Protein 5YO8 (pdb70)

Radius of gyration: 30.95 Å; Cα contacts (8 Å, |Δi|>4): 964; chains: 2; bounding box: 72×82×73 Å

Sequence (695 aa):
MKVPTQPIPLMMNNIFRDVLPTVHRYYDQWKERAKSIPDPELRAQALDALERKEFHCEGGGIYGLLARDRFDEELIQFIIAYQIMMCDYLDNLCDQSDYLDPKDFRSLHNALLAALTPGEPLVNYYQYRIIEQEDGGYLHELIEETCQHILVTFPSFRMVQENMLELSQLYGDLQQVHKHVVKEERIPRRLEAWFNEHKEKMPEMTWFEFSACTGSTLGVYTLATYATKEGLTSEQADVIKAGYFPWVQGVHHLLLLDYYFIIDQEEDIADDELNFFLFFYYEENEEEQMIEERFQYFVQKAEESLSTLPDPKFHRRHIWRGIIAIYYLSDEKVQKNKELKKKSKQMIKMGGLPSSLLFYLNSWIYRRVPTQPIPLMMMNIFRDVLPTVHRYYDQWKERAKSIPDPELRAQALDALERKEFFHCEGGGIYGLLARDRFDELIQFIIAYQIMCDYLDNLCDQSDYLDPKDFRSLHNALLAALTPGEPLVNYYQQYRIEQEEDGGYLHELIETCQHILVTFPSFRMVQENMLEELSQLYGDLQVHKHVVKEEERIPRLEAWFNEHKEKMPEMTWFEFSACTGSTLGVYTLATYATKEGLTSEQADVIKKAGYFPWVQGVHLLLDYYFIDQEEDIADDELNFLFYYENEEQMIERFQYFVQQKAEESLSTLPDPKFHRHIWRGIIAIYLSDEKVQKNKELKKKSKQMIKMGGLPSLLFYLNSWIYR

Organism: NCBI:txid1218173

Foldseek 3Di:
DAQDLDVPVLVVCLVPPQPVLLVVLLVVLLVLLCVFPFVVLSVLLNVLSVPPSVQLSLLLSLLSLPVVCNNLLSLLSNLLVSLVSSLLSCLQVDPPQDLQLLLLSLVLSLLLLPQPDDDDQSRPPDDDGRGVCSSVVSSVSSNVSLVPQQQSVLLSVLLNVLSVLQSQLSSLQRHDPVRRVVSLQVVCVVCVVVDPDDHSLLSSQQSNDCNLNSQLSSCSNDHDQHNVLSVLSSQLRPRQLSSLLSLLVLLLCVVVCVVVVGDRSLVPPPDLVRSLVVLLVSVVSNLVSLCSHPVSSSSVCSSLVSSLCSCLDCSQPVDPVNVVSSCSSDPDPCSSVVVNVVVVVVVVD/DDQDDPVLVVCLVPPQQVLLCVLLVVLLVLLCVFPQPVLSVLLNVLSVPPSVQLSLLLSLLVLPVVCNSLLSQLSSLLVSLVSSLLSCLQPDPANDLQLLLLSLVLSVLLLDQPDDDDQSRVVDDRGRGVCSSVVSSVSSNVSLVPQQQSVLQSVLLNVLSVLLSQLSSLQRHDQVRNVVSLQVVCVVCVVVDDDDHSLLQSQQSNDCNLNSQLSSCSNDHDQHNVNSVLSSQLRPRQLSSLLRLLVLLLCVVVCVVVVGDRSLVPPPDPVRSLVVLLVSVVSNLVSLCSHPVSSSSVVSSLVSLLCSCLDCSQVVDVVSVVSSVSNDPNPCSSVVVNVVCVVVVD

InterPro domains:
  IPR019712 Tetraprenyl-beta-curcumene synthase YtpB-like [PF10776] (20-348)

Nearest PDB structures (foldseek):
  6loo-assembly1_B  TM=1.000E+00  e=5.714E-46  Alkalihalobacillus alcalophilus ATCC 27647 = CGMCC 1.3604
  7w4p-assembly1_B  TM=1.214E-01  e=6.618E+00  Mesocricetus auratus
  6loo-assembly1_B  TM=9.951E-01  e=2.554E-45  Alkalihalobacillus alcalophilus ATCC 27647 = CGMCC 1.3604

Secondary structure (DSSP, 8-state):
-PPP-SHHHHHHHIIIIIHHHHHHHHHHHHHHHHT-SSHHHHHHHHHHHHH-HHHHHHHHGGGGG-GGGHHHHHHHHHHHHHHHHHHHHHHHT-SS--HHHHHHHHHHHHHHTSTTPPP--TTTTSS----TTHHHHHHHHHHHHHTTSTTHHHHHHHHHHHHHHHHHHHHHHTS-HHHHHHHHHHHHHHHGGGSPS--HHHHHHHHS--HHHHHHHHHHTSTT--HHHHHHHHHHHTTHHHHHHHHHHHHHTHHHHHHHT---GGGGSSSHHHHHHHHHHHHHHHHHHHHTSSSHHHHHHHHHHHHHHHHTSHHHHT-HHHHHHHHHH---TTHHHHHHHHHHHHHH-/---SHHHHHHHIIIIIHHHHHHHHHHHHHHHHT-SSHHHHHHHHHHHHH-HHHHHHHGGGGGG-GGGHHHHHHHHHHHHHHHHHHHHHHHT-SS--HHHHHHHHHHHHHHTSTTPPP--TTTTSS----TTHHHHHHHHHHHHHTTSTTHHHHHHHHHHHHHHHHHHHHHHHS-HHHHHHHHHHHHHHHGGGSPS--HHHHHHHHS-SHHHHHHHHHHTSTT--HHHHHHHHHHHTTHHHHHHHHHHHHHTHHHHHHHT---GGGGSSSHHHHHHHHHHHHHHHHHHHHTSSSHHHHHHHHHHHHHHHHTSHHHHT-HHHHHHHHHH---TTHHHHHHHHHHHHH-

Solvent-accessible surface area: 30417 Å² total; per-residue (Å²): 165,154,12,29,16,116,72,72,52,10,77,34,14,29,38,91,25,0,15,54,11,0,13,106,26,4,70,98,28,46,102,63,0,105,75,4,81,28,105,69,0,91,48,21,1,36,52,3,4,108,141,61,55,64,66,1,30,6,4,0,25,0,0,4,13,1,112,117,50,22,61,70,0,0,48,0,0,0,0,1,10,7,0,0,17,1,0,44,8,2,0,80,96,18,133,156,60,46,40,121,3,0,70,6,0,4,57,0,0,39,3,0,0,32,26,74,77,97,48,77,67,7,9,93,93,28,107,29,69,121,11,48,26,0,1,64,65,0,0,69,28,0,12,119,13,0,78,70,6,62,5,1,149,88,0,24,127,13,0,46,75,7,1,68,20,18,3,12,5,10,2,20,38,10,2,62,104,134,92,36,51,82,77,0,81,56,6,25,111,135,55,37,174,96,31,58,119,18,51,24,11,1,0,1,0,0,2,14,14,18,15,0,4,2,0,0,0,0,8,0,7,80,146,62,24,60,57,122,90,0,79,66,4,43,55,0,0,19,13,22,0,2,0,0,10,28,2,0,53,21,0,12,36,46,115,98,18,139,82,104,99,88,18,11,0,9,156,70,20,146,89,98,118,68,6,9,117,50,3,72,98,0,18,81,68,0,42,102,14,2,76,78,6,55,47,61,136,0,0,112,70,10,1,44,28,15,0,4,79,44,3,12,50,100,99,0,22,147,38,182,84,13,60,127,15,4,118,110,4,13,175,16,66,21,67,14,12,11,50,28,52,37,89,54,58,42,202,89,142,96,32,45,110,92,68,50,10,75,22,21,21,26,96,31,0,8,62,12,0,18,110,26,3,53,103,29,54,103,61,0,103,76,4,85,26,106,74,0,90,49,22,0,45,53,4,4,128,128,37,33,118,57,1,14,26,5,0,22,2,0,4,7,1,111,112,45,24,58,61,0,0,47,0,0,0,0,1,12,6,0,0,15,1,0,41,8,3,1,81,106,21,124,179,73,45,42,128,4,0,68,10,0,4,54,0,0,36,3,0,0,34,20,77,79,99,45,82,66,8,9,105,100,33,158,30,60,118,12,47,28,0,0,64,67,0,0,72,30,0,9,116,20,0,76,72,6,59,5,2,150,87,0,23,128,11,0,46,78,6,1,70,14,22,3,12,2,4,3,20,58,16,2,55,69,130,88,38,48,81,71,0,78,58,7,12,90,136,58,101,159,93,29,56,161,15,51,29,12,1,0,0,0,0,2,13,6,16,13,1,4,2,0,0,0,0,8,0,6,78,147,64,23,60,53,123,86,1,79,68,6,35,54,0,2,18,12,24,0,1,0,0,30,20,1,0,46,28,1,14,42,25,92,92,22,107,86,85,135,79,40,1,5,9,79,85,22,147,83,77,90,58,13,7,116,52,1,74,96,0,18,100,61,0,36,84,14,2,76,83,7,63,50,58,130,0,0,104,76,14,5,49,27,35,1,1,111,39,4,17,48,92,91,0,26,142,34,186,98,4,73,102,26,5,134,100,3,11,180,24,64,35,59,9,22,10,47,19,54,39,69,50,33,56,74,171

B-factor: mean 29.43, std 8.08, range [15.6, 67.62]

Structure (mmCIF, N/CA/C/O backbone):
data_5YO8
#
_entry.id   5YO8
#
_cell.length_a   53.350
_cell.length_b   151.670
_cell.length_c   53.840
_cell.angle_alpha   90.00
_cell.angle_beta   110.03
_cell.angle_gamma   90.00
#
_symmetry.space_group_name_H-M   'P 1 21 1'
#
loop_
_entity.id
_entity.type
_entity.pdbx_description
1 polymer 'Tetraprenyl-beta-curcumene synthase'
2 water water
#
loop_
_atom_site.group_PDB
_atom_site.id
_atom_site.type_symbol
_atom_site.label_atom_id
_atom_site.label_alt_id
_atom_site.label_comp_id
_atom_site.label_asym_id
_atom_site.label_entity_id
_atom_site.label_seq_id
_atom_site.pdbx_PDB_ins_code
_atom_site.Cartn_x
_atom_site.Cartn_y
_atom_site.Cartn_z
_atom_site.occupancy
_atom_site.B_iso_or_equiv
_atom_site.auth_seq_id
_atom_site.auth_comp_id
_atom_site.auth_asym_id
_atom_site.auth_atom_id
_atom_site.pdbx_PDB_model_num
ATOM 1 N N . MET A 1 4 ? 25.506 100.641 42.583 1.00 38.63 1 MET A N 1
ATOM 2 C CA . MET A 1 4 ? 26.125 101.755 41.807 1.00 37.96 1 MET A CA 1
ATOM 3 C C . MET A 1 4 ? 27.485 101.342 41.246 1.00 36.93 1 MET A C 1
ATOM 4 O O . MET A 1 4 ? 27.706 101.421 40.040 1.00 36.12 1 MET A O 1
ATOM 6 N N . LYS A 1 5 ? 28.378 100.893 42.128 1.00 36.20 2 LYS A N 1
ATOM 7 C CA . LYS A 1 5 ? 29.762 100.577 41.754 1.00 35.53 2 LYS A CA 1
ATOM 8 C C . LYS A 1 5 ? 29.828 99.322 40.882 1.00 33.17 2 LYS A C 1
ATOM 9 O O . LYS A 1 5 ? 29.017 98.412 41.035 1.00 32.16 2 LYS A O 1
ATOM 15 N N . VAL A 1 6 ? 30.794 99.295 39.964 1.00 31.32 3 VAL A N 1
ATOM 16 C CA . VAL A 1 6 ? 31.052 98.125 39.120 1.00 29.85 3 VAL A CA 1
ATOM 17 C C . VAL A 1 6 ? 31.360 96.920 40.017 1.00 29.14 3 VAL A C 1
ATOM 18 O O . VAL A 1 6 ? 32.018 97.085 41.046 1.00 29.45 3 VAL A O 1
ATOM 22 N N . PRO A 1 7 ? 30.863 95.716 39.659 1.00 28.17 4 PRO A N 1
ATOM 23 C CA . PRO A 1 7 ? 31.229 94.559 40.474 1.00 28.05 4 PRO A CA 1
ATOM 24 C C . PRO A 1 7 ? 32.717 94.255 40.360 1.00 27.62 4 PRO A C 1
ATOM 25 O O . PRO A 1 7 ? 33.250 94.253 39.249 1.00 26.88 4 PRO A O 1
ATOM 29 N N . THR A 1 8 ? 33.377 94.050 41.502 1.00 27.95 5 THR A N 1
ATOM 30 C CA . THR A 1 8 ? 34.799 93.675 41.540 1.00 27.92 5 THR A CA 1
ATOM 31 C C . THR A 1 8 ? 35.089 92.369 42.298 1.00 27.82 5 THR A C 1
ATOM 32 O O . THR A 1 8 ? 36.254 91.974 42.422 1.00 28.77 5 THR A O 1
ATOM 36 N N . GLN A 1 9 ? 34.046 91.696 42.790 1.00 26.87 6 GLN A N 1
ATOM 37 C CA . GLN A 1 9 ? 34.174 90.348 43.338 1.00 26.83 6 GLN A CA 1
ATOM 38 C C . GLN A 1 9 ? 33.862 89.355 42.218 1.00 25.68 6 GLN A C 1
ATOM 39 O O . GLN A 1 9 ? 32.977 89.625 41.409 1.00 25.06 6 GLN A O 1
ATOM 45 N N . PRO A 1 10 ? 34.601 88.225 42.152 1.00 25.39 7 PRO A N 1
ATOM 46 C CA . PRO A 1 10 ? 34.464 87.266 41.048 1.00 24.63 7 PRO A CA 1
ATOM 47 C C . PRO A 1 10 ? 33.049 86.776 40.737 1.00 24.02 7 PRO A C 1
ATOM 48 O O . PRO A 1 10 ? 32.682 86.705 39.560 1.00 23.56 7 PRO A O 1
ATOM 52 N N . ILE A 1 11 ? 32.274 86.420 41.765 1.00 23.74 8 ILE A N 1
ATOM 53 C CA . ILE A 1 11 ? 30.939 85.853 41.542 1.00 23.49 8 ILE A CA 1
ATOM 54 C C . ILE A 1 11 ? 29.990 86.848 40.856 1.00 22.87 8 ILE A C 1
ATOM 55 O O . ILE A 1 11 ? 29.449 86.517 39.805 1.00 22.59 8 ILE A O 1
ATOM 60 N N . PRO A 1 12 ? 29.773 88.053 41.440 1.00 22.73 9 PRO A N 1
ATOM 61 C CA . PRO A 1 12 ? 28.892 89.005 40.746 1.00 22.65 9 PRO A CA 1
ATOM 62 C C . PRO A 1 12 ? 29.441 89.502 39.408 1.00 22.17 9 PRO A C 1
ATOM 63 O O . PRO A 1 12 ? 28.662 89.741 38.490 1.00 21.92 9 PRO A O 1
ATOM 67 N N . LEU A 1 13 ? 30.756 89.658 39.306 1.00 22.30 10 LEU A N 1
ATOM 68 C CA . LEU A 1 13 ? 31.385 90.062 38.043 1.00 22.20 10 LEU A CA 1
ATOM 69 C C . LEU A 1 13 ? 31.114 89.032 36.950 1.00 22.45 10 LEU A C 1
ATOM 70 O O . LEU A 1 13 ? 30.594 89.376 35.886 1.00 22.09 10 LEU A O 1
ATOM 75 N N . MET A 1 14 ? 31.431 87.772 37.229 1.00 22.64 11 MET A N 1
ATOM 76 C CA . MET A 1 14 ? 31.173 86.699 36.261 1.00 23.04 11 MET A CA 1
ATOM 77 C C . MET A 1 14 ? 29.685 86.570 35.955 1.00 22.13 11 MET A C 1
ATOM 78 O O . MET A 1 14 ? 29.306 86.397 34.796 1.00 21.48 11 MET A O 1
ATOM 83 N N . MET A 1 15 ? 28.837 86.678 36.981 1.00 21.53 12 MET A N 1
ATOM 84 C CA . MET A 1 15 ? 27.398 86.624 36.751 1.00 21.41 12 MET A CA 1
ATOM 85 C C . MET A 1 15 ? 26.950 87.713 35.761 1.00 21.05 12 MET A C 1
ATOM 86 O O . MET A 1 15 ? 26.199 87.426 34.837 1.00 20.82 12 MET A O 1
ATOM 91 N N A ASN A 1 16 ? 27.416 88.944 35.952 0.50 21.11 13 ASN A N 1
ATOM 92 N N B ASN A 1 16 ? 27.417 88.945 35.971 0.50 20.89 13 ASN A N 1
ATOM 93 C CA A ASN A 1 16 ? 27.037 90.039 35.058 0.50 21.22 13 ASN A CA 1
ATOM 94 C CA B ASN A 1 16 ? 27.098 90.066 35.079 0.50 20.82 13 ASN A CA 1
ATOM 95 C C A ASN A 1 16 ? 27.571 89.853 33.628 0.50 20.68 13 ASN A C 1
ATOM 96 C C B ASN A 1 16 ? 27.557 89.816 33.641 0.50 20.45 13 ASN A C 1
ATOM 97 O O A ASN A 1 16 ? 26.870 90.163 32.657 0.50 20.80 13 ASN A O 1
ATOM 98 O O B ASN A 1 16 ? 26.804 90.054 32.685 0.50 20.46 13 ASN A O 1
ATOM 107 N N . ILE A 1 17 ? 28.777 89.301 33.506 1.00 20.35 14 ILE A N 1
ATOM 108 C CA . ILE A 1 17 ? 29.342 88.963 32.193 1.00 20.15 14 ILE A CA 1
ATOM 109 C C . ILE A 1 17 ? 28.440 87.963 31.438 1.00 20.36 14 ILE A C 1
ATOM 110 O O . ILE A 1 17 ? 28.119 88.189 30.275 1.00 20.24 14 ILE A O 1
ATOM 115 N N . PHE A 1 18 ? 28.003 86.885 32.103 1.00 20.61 15 PHE A N 1
ATOM 116 C CA . PHE A 1 18 ? 27.167 85.872 31.437 1.00 21.10 15 PHE A CA 1
ATOM 117 C C . PHE A 1 18 ? 25.701 86.277 31.254 1.00 21.05 15 PHE A C 1
ATOM 118 O O . PHE A 1 18 ? 25.093 85.926 30.246 1.00 20.94 15 PHE A O 1
ATOM 126 N N . ARG A 1 19 ? 25.141 87.025 32.200 1.00 21.23 16 ARG A N 1
ATOM 127 C CA . ARG A 1 19 ? 23.753 87.485 32.075 1.00 22.01 16 ARG A CA 1
ATOM 128 C C . ARG A 1 19 ? 23.580 88.664 31.112 1.00 22.26 16 ARG A C 1
ATOM 129 O O . ARG A 1 19 ? 22.631 88.676 30.325 1.00 22.34 16 ARG A O 1
ATOM 137 N N . ASP A 1 20 ? 24.453 89.665 31.221 1.00 22.32 17 ASP A N 1
ATOM 138 C CA . ASP A 1 20 ? 24.262 90.960 30.546 1.00 22.60 17 ASP A CA 1
ATOM 139 C C . ASP A 1 20 ? 25.220 91.188 29.372 1.00 21.67 17 ASP A C 1
ATOM 140 O O . ASP A 1 20 ? 24.781 91.503 28.267 1.00 21.41 17 ASP A O 1
ATOM 145 N N . VAL A 1 21 ? 26.520 91.040 29.614 1.00 20.76 18 VAL A N 1
ATOM 146 C CA . VAL A 1 21 ? 27.533 91.380 28.606 1.00 20.36 18 VAL A CA 1
ATOM 147 C C . VAL A 1 21 ? 27.463 90.463 27.391 1.00 20.41 18 VAL A C 1
ATOM 148 O O . VAL A 1 21 ? 27.319 90.941 26.261 1.00 20.23 18 VAL A O 1
ATOM 152 N N . LEU A 1 22 ? 27.551 89.151 27.598 1.00 20.65 19 LEU A N 1
ATOM 153 C CA . LEU A 1 22 ? 27.662 88.248 26.449 1.00 20.74 19 LEU A CA 1
ATOM 154 C C . LEU A 1 22 ? 26.404 88.251 25.556 1.00 20.97 19 LEU A C 1
ATOM 155 O O . LEU A 1 22 ? 26.530 88.349 24.332 1.00 20.42 19 LEU A O 1
ATOM 160 N N . PRO A 1 23 ? 25.199 88.186 26.153 1.00 21.47 20 PRO A N 1
ATOM 161 C CA . PRO A 1 23 ? 24.001 88.264 25.303 1.00 21.86 20 PRO A CA 1
ATOM 162 C C . PRO A 1 23 ? 23.848 89.595 24.551 1.00 22.18 20 PRO A C 1
ATOM 163 O O . PRO A 1 23 ? 23.369 89.613 23.403 1.00 23.01 20 PRO A O 1
ATOM 167 N N . THR A 1 24 ? 24.269 90.689 25.180 1.00 22.20 21 THR A N 1
ATOM 168 C CA . THR A 1 24 ? 24.174 92.016 24.573 1.00 22.11 21 THR A CA 1
ATOM 169 C C . THR A 1 24 ? 25.179 92.156 23.422 1.00 21.80 21 THR A C 1
ATOM 170 O O . THR A 1 24 ? 24.812 92.620 22.337 1.00 21.55 21 THR A O 1
ATOM 174 N N . VAL A 1 25 ? 26.425 91.735 23.659 1.00 21.24 22 VAL A N 1
ATOM 175 C CA . VAL A 1 25 ? 27.443 91.664 22.609 1.00 21.21 22 VAL A CA 1
ATOM 176 C C . VAL A 1 25 ? 26.917 90.874 21.420 1.00 21.94 22 VAL A C 1
ATOM 177 O O . VAL A 1 25 ? 27.009 91.330 20.282 1.00 21.60 22 VAL A O 1
ATOM 181 N N . HIS A 1 26 ? 26.382 89.686 21.687 1.00 22.73 23 HIS A N 1
ATOM 182 C CA . HIS A 1 26 ? 25.917 88.832 20.595 1.00 23.84 23 HIS A CA 1
ATOM 183 C C . HIS A 1 26 ? 24.671 89.304 19.871 1.00 24.53 23 HIS A C 1
ATOM 184 O O . HIS A 1 26 ? 24.501 88.949 18.706 1.00 24.98 23 HIS A O 1
ATOM 191 N N . ARG A 1 27 ? 23.822 90.082 20.535 1.00 25.43 24 ARG A N 1
ATOM 192 C CA . ARG A 1 27 ? 22.670 90.696 19.866 1.00 26.27 24 ARG A CA 1
ATOM 193 C C . ARG A 1 27 ? 23.135 91.571 18.701 1.00 25.52 24 ARG A C 1
ATOM 194 O O . ARG A 1 27 ? 22.664 91.438 17.574 1.00 25.47 24 ARG A O 1
ATOM 202 N N . TYR A 1 28 ? 24.103 92.428 18.979 1.00 24.49 25 TYR A N 1
ATOM 203 C CA . TYR A 1 28 ? 24.641 93.330 17.959 1.00 23.73 25 TYR A CA 1
ATOM 204 C C . TYR A 1 28 ? 25.568 92.617 16.983 1.00 22.95 25 TYR A C 1
ATOM 205 O O . TYR A 1 28 ? 25.507 92.853 15.786 1.00 22.99 25 TYR A O 1
ATOM 214 N N . TYR A 1 29 ? 26.404 91.716 17.488 1.00 22.38 26 TYR A N 1
ATOM 215 C CA . TYR A 1 29 ? 27.271 90.911 16.626 1.00 22.15 26 TYR A CA 1
ATOM 216 C C . TYR A 1 29 ? 26.481 90.151 15.555 1.00 23.24 26 TYR A C 1
ATOM 217 O O . TYR A 1 29 ? 26.852 90.150 14.378 1.00 23.20 26 TYR A O 1
ATOM 226 N N . ASP A 1 30 ? 25.393 89.512 15.976 1.00 24.53 27 ASP A N 1
ATOM 227 C CA . ASP A 1 30 ? 24.557 88.727 15.058 1.00 25.53 27 ASP A CA 1
ATOM 228 C C . ASP A 1 30 ? 23.873 89.595 14.006 1.00 25.57 27 ASP A C 1
ATOM 229 O O . ASP A 1 30 ? 23.680 89.137 12.879 1.00 25.66 27 ASP A O 1
ATOM 234 N N . GLN A 1 31 ? 23.522 90.835 14.364 1.00 24.87 28 GLN A N 1
ATOM 235 C CA . GLN A 1 31 ? 22.987 91.795 13.389 1.00 25.29 28 GLN A CA 1
ATOM 236 C C . GLN A 1 31 ? 24.014 92.095 12.292 1.00 24.48 28 GLN A C 1
ATOM 237 O O . GLN A 1 31 ? 23.672 92.116 11.108 1.00 24.03 28 GLN A O 1
ATOM 243 N N . TRP A 1 32 ? 25.275 92.292 12.680 1.00 23.33 29 TRP A N 1
ATOM 244 C CA . TRP A 1 32 ? 26.349 92.524 11.708 1.00 23.27 29 TRP A CA 1
ATOM 245 C C . TRP A 1 32 ? 26.604 91.294 10.835 1.00 24.34 29 TRP A C 1
ATOM 246 O O . TRP A 1 32 ? 26.939 91.441 9.663 1.00 24.60 29 TRP A O 1
ATOM 257 N N . LYS A 1 33 ? 26.459 90.098 11.407 1.00 25.45 30 LYS A N 1
ATOM 258 C CA . LYS A 1 33 ? 26.564 88.854 10.637 1.00 27.05 30 LYS A CA 1
ATOM 259 C C . LYS A 1 33 ? 25.567 88.839 9.480 1.00 28.38 30 LYS A C 1
ATOM 260 O O . LYS A 1 33 ? 25.936 88.545 8.333 1.00 28.46 30 LYS A O 1
ATOM 266 N N . GLU A 1 34 ? 24.319 89.184 9.781 1.00 29.59 31 GLU A N 1
ATOM 267 C CA . GLU A 1 34 ? 23.283 89.267 8.746 1.00 30.99 31 GLU A CA 1
ATOM 268 C C . GLU A 1 34 ? 23.582 90.311 7.674 1.00 30.58 31 GLU A C 1
ATOM 269 O O . GLU A 1 34 ? 23.404 90.024 6.492 1.00 31.05 31 GLU A O 1
ATOM 275 N N . ARG A 1 35 ? 24.055 91.495 8.067 1.00 29.57 32 ARG A N 1
ATOM 276 C CA . ARG A 1 35 ? 24.463 92.527 7.092 1.00 29.35 32 ARG A CA 1
ATOM 277 C C . ARG A 1 35 ? 25.602 92.071 6.204 1.00 28.33 32 ARG A C 1
ATOM 278 O O . ARG A 1 35 ? 25.616 92.373 5.011 1.00 28.41 32 ARG A O 1
ATOM 286 N N . ALA A 1 36 ? 26.574 91.378 6.799 1.00 26.66 33 ALA A N 1
ATOM 287 C CA . ALA A 1 36 ? 27.733 90.903 6.053 1.00 25.96 33 ALA A CA 1
ATOM 288 C C . ALA A 1 36 ? 27.341 89.909 4.948 1.00 25.92 33 ALA A C 1
ATOM 289 O O . ALA A 1 36 ? 27.925 89.934 3.876 1.00 25.43 33 ALA A O 1
ATOM 291 N N . LYS A 1 37 ? 26.337 89.068 5.197 1.00 26.34 34 LYS A N 1
ATOM 292 C CA . LYS A 1 37 ? 25.851 88.124 4.176 1.00 27.04 34 LYS A CA 1
ATOM 293 C C . LYS A 1 37 ? 25.327 88.823 2.904 1.00 27.14 34 LYS A C 1
ATOM 294 O O . LYS A 1 37 ? 25.399 88.252 1.809 1.00 27.08 34 LYS A O 1
ATOM 300 N N . SER A 1 38 ? 24.815 90.045 3.065 1.00 26.85 35 SER A N 1
ATOM 301 C CA . SER A 1 38 ? 24.322 90.883 1.959 1.00 27.54 35 SER A CA 1
ATOM 302 C C . SER A 1 38 ? 25.395 91.621 1.151 1.00 26.40 35 SER A C 1
ATOM 303 O O . SER A 1 38 ? 25.055 92.264 0.155 1.00 26.36 35 SER A O 1
ATOM 306 N N . ILE A 1 39 ? 26.661 91.566 1.581 1.00 25.21 36 ILE A N 1
ATOM 307 C CA . ILE A 1 39 ? 27.754 92.241 0.868 1.00 24.71 36 ILE A CA 1
ATOM 308 C C . ILE A 1 39 ? 27.812 91.730 -0.580 1.00 24.82 36 ILE A C 1
ATOM 309 O O . ILE A 1 39 ? 27.945 90.521 -0.783 1.00 24.38 36 ILE A O 1
ATOM 314 N N . PRO A 1 40 ? 27.677 92.638 -1.579 1.00 25.14 37 PRO A N 1
ATOM 315 C CA . PRO A 1 40 ? 27.647 92.186 -2.986 1.00 25.63 37 PRO A CA 1
ATOM 316 C C . PRO A 1 40 ? 28.925 91.528 -3.505 1.00 25.68 37 PRO A C 1
ATOM 317 O O . PRO A 1 40 ? 28.847 90.482 -4.154 1.00 26.10 37 PRO A O 1
ATOM 321 N N . ASP A 1 41 ? 30.087 92.128 -3.229 1.00 25.25 38 ASP A N 1
ATOM 322 C CA . ASP A 1 41 ? 31.346 91.595 -3.747 1.00 25.26 38 ASP A CA 1
ATOM 323 C C . ASP A 1 41 ? 31.668 90.294 -3.015 1.00 24.89 38 ASP A C 1
ATOM 324 O O . ASP A 1 41 ? 31.765 90.294 -1.792 1.00 23.80 38 ASP A O 1
ATOM 329 N N . PRO A 1 42 ? 31.835 89.178 -3.761 1.00 24.94 39 PRO A N 1
ATOM 330 C CA . PRO A 1 42 ? 32.031 87.898 -3.070 1.00 24.92 39 PRO A CA 1
ATOM 331 C C . PRO A 1 42 ? 33.323 87.780 -2.238 1.00 24.43 39 PRO A C 1
ATOM 332 O O . PRO A 1 42 ? 33.346 87.031 -1.248 1.00 23.60 39 PRO A O 1
ATOM 336 N N . GLU A 1 43 ? 34.369 88.514 -2.618 1.00 24.25 40 GLU A N 1
ATOM 337 C CA . GLU A 1 43 ? 35.631 88.487 -1.873 1.00 24.30 40 GLU A CA 1
ATOM 338 C C . GLU A 1 43 ? 35.508 89.297 -0.589 1.00 23.13 40 GLU A C 1
ATOM 339 O O . GLU A 1 43 ? 35.886 88.812 0.476 1.00 22.85 40 GLU A O 1
ATOM 345 N N . LEU A 1 44 ? 34.985 90.520 -0.680 1.00 22.39 41 LEU A N 1
ATOM 346 C CA . LEU A 1 44 ? 34.735 91.310 0.531 1.00 21.39 41 LEU A CA 1
ATOM 347 C C . LEU A 1 44 ? 33.787 90.564 1.478 1.00 21.01 41 LEU A C 1
ATOM 348 O O . LEU A 1 44 ? 34.029 90.488 2.692 1.00 20.36 41 LEU A O 1
ATOM 353 N N . ARG A 1 45 ? 32.714 90.003 0.914 1.00 21.17 42 ARG A N 1
ATOM 354 C CA . ARG A 1 45 ? 31.746 89.215 1.679 1.00 20.95 42 ARG A CA 1
ATOM 355 C C . ARG A 1 45 ? 32.404 88.060 2.439 1.00 20.74 42 ARG A C 1
ATOM 356 O O . ARG A 1 45 ? 32.139 87.877 3.620 1.00 20.44 42 ARG A O 1
ATOM 364 N N . ALA A 1 46 ? 33.244 87.290 1.755 1.00 20.87 43 ALA A N 1
ATOM 365 C CA . ALA A 1 46 ? 33.949 86.180 2.385 1.00 20.94 43 ALA A CA 1
ATOM 366 C C . ALA A 1 46 ? 34.868 86.636 3.510 1.00 20.57 43 ALA A C 1
ATOM 367 O O . ALA A 1 46 ? 34.936 85.996 4.555 1.00 20.54 43 ALA A O 1
ATOM 369 N N . GLN A 1 47 ? 35.573 87.747 3.308 1.00 20.40 44 GLN A N 1
ATOM 370 C CA . GLN A 1 47 ? 36.506 88.231 4.326 1.00 20.23 44 GLN A CA 1
ATOM 371 C C . GLN A 1 47 ? 35.740 88.773 5.547 1.00 19.42 44 GLN A C 1
ATOM 372 O O . GLN A 1 47 ? 36.151 88.559 6.671 1.00 19.07 44 GLN A O 1
ATOM 378 N N . ALA A 1 48 ? 34.618 89.450 5.318 1.00 19.34 45 ALA A N 1
ATOM 379 C CA . ALA A 1 48 ? 33.755 89.919 6.414 1.00 19.15 45 ALA A CA 1
ATOM 380 C C . ALA A 1 48 ? 33.198 88.754 7.237 1.00 19.24 45 ALA A C 1
ATOM 381 O O . ALA A 1 48 ? 33.280 88.754 8.477 1.00 18.99 45 ALA A O 1
ATOM 383 N N . LEU A 1 49 ? 32.649 87.758 6.549 1.00 19.66 46 LEU A N 1
ATOM 384 C CA . LEU A 1 49 ? 32.060 86.604 7.240 1.00 19.73 46 LEU A CA 1
ATOM 385 C C . LEU A 1 49 ? 33.114 85.785 7.994 1.00 19.60 46 LEU A C 1
ATOM 386 O O . LEU A 1 49 ? 32.843 85.311 9.102 1.00 19.45 46 LEU A O 1
ATOM 391 N N . ASP A 1 50 ? 34.303 85.633 7.414 1.00 19.70 47 ASP A N 1
ATOM 392 C CA . ASP A 1 50 ? 35.382 84.875 8.051 1.00 19.89 47 ASP A CA 1
ATOM 393 C C . ASP A 1 50 ? 35.809 85.543 9.352 1.00 19.42 47 ASP A C 1
ATOM 394 O O . ASP A 1 50 ? 35.910 84.904 10.387 1.00 19.00 47 ASP A O 1
ATOM 399 N N . ALA A 1 51 ? 36.025 86.853 9.294 1.00 19.05 48 ALA A N 1
ATOM 400 C CA . ALA A 1 51 ? 36.359 87.613 10.494 1.00 19.04 48 ALA A CA 1
ATOM 401 C C . ALA A 1 51 ? 35.278 87.454 11.577 1.00 19.22 48 ALA A C 1
ATOM 402 O O . ALA A 1 51 ? 35.591 87.244 12.758 1.00 19.33 48 ALA A O 1
ATOM 404 N N . LEU A 1 52 ? 34.009 87.529 11.179 1.00 19.59 49 LEU A N 1
ATOM 405 C CA . LEU A 1 52 ? 32.900 87.341 12.119 1.00 20.04 49 LEU A CA 1
ATOM 406 C C . LEU A 1 52 ? 32.840 85.931 12.719 1.00 20.74 49 LEU A C 1
ATOM 407 O O . LEU A 1 52 ? 32.534 85.757 13.904 1.00 19.99 49 LEU A O 1
ATOM 412 N N . GLU A 1 53 ? 33.134 84.936 11.889 1.00 21.63 50 GLU A N 1
ATOM 413 C CA . GLU A 1 53 ? 33.131 83.538 12.325 1.00 23.00 50 GLU A CA 1
ATOM 414 C C . GLU A 1 53 ? 34.201 83.240 13.343 1.00 22.84 50 GLU A C 1
ATOM 415 O O . GLU A 1 53 ? 33.959 82.475 14.278 1.00 22.75 50 GLU A O 1
ATOM 421 N N . ARG A 1 54 ? 35.362 83.868 13.187 1.00 22.77 51 ARG A N 1
ATOM 422 C CA . ARG A 1 54 ? 36.547 83.478 13.941 1.00 23.50 51 ARG A CA 1
ATOM 423 C C . ARG A 1 54 ? 36.958 84.396 15.082 1.00 22.78 51 ARG A C 1
ATOM 424 O O . ARG A 1 54 ? 37.698 83.953 15.961 1.00 22.69 51 ARG A O 1
ATOM 432 N N . LYS A 1 55 ? 36.480 85.643 15.086 1.00 22.24 52 LYS A N 1
ATOM 433 C CA . LYS A 1 55 ? 36.988 86.662 16.024 1.00 22.08 52 LYS A CA 1
ATOM 434 C C . LYS A 1 55 ? 35.956 87.177 17.037 1.00 21.65 52 LYS A C 1
ATOM 435 O O . LYS A 1 55 ? 36.101 88.287 17.558 1.00 20.66 52 LYS A O 1
ATOM 441 N N . GLU A 1 56 ? 34.947 86.365 17.359 1.00 21.94 53 GLU A N 1
ATOM 442 C CA . GLU A 1 56 ? 33.927 86.731 18.366 1.00 22.55 53 GLU A CA 1
ATOM 443 C C . GLU A 1 56 ? 34.524 87.150 19.701 1.00 21.54 53 GLU A C 1
ATOM 444 O O . GLU A 1 56 ? 34.004 88.043 20.372 1.00 20.04 53 GLU A O 1
ATOM 450 N N . PHE A 1 57 ? 35.585 86.464 20.109 1.00 21.33 54 PHE A N 1
ATOM 451 C CA . PHE A 1 57 ? 36.176 86.704 21.423 1.00 21.69 54 PHE A CA 1
ATOM 452 C C . PHE A 1 57 ? 36.604 88.144 21.646 1.00 21.00 54 PHE A C 1
ATOM 453 O O . PHE A 1 57 ? 36.490 88.661 22.768 1.00 20.92 54 PHE A O 1
ATOM 461 N N . HIS A 1 58 ? 37.091 88.797 20.595 1.00 20.36 55 HIS A N 1
ATOM 462 C CA . HIS A 1 58 ? 37.541 90.183 20.720 1.00 20.08 55 HIS A CA 1
ATOM 463 C C . HIS A 1 58 ? 36.396 91.099 21.126 1.00 19.62 55 HIS A C 1
ATOM 464 O O . HIS A 1 58 ? 36.578 92.015 21.930 1.00 19.15 55 HIS A O 1
ATOM 471 N N . CYS A 1 59 ? 35.221 90.851 20.555 1.00 18.95 56 CYS A N 1
ATOM 472 C CA . CYS A 1 59 ? 34.022 91.604 20.917 1.00 18.82 56 CYS A CA 1
ATOM 473 C C . CYS A 1 59 ? 33.509 91.216 22.298 1.00 19.27 56 CYS A C 1
ATOM 474 O O . CYS A 1 59 ? 33.046 92.066 23.056 1.00 19.50 56 CYS A O 1
ATOM 477 N N . GLU A 1 60 ? 33.570 89.926 22.614 1.00 19.57 57 GLU A N 1
ATOM 478 C CA . GLU A 1 60 ? 33.154 89.451 23.930 1.00 20.19 57 GLU A CA 1
ATOM 479 C C . GLU A 1 60 ? 33.971 90.094 25.054 1.00 20.18 57 GLU A C 1
ATOM 480 O O . GLU A 1 60 ? 33.397 90.584 26.031 1.00 20.70 57 GLU A O 1
ATOM 486 N N . GLY A 1 61 ? 35.293 90.112 24.900 1.00 19.84 58 GLY A N 1
ATOM 487 C CA . GLY A 1 61 ? 36.187 90.739 25.867 1.00 19.91 58 GLY A CA 1
ATOM 488 C C . GLY A 1 61 ? 36.002 92.235 25.958 1.00 19.92 58 GLY A C 1
ATOM 489 O O . GLY A 1 61 ? 35.884 92.781 27.054 1.00 20.15 58 GLY A O 1
ATOM 490 N N . GLY A 1 62 ? 35.960 92.898 24.806 1.00 19.58 59 GLY A N 1
ATOM 491 C CA . GLY A 1 62 ? 35.765 94.346 24.768 1.00 19.51 59 GLY A CA 1
ATOM 492 C C . GLY A 1 62 ? 34.452 94.789 25.402 1.00 19.42 59 GLY A C 1
ATOM 493 O O . GLY A 1 62 ? 34.400 95.818 26.085 1.00 19.50 59 GLY A O 1
ATOM 494 N N . GLY A 1 63 ? 33.387 94.013 25.201 1.00 19.18 60 GLY A N 1
ATOM 495 C CA . GLY A 1 63 ? 32.067 94.383 25.724 1.00 19.41 60 GLY A CA 1
ATOM 496 C C . GLY A 1 63 ? 31.974 94.400 27.244 1.00 19.70 60 GLY A C 1
ATOM 497 O O . GLY A 1 63 ? 31.062 95.026 27.798 1.00 20.11 60 GLY A O 1
ATOM 498 N N . ILE A 1 64 ? 32.921 93.744 27.919 1.00 19.55 61 ILE A N 1
ATOM 499 C CA . ILE A 1 64 ? 32.929 93.680 29.385 1.00 19.82 61 ILE A CA 1
ATOM 500 C C . ILE A 1 64 ? 33.065 95.080 29.981 1.00 20.20 61 ILE A C 1
ATOM 501 O O . ILE A 1 64 ? 32.507 95.342 31.042 1.00 20.45 61 ILE A O 1
ATOM 506 N N . TYR A 1 65 ? 33.744 95.987 29.270 1.00 20.57 62 TYR A N 1
ATOM 507 C CA . TYR A 1 65 ? 33.855 97.383 29.713 1.00 21.49 62 TYR A CA 1
ATOM 508 C C . TYR A 1 65 ? 32.514 98.088 29.898 1.00 21.23 62 TYR A C 1
ATOM 509 O O . TYR A 1 65 ? 32.433 99.057 30.636 1.00 21.45 62 TYR A O 1
ATOM 518 N N . GLY A 1 66 ? 31.461 97.605 29.237 1.00 20.75 63 GLY A N 1
ATOM 519 C CA . GLY A 1 66 ? 30.104 98.090 29.469 1.00 20.92 63 GLY A CA 1
ATOM 520 C C . GLY A 1 66 ? 29.668 98.115 30.932 1.00 21.01 63 GLY A C 1
ATOM 521 O O . GLY A 1 66 ? 28.908 98.988 31.335 1.00 21.29 63 GLY A O 1
ATOM 522 N N . LEU A 1 67 ? 30.174 97.182 31.735 1.00 20.88 64 LEU A N 1
ATOM 523 C CA . LEU A 1 67 ? 29.851 97.128 33.160 1.00 21.34 64 LEU A CA 1
ATOM 524 C C . LEU A 1 67 ? 30.289 98.374 33.941 1.00 21.86 64 LEU A C 1
ATOM 525 O O . LEU A 1 67 ? 29.737 98.649 35.005 1.00 22.49 64 LEU A O 1
ATOM 530 N N . LEU A 1 68 ? 31.274 99.108 33.421 1.00 22.11 65 LEU A N 1
ATOM 531 C CA . LEU A 1 68 ? 31.670 100.403 33.998 1.00 22.71 65 LEU A CA 1
ATOM 532 C C . LEU A 1 68 ? 30.718 101.562 33.695 1.00 23.26 65 LEU A C 1
ATOM 533 O O . LEU A 1 68 ? 30.839 102.611 34.321 1.00 23.74 65 LEU A O 1
ATOM 538 N N . ALA A 1 69 ? 29.797 101.391 32.743 1.00 23.27 66 ALA A N 1
ATOM 539 C CA . ALA A 1 69 ? 28.928 102.474 32.278 1.00 23.80 66 ALA A CA 1
ATOM 540 C C . ALA A 1 69 ? 27.506 101.977 32.040 1.00 24.19 66 ALA A C 1
ATOM 541 O O . ALA A 1 69 ? 26.977 102.032 30.935 1.00 23.72 66 ALA A O 1
ATOM 543 N N . ARG A 1 70 ? 26.883 101.502 33.112 1.00 25.17 67 ARG A N 1
ATOM 544 C CA . ARG A 1 70 ? 25.550 100.917 33.031 1.00 26.04 67 ARG A CA 1
ATOM 545 C C . ARG A 1 70 ? 24.479 101.820 32.426 1.00 26.34 67 ARG A C 1
ATOM 546 O O . ARG A 1 70 ? 23.592 101.344 31.718 1.00 26.57 67 ARG A O 1
ATOM 554 N N . ASP A 1 71 ? 24.574 103.115 32.691 1.00 26.80 68 ASP A N 1
ATOM 555 C CA . ASP A 1 71 ? 23.600 104.065 32.149 1.00 27.20 68 ASP A CA 1
ATOM 556 C C . ASP A 1 71 ? 23.664 104.191 30.619 1.00 26.50 68 ASP A C 1
ATOM 557 O O . ASP A 1 71 ? 22.664 104.576 30.006 1.00 26.71 68 ASP A O 1
ATOM 562 N N . ARG A 1 72 ? 24.807 103.835 30.015 1.00 25.13 69 ARG A N 1
ATOM 563 C CA . ARG A 1 72 ? 24.960 103.799 28.556 1.00 24.33 69 ARG A CA 1
ATOM 564 C C . ARG A 1 72 ? 25.387 102.404 28.066 1.00 23.16 69 ARG A C 1
ATOM 565 O O . ARG A 1 72 ? 26.117 102.290 27.085 1.00 22.70 69 ARG A O 1
ATOM 573 N N . PHE A 1 73 ? 24.877 101.361 28.713 1.00 22.58 70 PHE A N 1
ATOM 574 C CA . PHE A 1 73 ? 25.363 99.983 28.491 1.00 22.13 70 PHE A CA 1
ATOM 575 C C . PHE A 1 73 ? 25.272 99.525 27.033 1.00 21.92 70 PHE A C 1
ATOM 576 O O . PHE A 1 73 ? 26.274 99.128 26.432 1.00 21.25 70 PHE A O 1
ATOM 584 N N . ASP A 1 74 ? 24.069 99.576 26.471 1.00 22.36 71 ASP A N 1
ATOM 585 C CA . ASP A 1 74 ? 23.838 99.079 25.119 1.00 22.60 71 ASP A CA 1
ATOM 586 C C . ASP A 1 74 ? 24.601 99.877 24.065 1.00 22.01 71 ASP A C 1
ATOM 587 O O . ASP A 1 74 ? 25.192 99.286 23.163 1.00 21.62 71 ASP A O 1
ATOM 592 N N A GLU A 1 75 ? 24.590 101.206 24.173 0.50 22.08 72 GLU A N 1
ATOM 593 N N B GLU A 1 75 ? 24.582 101.208 24.188 0.50 21.86 72 GLU A N 1
ATOM 594 C CA A GLU A 1 75 ? 25.254 102.052 23.183 0.50 22.05 72 GLU A CA 1
ATOM 595 C CA B GLU A 1 75 ? 25.256 102.093 23.236 0.50 21.70 72 GLU A CA 1
ATOM 596 C C A GLU A 1 75 ? 26.785 101.955 23.250 0.50 21.22 72 GLU A C 1
ATOM 597 C C B GLU A 1 75 ? 26.773 101.925 23.258 0.50 21.01 72 GLU A C 1
ATOM 598 O O A GLU A 1 75 ? 27.440 101.929 22.208 0.50 21.06 72 GLU A O 1
ATOM 599 O O B GLU A 1 75 ? 27.403 101.839 22.203 0.50 20.83 72 GLU A O 1
ATOM 610 N N . LEU A 1 76 ? 27.354 101.863 24.456 1.00 20.70 73 LEU A N 1
ATOM 611 C CA . LEU A 1 76 ? 28.803 101.631 24.600 1.00 19.72 73 LEU A CA 1
ATOM 612 C C . LEU A 1 76 ? 29.220 100.292 23.960 1.00 18.74 73 LEU A C 1
ATOM 613 O O . LEU A 1 76 ? 30.168 100.233 23.183 1.00 17.78 73 LEU A O 1
ATOM 618 N N . ILE A 1 77 ? 28.460 99.238 24.242 1.00 18.49 74 ILE A N 1
ATOM 619 C CA . ILE A 1 77 ? 28.710 97.947 23.613 1.00 18.08 74 ILE A CA 1
ATOM 620 C C . ILE A 1 77 ? 28.550 98.007 22.090 1.00 18.15 74 ILE A C 1
ATOM 621 O O . ILE A 1 77 ? 29.356 97.418 21.380 1.00 17.82 74 ILE A O 1
ATOM 626 N N . GLN A 1 78 ? 27.541 98.727 21.589 1.00 18.34 75 GLN A N 1
ATOM 627 C CA . GLN A 1 78 ? 27.388 98.897 20.142 1.00 18.80 75 GLN A CA 1
ATOM 628 C C . GLN A 1 78 ? 28.614 99.561 19.507 1.00 18.11 75 GLN A C 1
ATOM 629 O O . GLN A 1 78 ? 29.087 99.116 18.459 1.00 17.73 75 GLN A O 1
ATOM 635 N N . PHE A 1 79 ? 29.160 100.581 20.164 1.00 17.99 76 PHE A N 1
ATOM 636 C CA . PHE A 1 79 ? 30.398 101.215 19.692 1.00 17.45 76 PHE A CA 1
ATOM 637 C C . PHE A 1 79 ? 31.551 100.209 19.669 1.00 16.99 76 PHE A C 1
ATOM 638 O O . PHE A 1 79 ? 32.234 100.059 18.663 1.00 16.74 76 PHE A O 1
ATOM 646 N N . ILE A 1 80 ? 31.774 99.561 20.800 1.00 16.80 77 ILE A N 1
ATOM 647 C CA . ILE A 1 80 ? 32.914 98.645 20.955 1.00 16.57 77 ILE A CA 1
ATOM 648 C C . ILE A 1 80 ? 32.845 97.560 19.881 1.00 16.38 77 ILE A C 1
ATOM 649 O O . ILE A 1 80 ? 33.840 97.244 19.232 1.00 16.12 77 ILE A O 1
ATOM 654 N N . ILE A 1 81 ? 31.652 97.015 19.686 1.00 16.57 78 ILE A N 1
ATOM 655 C CA . ILE A 1 81 ? 31.453 95.924 18.744 1.00 16.36 78 ILE A CA 1
ATOM 656 C C . ILE A 1 81 ? 31.659 96.371 17.293 1.00 16.32 78 ILE A C 1
ATOM 657 O O . ILE A 1 81 ? 32.303 95.658 16.518 1.00 16.38 78 ILE A O 1
ATOM 662 N N . ALA A 1 82 ? 31.124 97.541 16.933 1.00 16.18 79 ALA A N 1
ATOM 663 C CA . ALA A 1 82 ? 31.298 98.082 15.572 1.00 16.26 79 ALA A CA 1
ATOM 664 C C . ALA A 1 82 ? 32.763 98.340 15.272 1.00 15.93 79 ALA A C 1
ATOM 665 O O . ALA A 1 82 ? 33.271 97.941 14.220 1.00 15.76 79 ALA A O 1
ATOM 667 N N . TYR A 1 83 ? 33.440 99.011 16.203 1.00 15.83 80 TYR A N 1
ATOM 668 C CA . TYR A 1 83 ? 34.857 99.305 16.047 1.00 15.88 80 TYR A CA 1
ATOM 669 C C . TYR A 1 83 ? 35.690 98.021 15.940 1.00 15.85 80 TYR A C 1
ATOM 670 O O . TYR A 1 83 ? 36.543 97.912 15.067 1.00 15.90 80 TYR A O 1
ATOM 679 N N . GLN A 1 84 ? 35.421 97.047 16.806 1.00 15.86 81 GLN A N 1
ATOM 680 C CA . GLN A 1 84 ? 36.181 95.794 16.801 1.00 15.90 81 GLN A CA 1
ATOM 681 C C . GLN A 1 84 ? 35.911 94.987 15.543 1.00 15.88 81 GLN A C 1
ATOM 682 O O . GLN A 1 84 ? 36.837 94.426 14.951 1.00 15.60 81 GLN A O 1
ATOM 688 N N . ILE A 1 85 ? 34.642 94.910 15.144 1.00 15.94 82 ILE A N 1
ATOM 689 C CA . ILE A 1 85 ? 34.286 94.245 13.892 1.00 16.13 82 ILE A CA 1
ATOM 690 C C . ILE A 1 85 ? 35.066 94.859 12.730 1.00 16.45 82 ILE A C 1
ATOM 691 O O . ILE A 1 85 ? 35.624 94.128 11.900 1.00 16.21 82 ILE A O 1
ATOM 696 N N A MET A 1 86 ? 35.122 96.187 12.680 0.50 16.47 83 MET A N 1
ATOM 697 N N B MET A 1 86 ? 35.130 96.189 12.678 0.50 16.62 83 MET A N 1
ATOM 698 C CA A MET A 1 86 ? 35.920 96.872 11.677 0.50 16.70 83 MET A CA 1
ATOM 699 C CA B MET A 1 86 ? 35.925 96.867 11.661 0.50 16.95 83 MET A CA 1
ATOM 700 C C A MET A 1 86 ? 37.364 96.374 11.717 0.50 16.62 83 MET A C 1
ATOM 701 C C B MET A 1 86 ? 37.368 96.369 11.714 0.50 16.76 83 MET A C 1
ATOM 702 O O A MET A 1 86 ? 37.893 95.846 10.694 0.50 16.81 83 MET A O 1
ATOM 703 O O B MET A 1 86 ? 37.903 95.837 10.694 0.50 16.92 83 MET A O 1
ATOM 712 N N . CYS A 1 87 ? 37.979 96.475 12.906 1.00 16.67 84 CYS A N 1
ATOM 713 C CA . CYS A 1 87 ? 39.375 96.053 13.069 1.00 16.67 84 CYS A CA 1
ATOM 714 C C . CYS A 1 87 ? 39.633 94.669 12.480 1.00 16.66 84 CYS A C 1
ATOM 715 O O . CYS A 1 87 ? 40.534 94.483 11.670 1.00 16.61 84 CYS A O 1
ATOM 718 N N . ASP A 1 88 ? 38.784 93.714 12.822 1.00 16.74 85 ASP A N 1
ATOM 719 C CA . ASP A 1 88 ? 39.018 92.348 12.347 1.00 16.96 85 ASP A CA 1
ATOM 720 C C . ASP A 1 88 ? 38.703 92.134 10.870 1.00 17.04 85 ASP A C 1
ATOM 721 O O . ASP A 1 88 ? 39.368 91.335 10.214 1.00 16.95 85 ASP A O 1
ATOM 726 N N . TYR A 1 89 ? 37.718 92.867 10.350 1.00 16.89 86 TYR A N 1
ATOM 727 C CA . TYR A 1 89 ? 37.410 92.850 8.913 1.00 17.25 86 TYR A CA 1
ATOM 728 C C . TYR A 1 89 ? 38.598 93.425 8.128 1.00 17.55 86 TYR A C 1
ATOM 729 O O . TYR A 1 89 ? 39.086 92.804 7.189 1.00 17.49 86 TYR A O 1
ATOM 738 N N . LEU A 1 90 ? 39.092 94.582 8.558 1.00 17.78 87 LEU A N 1
ATOM 739 C CA . LEU A 1 90 ? 40.231 95.212 7.894 1.00 18.46 87 LEU A CA 1
ATOM 740 C C . LEU A 1 90 ? 41.519 94.386 8.014 1.00 18.88 87 LEU A C 1
ATOM 741 O O . LEU A 1 90 ? 42.336 94.368 7.089 1.00 19.21 87 LEU A O 1
ATOM 746 N N . ASP A 1 91 ? 41.685 93.691 9.134 1.00 19.46 88 ASP A N 1
ATOM 747 C CA . ASP A 1 91 ? 42.816 92.767 9.317 1.00 20.33 88 ASP A CA 1
ATOM 748 C C . ASP A 1 91 ? 42.774 91.697 8.224 1.00 20.31 88 ASP A C 1
ATOM 749 O O . ASP A 1 91 ? 43.771 91.461 7.549 1.00 20.51 88 ASP A O 1
ATOM 754 N N . ASN A 1 92 ? 41.602 91.089 8.037 1.00 20.15 89 ASN A N 1
ATOM 755 C CA . ASN A 1 92 ? 41.396 90.112 6.959 1.00 20.19 89 ASN A CA 1
ATOM 756 C C . ASN A 1 92 ? 41.690 90.679 5.568 1.00 20.25 89 ASN A C 1
ATOM 757 O O . ASN A 1 92 ? 42.389 90.049 4.769 1.00 20.14 89 ASN A O 1
ATOM 762 N N . LEU A 1 93 ? 41.173 91.871 5.279 1.00 19.88 90 LEU A N 1
ATOM 763 C CA . LEU A 1 93 ? 41.396 92.490 3.971 1.00 20.29 90 LEU A CA 1
ATOM 764 C C . LEU A 1 93 ? 42.870 92.716 3.658 1.00 20.85 90 LEU A C 1
ATOM 765 O O . LEU A 1 93 ? 43.307 92.497 2.523 1.00 21.03 90 LEU A O 1
ATOM 770 N N . CYS A 1 94 ? 43.635 93.149 4.655 1.00 21.41 91 CYS A N 1
ATOM 771 C CA . CYS A 1 94 ? 45.057 93.386 4.467 1.00 22.61 91 CYS A CA 1
ATOM 772 C C . CYS A 1 94 ? 45.824 92.070 4.426 1.00 23.75 91 CYS A C 1
ATOM 773 O O . CYS A 1 94 ? 46.618 91.855 3.515 1.00 24.37 91 CYS A O 1
ATOM 776 N N . ASP A 1 95 ? 45.559 91.184 5.383 1.00 24.84 92 ASP A N 1
ATOM 777 C CA . ASP A 1 95 ? 46.250 89.886 5.468 1.00 26.33 92 ASP A CA 1
ATOM 778 C C . ASP A 1 95 ? 46.065 89.037 4.211 1.00 26.96 92 ASP A C 1
ATOM 779 O O . ASP A 1 95 ? 47.008 88.360 3.778 1.00 27.61 92 ASP A O 1
ATOM 784 N N . GLN A 1 96 ? 44.867 89.084 3.628 1.00 27.02 93 GLN A N 1
ATOM 785 C CA . GLN A 1 96 ? 44.508 88.260 2.470 1.00 28.14 93 GLN A CA 1
ATOM 786 C C . GLN A 1 96 ? 44.616 88.957 1.109 1.00 27.59 93 GLN A C 1
ATOM 787 O O . GLN A 1 96 ? 44.238 88.375 0.093 1.00 27.77 93 GLN A O 1
ATOM 793 N N . SER A 1 97 ? 45.139 90.182 1.080 1.00 26.77 94 SER A N 1
ATOM 794 C CA . SER A 1 97 ? 45.319 90.907 -0.179 1.00 26.87 94 SER A CA 1
ATOM 795 C C . SER A 1 97 ? 46.341 90.191 -1.065 1.00 27.12 94 SER A C 1
ATOM 796 O O . SER A 1 97 ? 47.425 89.832 -0.599 1.00 26.97 94 SER A O 1
ATOM 799 N N . ASP A 1 98 ? 45.972 89.975 -2.328 1.00 27.62 95 ASP A N 1
ATOM 800 C CA . ASP A 1 98 ? 46.901 89.460 -3.348 1.00 28.35 95 ASP A CA 1
ATOM 801 C C . ASP A 1 98 ? 47.859 90.532 -3.885 1.00 27.73 95 ASP A C 1
ATOM 802 O O . ASP A 1 98 ? 48.836 90.203 -4.555 1.00 27.80 95 ASP A O 1
ATOM 807 N N . TYR A 1 99 ? 47.569 91.801 -3.609 1.00 26.74 96 TYR A N 1
ATOM 808 C CA . TYR A 1 99 ? 48.248 92.931 -4.252 1.00 26.55 96 TYR A CA 1
ATOM 809 C C . TYR A 1 99 ? 49.289 93.608 -3.354 1.00 26.32 96 TYR A C 1
ATOM 810 O O . TYR A 1 99 ? 50.324 94.074 -3.840 1.00 26.51 96 TYR A O 1
ATOM 819 N N . LEU A 1 100 ? 48.995 93.696 -2.059 1.00 25.72 97 LEU A N 1
ATOM 820 C CA . LEU A 1 100 ? 49.931 94.225 -1.064 1.00 25.80 97 LEU A CA 1
ATOM 821 C C . LEU A 1 100 ? 50.309 95.701 -1.256 1.00 25.78 97 LEU A C 1
ATOM 822 O O . LEU A 1 100 ? 51.461 96.077 -1.041 1.00 25.86 97 LEU A O 1
ATOM 827 N N . ASP A 1 101 ? 49.340 96.535 -1.640 1.00 25.92 98 ASP A N 1
ATOM 828 C CA . ASP A 1 101 ? 49.557 97.982 -1.762 1.00 26.30 98 ASP A CA 1
ATOM 829 C C . ASP A 1 101 ? 49.365 98.663 -0.398 1.00 25.62 98 ASP A C 1
ATOM 830 O O . ASP A 1 101 ? 48.259 98.668 0.130 1.00 24.62 98 ASP A O 1
ATOM 835 N N . PRO A 1 102 ? 50.431 99.277 0.161 1.00 25.52 99 PRO A N 1
ATOM 836 C CA . PRO A 1 102 ? 50.247 99.953 1.450 1.00 25.21 99 PRO A CA 1
ATOM 837 C C . PRO A 1 102 ? 49.265 101.122 1.401 1.00 25.09 99 PRO A C 1
ATOM 838 O O . PRO A 1 102 ? 48.699 101.484 2.426 1.00 24.79 99 PRO A O 1
ATOM 842 N N . LYS A 1 103 ? 49.070 101.715 0.224 1.00 25.42 100 LYS A N 1
ATOM 843 C CA . LYS A 1 103 ? 48.049 102.741 0.059 1.00 25.41 100 LYS A CA 1
ATOM 844 C C . LYS A 1 103 ? 46.636 102.186 0.284 1.00 23.95 100 LYS A C 1
ATOM 845 O O . LYS A 1 103 ? 45.792 102.881 0.837 1.00 23.88 100 LYS A O 1
ATOM 851 N N . ASP A 1 104 ? 46.403 100.933 -0.112 1.00 22.84 101 ASP A N 1
ATOM 852 C CA . ASP A 1 104 ? 45.144 100.224 0.160 1.00 21.91 101 ASP A CA 1
ATOM 853 C C . ASP A 1 104 ? 44.984 99.995 1.658 1.00 20.95 101 ASP A C 1
ATOM 854 O O . ASP A 1 104 ? 43.949 100.320 2.236 1.00 20.46 101 ASP A O 1
ATOM 859 N N . PHE A 1 105 ? 46.030 99.466 2.284 1.00 20.36 102 PHE A N 1
ATOM 860 C CA . PHE A 1 105 ? 45.990 99.194 3.725 1.00 19.81 102 PHE A CA 1
ATOM 861 C C . PHE A 1 105 ? 45.747 100.474 4.514 1.00 19.44 102 PHE A C 1
ATOM 862 O O . PHE A 1 105 ? 45.009 100.471 5.499 1.00 18.99 102 PHE A O 1
ATOM 870 N N . ARG A 1 106 ? 46.381 101.567 4.085 1.00 19.61 103 ARG A N 1
ATOM 871 C CA . ARG A 1 106 ? 46.240 102.835 4.778 1.00 19.73 103 ARG A CA 1
ATOM 872 C C . ARG A 1 106 ? 44.847 103.396 4.606 1.00 19.43 103 ARG A C 1
ATOM 873 O O . ARG A 1 106 ? 44.238 103.865 5.557 1.00 19.09 103 ARG A O 1
ATOM 881 N N . SER A 1 107 ? 44.364 103.384 3.373 1.00 19.61 104 SER A N 1
ATOM 882 C CA . SER A 1 107 ? 43.032 103.888 3.094 1.00 19.65 104 SER A CA 1
ATOM 883 C C . SER A 1 107 ? 41.993 103.147 3.939 1.00 19.15 104 SER A C 1
ATOM 884 O O . SER A 1 107 ? 41.129 103.768 4.563 1.00 19.00 104 SER A O 1
ATOM 887 N N . LEU A 1 108 ? 42.111 101.826 3.991 1.00 18.88 105 LEU A N 1
ATOM 888 C CA . LEU A 1 108 ? 41.194 101.023 4.792 1.00 18.53 105 LEU A CA 1
ATOM 889 C C . LEU A 1 108 ? 41.220 101.405 6.259 1.00 18.22 105 LEU A C 1
ATOM 890 O O . LEU A 1 108 ? 40.164 101.613 6.861 1.00 18.28 105 LEU A O 1
ATOM 895 N N . HIS A 1 109 ? 42.418 101.540 6.822 1.00 17.76 106 HIS A N 1
ATOM 896 C CA . HIS A 1 109 ? 42.554 101.854 8.242 1.00 17.50 106 HIS A CA 1
ATOM 897 C C . HIS A 1 109 ? 42.221 103.283 8.616 1.00 17.70 106 HIS A C 1
ATOM 898 O O . HIS A 1 109 ? 41.962 103.556 9.784 1.00 17.61 106 HIS A O 1
ATOM 905 N N . ASN A 1 110 ? 42.148 104.167 7.623 1.00 17.98 107 ASN A N 1
ATOM 906 C CA . ASN A 1 110 ? 41.550 105.493 7.833 1.00 18.39 107 ASN A CA 1
ATOM 907 C C . ASN A 1 110 ? 40.070 105.440 8.200 1.00 18.21 107 ASN A C 1
ATOM 908 O O . ASN A 1 110 ? 39.545 106.403 8.774 1.00 18.30 107 ASN A O 1
ATOM 913 N N . ALA A 1 111 ? 39.396 104.323 7.906 1.00 17.92 108 ALA A N 1
ATOM 914 C CA . ALA A 1 111 ? 38.034 104.118 8.390 1.00 17.88 108 ALA A CA 1
ATOM 915 C C . ALA A 1 111 ? 37.967 104.170 9.910 1.00 17.69 108 ALA A C 1
ATOM 916 O O . ALA A 1 111 ? 37.010 104.689 10.454 1.00 17.52 108 ALA A O 1
ATOM 918 N N . LEU A 1 112 ? 38.994 103.667 10.598 1.00 17.57 109 LEU A N 1
ATOM 919 C CA . LEU A 1 112 ? 38.995 103.692 12.062 1.00 17.66 109 LEU A CA 1
ATOM 920 C C . LEU A 1 112 ? 39.071 105.113 12.594 1.00 17.65 109 LEU A C 1
ATOM 921 O O . LEU A 1 112 ? 38.408 105.453 13.572 1.00 17.61 109 LEU A O 1
ATOM 926 N N . LEU A 1 113 ? 39.872 105.950 11.936 1.00 17.94 110 LEU A N 1
ATOM 927 C CA . LEU A 1 113 ? 39.960 107.363 12.320 1.00 18.33 110 LEU A CA 1
ATOM 928 C C . LEU A 1 113 ? 38.612 108.058 12.110 1.00 18.52 110 LEU A C 1
ATOM 929 O O . LEU A 1 113 ? 38.155 108.841 12.969 1.00 18.82 110 LEU A O 1
ATOM 934 N N . ALA A 1 114 ? 37.958 107.765 10.986 1.00 18.29 111 ALA A N 1
ATOM 935 C CA . ALA A 1 114 ? 36.634 108.345 10.710 1.00 18.23 111 ALA A CA 1
ATOM 936 C C . ALA A 1 114 ? 35.594 107.916 11.756 1.00 18.12 111 ALA A C 1
ATOM 937 O O . ALA A 1 114 ? 34.771 108.716 12.190 1.00 18.23 111 ALA A O 1
ATOM 939 N N . ALA A 1 115 ? 35.641 106.655 12.177 1.00 17.81 112 ALA A N 1
ATOM 940 C CA . ALA A 1 115 ? 34.754 106.174 13.230 1.00 17.80 112 ALA A CA 1
ATOM 941 C C . ALA A 1 115 ? 34.867 106.973 14.526 1.00 18.09 112 ALA A C 1
ATOM 942 O O . ALA A 1 115 ? 33.883 107.124 15.222 1.00 18.47 112 ALA A O 1
ATOM 944 N N . LEU A 1 116 ? 36.064 107.488 14.817 1.00 18.35 113 LEU A N 1
ATOM 945 C CA . LEU A 1 116 ? 36.332 108.267 16.016 1.00 18.67 113 LEU A CA 1
ATOM 946 C C . LEU A 1 116 ? 36.244 109.778 15.769 1.00 19.18 113 LEU A C 1
ATOM 947 O O . LEU A 1 116 ? 36.699 110.565 16.603 1.00 19.34 113 LEU A O 1
ATOM 952 N N . THR A 1 117 ? 35.629 110.175 14.652 1.00 19.54 114 THR A N 1
ATOM 953 C CA . THR A 1 117 ? 35.578 111.582 14.242 1.00 20.19 114 THR A CA 1
ATOM 954 C C . THR A 1 117 ? 34.177 111.898 13.700 1.00 21.00 114 THR A C 1
ATOM 955 O O . THR A 1 117 ? 33.963 111.892 12.481 1.00 20.59 114 THR A O 1
ATOM 959 N N . PRO A 1 118 ? 33.217 112.174 14.607 1.00 22.14 115 PRO A N 1
ATOM 960 C CA . PRO A 1 118 ? 31.895 112.641 14.186 1.00 22.97 115 PRO A CA 1
ATOM 961 C C . PRO A 1 118 ? 32.020 113.749 13.144 1.00 23.89 115 PRO A C 1
ATOM 962 O O . PRO A 1 118 ? 32.860 114.648 13.294 1.00 24.45 115 PRO A O 1
ATOM 966 N N . GLY A 1 119 ? 31.246 113.645 12.072 1.00 24.65 116 GLY A N 1
ATOM 967 C CA . GLY A 1 119 ? 31.308 114.611 10.976 1.00 25.58 116 GLY A CA 1
ATOM 968 C C . GLY A 1 119 ? 32.358 114.381 9.901 1.00 25.96 116 GLY A C 1
ATOM 969 O O . GLY A 1 119 ? 32.339 115.085 8.884 1.00 25.95 116 GLY A O 1
ATOM 970 N N . GLU A 1 120 ? 33.275 113.421 10.082 1.00 25.96 117 GLU A N 1
ATOM 971 C CA . GLU A 1 120 ? 34.249 113.097 9.031 1.00 26.49 117 GLU A CA 1
ATOM 972 C C . GLU A 1 120 ? 33.483 112.640 7.791 1.00 26.42 117 GLU A C 1
ATOM 973 O O . GLU A 1 120 ? 32.620 111.760 7.898 1.00 26.19 117 GLU A O 1
ATOM 979 N N . PRO A 1 121 ? 33.758 113.253 6.623 1.00 27.11 118 PRO A N 1
ATOM 980 C CA . PRO A 1 121 ? 33.083 112.790 5.416 1.00 27.22 118 PRO A CA 1
ATOM 981 C C . PRO A 1 121 ? 33.502 111.363 5.092 1.00 26.85 118 PRO A C 1
ATOM 982 O O . PRO A 1 121 ? 34.685 111.060 5.145 1.00 26.37 118 PRO A O 1
ATOM 986 N N . LEU A 1 122 ? 32.539 110.501 4.786 1.00 27.08 119 LEU A N 1
ATOM 987 C CA . LEU A 1 122 ? 32.858 109.120 4.439 1.00 26.97 119 LEU A CA 1
ATOM 988 C C . LEU A 1 122 ? 33.265 109.118 2.972 1.00 27.18 119 LEU A C 1
ATOM 989 O O . LEU A 1 122 ? 32.622 109.771 2.152 1.00 28.76 119 LEU A O 1
ATOM 994 N N . VAL A 1 123 ? 34.349 108.412 2.669 1.00 25.99 120 VAL A N 1
ATOM 995 C CA . VAL A 1 123 ? 34.937 108.361 1.332 1.00 25.54 120 VAL A CA 1
ATOM 996 C C . VAL A 1 123 ? 34.959 106.903 0.901 1.00 24.66 120 VAL A C 1
ATOM 997 O O . VAL A 1 123 ? 34.466 106.045 1.634 1.00 24.64 120 VAL A O 1
ATOM 1001 N N . ASN A 1 124 ? 35.487 106.638 -0.293 1.00 23.90 121 ASN A N 1
ATOM 1002 C CA . ASN A 1 124 ? 35.656 105.268 -0.780 1.00 23.11 121 ASN A CA 1
ATOM 1003 C C . ASN A 1 124 ? 36.945 104.685 -0.213 1.00 22.51 121 ASN A C 1
ATOM 1004 O O . ASN A 1 124 ? 38.024 104.848 -0.775 1.00 22.27 121 ASN A O 1
ATOM 1009 N N . TYR A 1 125 ? 36.805 103.956 0.891 1.00 22.21 122 TYR A N 1
ATOM 1010 C CA . TYR A 1 125 ? 37.958 103.366 1.571 1.00 21.70 122 TYR A CA 1
ATOM 1011 C C . TYR A 1 125 ? 38.599 102.271 0.734 1.00 21.82 122 TYR A C 1
ATOM 1012 O O . TYR A 1 125 ? 39.755 101.945 0.955 1.00 21.87 122 TYR A O 1
ATOM 1021 N N . TYR A 1 126 ? 37.853 101.747 -0.245 1.00 22.19 123 TYR A N 1
ATOM 1022 C CA . TYR A 1 126 ? 38.338 100.709 -1.153 1.00 22.46 123 TYR A CA 1
ATOM 1023 C C . TYR A 1 126 ? 38.937 101.247 -2.457 1.00 23.14 123 TYR A C 1
ATOM 1024 O O . TYR A 1 126 ? 39.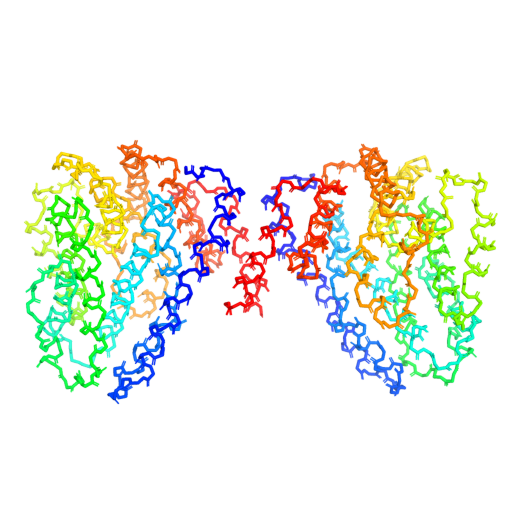178 100.476 -3.388 1.00 22.71 123 TYR A O 1
ATOM 1033 N N . GLN A 1 127 ? 39.180 102.556 -2.532 1.00 23.89 124 GLN A N 1
ATOM 1034 C CA . GLN A 1 127 ? 39.657 103.206 -3.765 1.00 25.11 124 GLN A CA 1
ATOM 1035 C C . GLN A 1 127 ? 40.970 102.658 -4.361 1.00 25.00 124 GLN A C 1
ATOM 1036 O O . GLN A 1 127 ? 41.206 102.834 -5.552 1.00 24.71 124 GLN A O 1
ATOM 1042 N N . TYR A 1 128 ? 41.815 102.025 -3.538 1.00 24.52 125 TYR A N 1
ATOM 1043 C CA . TYR A 1 128 ? 43.101 101.468 -3.978 1.00 24.86 125 TYR A CA 1
ATOM 1044 C C . TYR A 1 128 ? 43.118 99.941 -4.145 1.00 24.45 125 TYR A C 1
ATOM 1045 O O . TYR A 1 128 ? 44.186 99.353 -4.237 1.00 24.75 125 TYR A O 1
ATOM 1054 N N . ARG A 1 129 ? 41.949 99.312 -4.213 1.00 24.12 126 ARG A N 1
ATOM 1055 C CA . ARG A 1 129 ? 41.856 97.881 -4.515 1.00 24.11 126 ARG A CA 1
ATOM 1056 C C . ARG A 1 129 ? 40.751 97.610 -5.514 1.00 24.77 126 ARG A C 1
ATOM 1057 O O . ARG A 1 129 ? 39.909 98.474 -5.751 1.00 24.84 126 ARG A O 1
ATOM 1065 N N A ILE A 1 130 ? 40.741 96.399 -6.072 0.50 25.20 127 ILE A N 1
ATOM 1066 N N B ILE A 1 130 ? 40.753 96.405 -6.080 0.50 25.30 127 ILE A N 1
ATOM 1067 C CA A ILE A 1 130 ? 39.771 96.022 -7.106 0.50 25.91 127 ILE A CA 1
ATOM 1068 C CA B ILE A 1 130 ? 39.769 96.005 -7.086 0.50 26.10 127 ILE A CA 1
ATOM 1069 C C A ILE A 1 130 ? 38.361 95.736 -6.571 0.50 26.16 127 ILE A C 1
ATOM 1070 C C B ILE A 1 130 ? 38.358 95.847 -6.517 0.50 26.27 127 ILE A C 1
ATOM 1071 O O A ILE A 1 130 ? 37.381 95.942 -7.290 0.50 26.73 127 ILE A O 1
ATOM 1072 O O B ILE A 1 130 ? 37.384 96.289 -7.129 0.50 26.89 127 ILE A O 1
ATOM 1079 N N . GLU A 1 131 ? 38.253 95.254 -5.332 1.00 26.24 128 GLU A N 1
ATOM 1080 C CA . GLU A 1 131 ? 36.956 94.955 -4.720 1.00 26.71 128 GLU A CA 1
ATOM 1081 C C . GLU A 1 131 ? 36.459 96.193 -4.008 1.00 27.23 128 GLU A C 1
ATOM 1082 O O . GLU A 1 131 ? 37.146 96.699 -3.117 1.00 27.32 128 GLU A O 1
ATOM 1088 N N . GLN A 1 132 ? 35.277 96.672 -4.393 1.00 28.03 129 GLN A N 1
ATOM 1089 C CA . GLN A 1 132 ? 34.728 97.911 -3.831 1.00 28.48 129 GLN A CA 1
ATOM 1090 C C . GLN A 1 132 ? 33.257 97.912 -3.397 1.00 28.42 129 GLN A C 1
ATOM 1091 O O . GLN A 1 132 ? 32.879 98.754 -2.578 1.00 28.29 129 GLN A O 1
ATOM 1097 N N . GLU A 1 133 ? 32.433 97.002 -3.918 1.00 28.43 130 GLU A N 1
ATOM 1098 C CA . GLU A 1 133 ? 30.999 97.011 -3.620 1.00 28.75 130 GLU A CA 1
ATOM 1099 C C . GLU A 1 133 ? 30.701 96.222 -2.348 1.00 27.26 130 GLU A C 1
ATOM 1100 O O . GLU A 1 133 ? 30.545 95.004 -2.387 1.00 26.53 130 GLU A O 1
ATOM 1106 N N . ASP A 1 134 ? 30.625 96.925 -1.219 1.00 25.76 131 ASP A N 1
ATOM 1107 C CA . ASP A 1 134 ? 30.276 96.283 0.050 1.00 24.97 131 ASP A CA 1
ATOM 1108 C C . ASP A 1 134 ? 28.831 96.550 0.525 1.00 25.12 131 ASP A C 1
ATOM 1109 O O . ASP A 1 134 ? 28.471 96.151 1.626 1.00 25.22 131 ASP A O 1
ATOM 1114 N N . GLY A 1 135 ? 28.008 97.205 -0.306 1.00 25.63 132 GLY A N 1
ATOM 1115 C CA . GLY A 1 135 ? 26.631 97.526 0.064 1.00 25.50 132 GLY A CA 1
ATOM 1116 C C . GLY A 1 135 ? 26.482 98.497 1.231 1.00 25.09 132 GLY A C 1
ATOM 1117 O O . GLY A 1 135 ? 25.419 98.555 1.857 1.00 25.89 132 GLY A O 1
ATOM 1118 N N . GLY A 1 136 ? 27.542 99.257 1.519 1.00 24.03 133 GLY A N 1
ATOM 1119 C CA . GLY A 1 136 ? 27.571 100.188 2.643 1.00 23.36 133 GLY A CA 1
ATOM 1120 C C . GLY A 1 136 ? 28.045 99.628 3.970 1.00 22.28 133 GLY A C 1
ATOM 1121 O O . GLY A 1 136 ? 27.986 100.318 4.976 1.00 22.30 133 GLY A O 1
ATOM 1122 N N . TYR A 1 137 ? 28.534 98.385 3.987 1.00 21.38 134 TYR A N 1
ATOM 1123 C CA . TYR A 1 137 ? 28.910 97.711 5.240 1.00 20.59 134 TYR A CA 1
ATOM 1124 C C . TYR A 1 137 ? 29.882 98.534 6.090 1.00 19.70 134 TYR A C 1
ATOM 1125 O O . TYR A 1 137 ? 29.612 98.793 7.262 1.00 19.34 134 TYR A O 1
ATOM 1134 N N . LEU A 1 138 ? 30.986 98.960 5.486 1.00 19.57 135 LEU A N 1
ATOM 1135 C CA . LEU A 1 138 ? 32.038 99.670 6.204 1.00 19.43 135 LEU A CA 1
ATOM 1136 C C . LEU A 1 138 ? 31.554 101.053 6.636 1.00 19.63 135 LEU A C 1
ATOM 1137 O O . LEU A 1 138 ? 31.771 101.461 7.768 1.00 19.19 135 LEU A O 1
ATOM 1142 N N . HIS A 1 139 ? 30.868 101.751 5.737 1.00 20.49 136 HIS A N 1
ATOM 1143 C CA . HIS A 1 139 ? 30.247 103.023 6.098 1.00 21.07 136 HIS A CA 1
ATOM 1144 C C . HIS A 1 139 ? 29.294 102.913 7.278 1.00 20.90 136 HIS A C 1
ATOM 1145 O O . HIS A 1 139 ? 29.289 103.784 8.149 1.00 20.78 136 HIS A O 1
ATOM 1152 N N . GLU A 1 140 ? 28.488 101.856 7.303 1.00 21.13 137 GLU A N 1
ATOM 1153 C CA . GLU A 1 140 ? 27.537 101.635 8.400 1.00 21.40 137 GLU A CA 1
ATOM 1154 C C . GLU A 1 140 ? 28.261 101.407 9.722 1.00 20.63 137 GLU A C 1
ATOM 1155 O O . GLU A 1 140 ? 27.842 101.927 10.764 1.00 20.62 137 GLU A O 1
ATOM 1161 N N . LEU A 1 141 ? 29.349 100.639 9.685 1.00 19.65 138 LEU A N 1
ATOM 1162 C CA . LEU A 1 141 ? 30.172 100.459 10.876 1.00 19.13 138 LEU A CA 1
ATOM 1163 C C . LEU A 1 141 ? 30.764 101.778 11.379 1.00 19.05 138 LEU A C 1
ATOM 1164 O O . LEU A 1 141 ? 30.712 102.058 12.575 1.00 18.85 138 LEU A O 1
ATOM 1169 N N . ILE A 1 142 ? 31.306 102.577 10.461 1.00 19.16 139 ILE A N 1
ATOM 1170 C CA . ILE A 1 142 ? 31.879 103.891 10.793 1.00 19.34 139 ILE A CA 1
ATOM 1171 C C . ILE A 1 142 ? 30.801 104.783 11.425 1.00 19.84 139 ILE A C 1
ATOM 1172 O O . ILE A 1 142 ? 31.013 105.350 12.503 1.00 19.41 139 ILE A O 1
ATOM 1177 N N A GLU A 1 143 ? 29.656 104.888 10.757 0.50 20.27 140 GLU A N 1
ATOM 1178 N N B GLU A 1 143 ? 29.658 104.890 10.748 0.50 20.31 140 GLU A N 1
ATOM 1179 C CA A GLU A 1 143 ? 28.556 105.731 11.226 0.50 20.95 140 GLU A CA 1
ATOM 1180 C CA B GLU A 1 143 ? 28.544 105.725 11.202 0.50 21.04 140 GLU A CA 1
ATOM 1181 C C A GLU A 1 143 ? 27.997 105.318 12.573 0.50 20.72 140 GLU A C 1
ATOM 1182 C C B GLU A 1 143 ? 27.993 105.318 12.561 0.50 20.76 140 GLU A C 1
ATOM 1183 O O A GLU A 1 143 ? 27.611 106.175 13.366 0.50 21.07 140 GLU A O 1
ATOM 1184 O O B GLU A 1 143 ? 27.612 106.180 13.351 0.50 21.11 140 GLU A O 1
ATOM 1195 N N . THR A 1 144 ? 27.939 104.011 12.821 1.00 20.41 141 THR A N 1
ATOM 1196 C CA . THR A 1 144 ? 27.514 103.493 14.116 1.00 19.95 141 THR A CA 1
ATOM 1197 C C . THR A 1 144 ? 28.359 104.116 15.228 1.00 19.23 141 THR A C 1
ATOM 1198 O O . THR A 1 144 ? 27.806 104.620 16.193 1.00 19.40 141 THR A O 1
ATOM 1202 N N . CYS A 1 145 ? 29.684 104.108 15.061 1.00 18.47 142 CYS A N 1
ATOM 1203 C CA . CYS A 1 145 ? 30.604 104.685 16.042 1.00 18.11 142 CYS A CA 1
ATOM 1204 C C . CYS A 1 145 ? 30.430 106.201 16.184 1.00 18.61 142 CYS A C 1
ATOM 1205 O O . CYS A 1 145 ? 30.282 106.719 17.296 1.00 18.48 142 CYS A O 1
ATOM 1208 N N . GLN A 1 146 ? 30.427 106.887 15.044 1.00 19.24 143 GLN A N 1
ATOM 1209 C CA . GLN A 1 146 ? 30.239 108.344 15.004 1.00 19.95 143 GLN A CA 1
ATOM 1210 C C . GLN A 1 146 ? 28.970 108.796 15.717 1.00 20.76 143 GLN A C 1
ATOM 1211 O O . GLN A 1 146 ? 29.002 109.747 16.528 1.00 20.76 143 GLN A O 1
ATOM 1217 N N . HIS A 1 147 ? 27.857 108.130 15.416 1.00 21.06 144 HIS A N 1
ATOM 1218 C CA . HIS A 1 147 ? 26.567 108.513 15.991 1.00 21.75 144 HIS A CA 1
ATOM 1219 C C . HIS A 1 147 ? 26.495 108.299 17.493 1.00 21.20 144 HIS A C 1
ATOM 1220 O O . HIS A 1 147 ? 25.826 109.054 18.182 1.00 21.25 144 HIS A O 1
ATOM 1227 N N . ILE A 1 148 ? 27.172 107.269 18.000 1.00 20.01 145 ILE A N 1
ATOM 1228 C CA . ILE 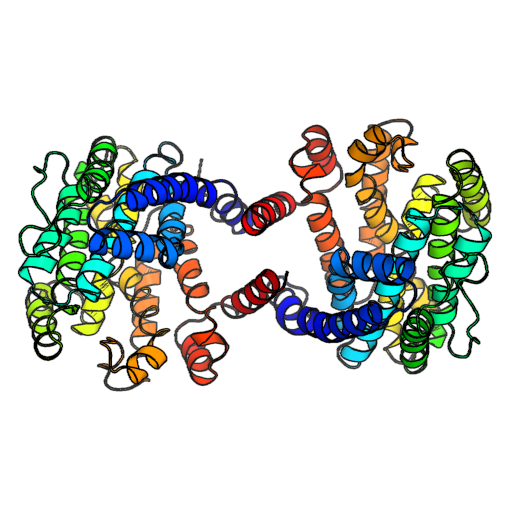A 1 148 ? 27.182 107.000 19.435 1.00 19.73 145 ILE A CA 1
ATOM 1229 C C . ILE A 1 148 ? 28.162 107.902 20.192 1.00 19.50 145 ILE A C 1
ATOM 1230 O O . ILE A 1 148 ? 27.778 108.527 21.193 1.00 19.84 145 ILE A O 1
ATOM 1235 N N . LEU A 1 149 ? 29.402 107.993 19.716 1.00 18.92 146 LEU A N 1
ATOM 1236 C CA . LEU A 1 149 ? 30.459 108.715 20.438 1.00 18.93 146 LEU A CA 1
ATOM 1237 C C . LEU A 1 149 ? 30.122 110.185 20.666 1.00 19.26 146 LEU A C 1
ATOM 1238 O O . LEU A 1 149 ? 30.391 110.710 21.756 1.00 19.15 146 LEU A O 1
ATOM 1243 N N . VAL A 1 150 ? 29.483 110.820 19.679 1.00 19.61 147 VAL A N 1
ATOM 1244 C CA . VAL A 1 150 ? 29.109 112.242 19.796 1.00 20.11 147 VAL A CA 1
ATOM 1245 C C . VAL A 1 150 ? 28.125 112.492 20.954 1.00 20.66 147 VAL A C 1
ATOM 1246 O O . VAL A 1 150 ? 28.045 113.607 21.471 1.00 21.00 147 VAL A O 1
ATOM 1250 N N . THR A 1 151 ? 27.364 111.470 21.347 1.00 20.56 148 THR A N 1
ATOM 1251 C CA . THR A 1 151 ? 26.425 111.599 22.476 1.00 21.13 148 THR A CA 1
ATOM 1252 C C . THR A 1 151 ? 27.058 111.346 23.851 1.00 21.07 148 THR A C 1
ATOM 1253 O O . THR A 1 151 ? 26.380 111.478 24.865 1.00 21.60 148 THR A O 1
ATOM 1257 N N . PHE A 1 152 ? 28.332 110.961 23.901 1.00 20.85 149 PHE A N 1
ATOM 1258 C CA . PHE A 1 152 ? 29.007 110.737 25.179 1.00 20.97 149 PHE A CA 1
ATOM 1259 C C . PHE A 1 152 ? 29.542 112.076 25.696 1.00 21.49 149 PHE A C 1
ATOM 1260 O O . PHE A 1 152 ? 30.283 112.750 24.979 1.00 21.69 149 PHE A O 1
ATOM 1268 N N . PRO A 1 153 ? 29.175 112.459 26.940 1.00 22.10 150 PRO A N 1
ATOM 1269 C CA . PRO A 1 153 ? 29.451 113.836 27.407 1.00 22.71 150 PRO A CA 1
ATOM 1270 C C . PRO A 1 153 ? 30.918 114.207 27.630 1.00 22.78 150 PRO A C 1
ATOM 1271 O O . PRO A 1 153 ? 31.231 115.399 27.658 1.00 23.79 150 PRO A O 1
ATOM 1275 N N . SER A 1 154 ? 31.801 113.222 27.786 1.00 22.49 151 SER A N 1
ATOM 1276 C CA . SER A 1 154 ? 33.238 113.484 27.824 1.00 22.40 151 SER A CA 1
ATOM 1277 C C . SER A 1 154 ? 33.999 112.897 26.633 1.00 21.70 151 SER A C 1
ATOM 1278 O O . SER A 1 154 ? 35.210 112.734 26.707 1.00 21.73 151 SER A O 1
ATOM 1281 N N . PHE A 1 155 ? 33.306 112.620 25.528 1.00 21.29 152 PHE A N 1
ATOM 1282 C CA . PHE A 1 155 ? 33.990 112.142 24.318 1.00 20.87 152 PHE A CA 1
ATOM 1283 C C . PHE A 1 155 ? 34.998 113.173 23.822 1.00 21.25 152 PHE A C 1
ATOM 1284 O O . PHE A 1 155 ? 36.138 112.842 23.545 1.00 21.07 152 PHE A O 1
ATOM 1292 N N . ARG A 1 156 ? 34.594 114.437 23.752 1.00 21.75 153 ARG A N 1
ATOM 1293 C CA . ARG A 1 156 ? 35.499 115.451 23.214 1.00 22.53 153 ARG A CA 1
ATOM 1294 C C . ARG A 1 156 ? 36.799 115.533 24.024 1.00 23.03 153 ARG A C 1
ATOM 1295 O O . ARG A 1 156 ? 37.857 115.788 23.460 1.00 23.81 153 ARG A O 1
ATOM 1303 N N . MET A 1 157 ? 36.724 115.266 25.320 1.00 23.61 154 MET A N 1
ATOM 1304 C CA . MET A 1 157 ? 37.905 115.285 26.178 1.00 24.54 154 MET A CA 1
ATOM 1305 C C . MET A 1 157 ? 38.865 114.116 25.942 1.00 23.81 154 MET A C 1
ATOM 1306 O O . MET A 1 157 ? 40.069 114.280 26.139 1.00 24.04 154 MET A O 1
ATOM 1311 N N . VAL A 1 158 ? 38.350 112.954 25.524 1.00 22.74 155 VAL A N 1
ATOM 1312 C CA . VAL A 1 158 ? 39.217 111.783 25.227 1.00 22.24 155 VAL A CA 1
ATOM 1313 C C . VAL A 1 158 ? 39.543 111.606 23.729 1.00 22.03 155 VAL A C 1
ATOM 1314 O O . VAL A 1 158 ? 40.384 110.765 23.372 1.00 21.53 155 VAL A O 1
ATOM 1318 N N . GLN A 1 159 ? 38.877 112.371 22.861 1.00 21.91 156 GLN A N 1
ATOM 1319 C CA . GLN A 1 159 ? 38.939 112.144 21.408 1.00 21.80 156 GLN A CA 1
ATOM 1320 C C . GLN A 1 159 ? 40.373 112.139 20.850 1.00 21.81 156 GLN A C 1
ATOM 1321 O O . GLN A 1 159 ? 40.712 111.277 20.028 1.00 21.26 156 GLN A O 1
ATOM 1327 N N . GLU A 1 160 ? 41.200 113.085 21.297 1.00 22.46 157 GLU A N 1
ATOM 1328 C CA . GLU A 1 160 ? 42.589 113.185 20.843 1.00 23.02 157 GLU A CA 1
ATOM 1329 C C . GLU A 1 160 ? 43.380 111.929 21.202 1.00 22.15 157 GLU A C 1
ATOM 1330 O O . GLU A 1 160 ? 44.102 111.382 20.365 1.00 21.64 157 GLU A O 1
ATOM 1336 N N . ASN A 1 161 ? 43.217 111.468 22.440 1.00 21.66 158 ASN A N 1
ATOM 1337 C CA . ASN A 1 161 ? 43.887 110.249 22.914 1.00 21.17 158 ASN A CA 1
ATOM 1338 C C . ASN A 1 161 ? 43.407 109.008 22.169 1.00 20.44 158 ASN A C 1
ATOM 1339 O O . ASN A 1 161 ? 44.221 108.141 21.845 1.00 19.84 158 ASN A O 1
ATOM 1344 N N . MET A 1 162 ? 42.105 108.947 21.878 1.00 20.16 159 MET A N 1
ATOM 1345 C CA . MET A 1 162 ? 41.537 107.826 21.117 1.00 19.98 159 MET A CA 1
ATOM 1346 C C . MET A 1 162 ? 42.121 107.786 19.700 1.00 19.84 159 MET A C 1
ATOM 1347 O O . MET A 1 162 ? 42.544 106.726 19.221 1.00 19.51 159 MET A O 1
ATOM 1352 N N . LEU A 1 163 ? 42.185 108.945 19.044 1.00 20.07 160 LEU A N 1
ATOM 1353 C CA . LEU A 1 163 ? 42.760 109.026 17.699 1.00 20.26 160 LEU A CA 1
ATOM 1354 C C . LEU A 1 163 ? 44.248 108.675 17.643 1.00 20.62 160 LEU A C 1
ATOM 1355 O O . LEU A 1 163 ? 44.700 108.059 16.680 1.00 20.57 160 LEU A O 1
ATOM 1360 N N . GLU A 1 164 ? 44.999 109.059 18.670 1.00 21.42 161 GLU A N 1
ATOM 1361 C CA . GLU A 1 164 ? 46.421 108.712 18.759 1.00 22.00 161 GLU A CA 1
ATOM 1362 C C . GLU A 1 164 ? 46.635 107.208 18.780 1.00 21.42 161 GLU A C 1
ATOM 1363 O O . GLU A 1 164 ? 47.439 106.689 18.016 1.00 21.36 161 GLU A O 1
ATOM 1369 N N . LEU A 1 165 ? 45.880 106.520 19.636 1.00 20.59 162 LEU A N 1
ATOM 1370 C CA . LEU A 1 165 ? 45.929 105.063 19.706 1.00 20.07 162 LEU A CA 1
ATOM 1371 C C . LEU A 1 165 ? 45.481 104.407 18.406 1.00 19.40 162 LEU A C 1
ATOM 1372 O O . LEU A 1 165 ? 46.139 103.487 17.933 1.00 19.45 162 LEU A O 1
ATOM 1377 N N . SER A 1 166 ? 44.372 104.891 17.843 1.00 19.00 163 SER A N 1
ATOM 1378 C CA . SER A 1 166 ? 43.847 104.378 16.574 1.00 18.74 163 SER A CA 1
ATOM 1379 C C . SER A 1 166 ? 44.833 104.568 15.416 1.00 19.30 163 SER A C 1
ATOM 1380 O O . SER A 1 166 ? 44.995 103.689 14.569 1.00 19.13 163 SER A O 1
ATOM 1383 N N . GLN A 1 167 ? 45.489 105.726 15.388 1.00 19.70 164 GLN A N 1
ATOM 1384 C CA . GLN A 1 167 ? 46.496 106.016 14.371 1.00 20.70 164 GLN A CA 1
ATOM 1385 C C . GLN A 1 167 ? 47.662 105.030 14.433 1.00 20.21 164 GLN A C 1
ATOM 1386 O O . GLN A 1 167 ? 48.094 104.512 13.405 1.00 19.98 164 GLN A O 1
ATOM 1392 N N . LEU A 1 168 ? 48.163 104.778 15.637 1.00 20.14 165 LEU A N 1
ATOM 1393 C CA . LEU A 1 168 ? 49.285 103.853 15.820 1.00 20.12 165 LEU A CA 1
ATOM 1394 C C . LEU A 1 168 ? 48.905 102.436 15.428 1.00 19.62 165 LEU A C 1
ATOM 1395 O O . LEU A 1 168 ? 49.678 101.745 14.768 1.00 19.27 165 LEU A O 1
ATOM 1400 N N . TYR A 1 169 ? 47.707 102.023 15.826 1.00 19.20 166 TYR A N 1
ATOM 1401 C CA . TYR A 1 169 ? 47.175 100.738 15.421 1.00 18.79 166 TYR A CA 1
ATOM 1402 C C . TYR A 1 169 ? 47.134 100.623 13.890 1.00 18.65 166 TYR A C 1
ATOM 1403 O O . TYR A 1 169 ? 47.605 99.634 13.328 1.00 18.16 166 TYR A O 1
ATOM 1412 N N . GLY A 1 170 ? 46.567 101.634 13.235 1.00 18.60 167 GLY A N 1
ATOM 1413 C CA . GLY A 1 170 ? 46.523 101.705 11.777 1.00 18.89 167 GLY A CA 1
ATOM 1414 C C . GLY A 1 170 ? 47.875 101.618 11.105 1.00 19.10 167 GLY A C 1
ATOM 1415 O O . GLY A 1 170 ? 48.043 100.868 10.137 1.00 18.98 167 GLY A O 1
ATOM 1416 N N . ASP A 1 171 ? 48.840 102.385 11.621 1.00 19.43 168 ASP A N 1
ATOM 1417 C CA . ASP A 1 171 ? 50.215 102.341 11.125 1.00 19.86 168 ASP A CA 1
ATOM 1418 C C . ASP A 1 171 ? 50.731 100.897 11.152 1.00 19.67 168 ASP A C 1
ATOM 1419 O O . ASP A 1 171 ? 51.312 100.397 10.185 1.00 19.60 168 ASP A O 1
ATOM 1424 N N . LEU A 1 172 ? 50.528 100.240 12.289 1.00 19.75 169 LEU A N 1
ATOM 1425 C CA . LEU A 1 172 ? 50.975 98.856 12.466 1.00 19.82 169 LEU A CA 1
ATOM 1426 C C . LEU A 1 172 ? 50.434 97.938 11.366 1.00 19.83 169 LEU A C 1
ATOM 1427 O O . LEU A 1 172 ? 51.194 97.166 10.778 1.00 19.78 169 LEU A O 1
ATOM 1432 N N A GLN A 1 173 ? 49.136 98.042 11.087 0.50 19.76 170 GLN A N 1
ATOM 1433 N N B GLN A 1 173 ? 49.137 98.044 11.088 0.50 19.86 170 GLN A N 1
ATOM 1434 C CA A GLN A 1 173 ? 48.497 97.181 10.090 0.50 19.95 170 G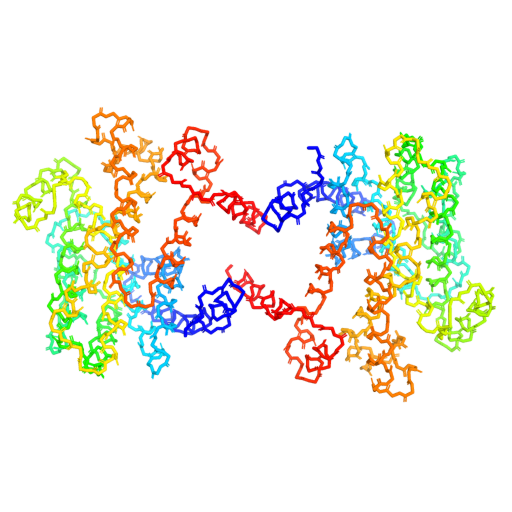LN A CA 1
ATOM 1435 C CA B GLN A 1 173 ? 48.491 97.186 10.096 0.50 20.11 170 GLN A CA 1
ATOM 1436 C C A GLN A 1 173 ? 48.965 97.459 8.665 0.50 20.37 170 GLN A C 1
ATOM 1437 C C B GLN A 1 173 ? 48.932 97.469 8.660 0.50 20.46 170 GLN A C 1
ATOM 1438 O O A GLN A 1 173 ? 48.958 96.552 7.837 0.50 20.59 170 GLN A O 1
ATOM 1439 O O B GLN A 1 173 ? 48.868 96.576 7.818 0.50 20.66 170 GLN A O 1
ATOM 1450 N N . VAL A 1 174 ? 49.364 98.698 8.373 1.00 20.66 171 VAL A N 1
ATOM 1451 C CA . VAL A 1 174 ? 49.927 99.026 7.059 1.00 21.18 171 VAL A CA 1
ATOM 1452 C C . VAL A 1 174 ? 51.292 98.344 6.918 1.00 21.62 171 VAL A C 1
ATOM 1453 O O . VAL A 1 174 ? 51.511 97.575 5.981 1.00 21.72 171 VAL A O 1
ATOM 1457 N N . HIS A 1 175 ? 52.185 98.598 7.872 1.00 22.01 172 HIS A N 1
ATOM 1458 C CA . HIS A 1 175 ? 53.578 98.148 7.761 1.00 22.80 172 HIS A CA 1
ATOM 1459 C C . HIS A 1 175 ? 53.746 96.644 7.810 1.00 23.15 172 HIS A C 1
ATOM 1460 O O . HIS A 1 175 ? 54.565 96.089 7.082 1.00 23.43 172 HIS A O 1
ATOM 1467 N N . LYS A 1 176 ? 52.976 95.976 8.657 1.00 23.19 173 LYS A N 1
ATOM 1468 C CA . LYS A 1 176 ? 53.177 94.549 8.856 1.00 23.62 173 LYS A CA 1
ATOM 1469 C C . LYS A 1 176 ? 52.686 93.691 7.675 1.00 23.66 173 LYS A C 1
ATOM 1470 O O . LYS A 1 176 ? 53.118 92.546 7.544 1.00 23.29 173 LYS A O 1
ATOM 1476 N N . HIS A 1 177 ? 51.807 94.232 6.821 1.00 23.11 174 HIS A N 1
ATOM 1477 C CA . HIS A 1 177 ? 51.192 93.437 5.746 1.00 23.46 174 HIS A CA 1
ATOM 1478 C C . HIS A 1 177 ? 51.780 93.612 4.343 1.00 24.05 174 HIS A C 1
ATOM 1479 O O . HIS A 1 177 ? 51.330 92.960 3.404 1.00 24.27 174 HIS A O 1
ATOM 1486 N N . VAL A 1 178 ? 52.764 94.493 4.185 1.00 24.56 175 VAL A N 1
ATOM 1487 C CA . VAL A 1 178 ? 53.409 94.692 2.878 1.00 25.25 175 VAL A CA 1
ATOM 1488 C C . VAL A 1 178 ? 54.226 93.455 2.490 1.00 26.09 175 VAL A C 1
ATOM 1489 O O . VAL A 1 178 ? 54.372 92.527 3.295 1.00 26.23 175 VAL A O 1
ATOM 1493 N N . VAL A 1 179 ? 54.757 93.440 1.269 1.00 27.65 176 VAL A N 1
ATOM 1494 C CA . VAL A 1 179 ? 55.609 92.331 0.820 1.00 29.02 176 VAL A CA 1
ATOM 1495 C C . VAL A 1 179 ? 56.703 92.080 1.873 1.00 30.09 176 VAL A C 1
ATOM 1496 O O . VAL A 1 179 ? 57.260 93.030 2.434 1.00 29.70 176 VAL A O 1
ATOM 1500 N N . LYS A 1 180 ? 56.976 90.803 2.144 1.00 31.58 177 LYS A N 1
ATOM 1501 C CA . LYS A 1 180 ? 57.773 90.382 3.311 1.00 33.05 177 LYS A CA 1
ATOM 1502 C C . LYS A 1 180 ? 59.081 91.151 3.496 1.00 33.70 177 LYS A C 1
ATOM 1503 O O . LYS A 1 180 ? 59.424 91.541 4.613 1.00 33.95 177 LYS A O 1
ATOM 1509 N N . GLU A 1 181 ? 59.790 91.379 2.397 1.00 34.59 178 GLU A N 1
ATOM 1510 C CA . GLU A 1 181 ? 61.126 91.984 2.434 1.00 35.65 178 GLU A CA 1
ATOM 1511 C C . GLU A 1 181 ? 61.112 93.429 2.947 1.00 34.57 178 GLU A C 1
ATOM 1512 O O . GLU A 1 181 ? 62.117 93.903 3.480 1.00 34.93 178 GLU A O 1
ATOM 1518 N N . GLU A 1 182 ? 59.980 94.119 2.779 1.00 33.18 179 GLU A N 1
ATOM 1519 C CA . GLU A 1 182 ? 59.833 95.525 3.180 1.00 32.16 179 GLU A CA 1
ATOM 1520 C C . GLU A 1 182 ? 59.247 95.737 4.584 1.00 30.70 179 GLU A C 1
ATOM 1521 O O . GLU A 1 182 ? 59.241 96.864 5.076 1.00 30.05 179 GLU A O 1
ATOM 1527 N N . ARG A 1 183 ? 58.777 94.672 5.231 1.00 29.60 180 ARG A N 1
ATOM 1528 C CA . ARG A 1 183 ? 58.073 94.798 6.512 1.00 28.85 180 ARG A CA 1
ATOM 1529 C C . ARG A 1 183 ? 58.925 95.347 7.650 1.00 28.17 180 ARG A C 1
ATOM 1530 O O . ARG A 1 183 ? 58.563 96.352 8.253 1.00 27.59 180 ARG A O 1
ATOM 1538 N N . ILE A 1 184 ? 60.037 94.679 7.953 1.00 28.18 181 ILE A N 1
ATOM 1539 C CA . ILE A 1 184 ? 60.878 95.075 9.095 1.00 28.04 181 ILE A CA 1
ATOM 1540 C C . ILE A 1 184 ? 61.488 96.469 8.880 1.00 27.61 181 ILE A C 1
ATOM 1541 O O . ILE A 1 184 ? 61.452 97.283 9.803 1.00 27.20 181 ILE A O 1
ATOM 1546 N N . PRO A 1 185 ? 62.024 96.756 7.672 1.00 27.53 182 PRO A N 1
ATOM 1547 C CA . PRO A 1 185 ? 62.474 98.134 7.425 1.00 27.53 182 PRO A CA 1
ATOM 1548 C C . PRO A 1 185 ? 61.405 99.208 7.662 1.00 26.97 182 PRO A C 1
ATOM 1549 O O . PRO A 1 185 ? 61.715 100.237 8.254 1.00 27.07 182 PRO A O 1
ATOM 1553 N N A ARG A 1 186 ? 60.176 98.965 7.201 0.50 26.61 183 ARG A N 1
ATOM 1554 N N B ARG A 1 186 ? 60.176 98.971 7.202 0.50 26.53 183 ARG A N 1
ATOM 1555 C CA A ARG A 1 186 ? 59.058 99.883 7.451 0.50 26.28 183 ARG A CA 1
ATOM 1556 C CA B ARG A 1 186 ? 59.064 99.894 7.462 0.50 26.14 183 ARG A CA 1
ATOM 1557 C C A ARG A 1 186 ? 58.761 100.010 8.945 0.50 25.77 183 ARG A C 1
ATOM 1558 C C B ARG A 1 186 ? 58.772 100.014 8.954 0.50 25.69 183 ARG A C 1
ATOM 1559 O O A ARG A 1 186 ? 58.553 101.116 9.442 0.50 25.57 183 ARG A O 1
ATOM 1560 O O B ARG A 1 186 ? 58.572 101.119 9.458 0.50 25.50 183 ARG A O 1
ATOM 1575 N N . LEU A 1 187 ? 58.744 98.880 9.657 1.00 25.39 184 LEU A N 1
ATOM 1576 C CA . LEU A 1 187 ? 58.464 98.881 11.106 1.00 25.04 184 LEU A CA 1
ATOM 1577 C C . LEU A 1 187 ? 59.540 99.598 11.919 1.00 25.72 184 LEU A C 1
ATOM 1578 O O . LEU A 1 187 ? 59.211 100.382 12.808 1.00 25.33 184 LEU A O 1
ATOM 1583 N N . GLU A 1 188 ? 60.808 99.371 11.578 1.00 26.38 185 GLU A N 1
ATOM 1584 C CA . GLU A 1 188 ? 61.921 100.076 12.237 1.00 27.14 185 GLU A CA 1
ATOM 1585 C C . GLU A 1 188 ? 61.924 101.590 11.983 1.00 26.75 185 GLU A C 1
ATOM 1586 O O . GLU A 1 188 ? 62.144 102.364 12.905 1.00 26.54 185 GLU A O 1
ATOM 1592 N N . ALA A 1 189 ? 61.677 102.006 10.742 1.00 26.46 186 ALA A N 1
ATOM 1593 C CA . ALA A 1 189 ? 61.615 103.441 10.409 1.00 26.25 186 ALA A CA 1
ATOM 1594 C C . ALA A 1 189 ? 60.423 104.106 11.097 1.00 25.69 186 ALA A C 1
ATOM 1595 O O . ALA A 1 189 ? 60.506 105.249 11.544 1.00 25.93 186 ALA A O 1
ATOM 1597 N N . TRP A 1 190 ? 59.313 103.371 11.184 1.00 24.82 187 TRP A N 1
ATOM 1598 C CA . TRP A 1 190 ? 58.131 103.836 11.905 1.00 24.15 187 TRP A CA 1
ATOM 1599 C C . TRP A 1 190 ? 58.401 103.977 13.400 1.00 24.30 187 TRP A C 1
ATOM 1600 O O . TRP A 1 190 ? 58.032 104.982 13.995 1.00 24.74 187 TRP A O 1
ATOM 1611 N N . PHE A 1 191 ? 59.043 102.983 14.009 1.00 24.74 188 PHE A N 1
ATOM 1612 C CA . PHE A 1 191 ? 59.433 103.087 15.420 1.00 25.11 188 PHE A CA 1
ATOM 1613 C C . PHE A 1 191 ? 60.339 104.309 15.671 1.00 26.00 188 PHE A C 1
ATOM 1614 O O . PHE A 1 191 ? 60.154 105.027 16.654 1.00 25.89 188 PHE A O 1
ATOM 1622 N N . ASN A 1 192 ? 61.283 104.552 14.765 1.00 26.89 189 ASN A N 1
ATOM 1623 C CA . ASN A 1 192 ? 62.140 105.753 14.842 1.00 27.73 189 ASN A CA 1
ATOM 1624 C C . ASN A 1 192 ? 61.396 107.084 14.934 1.00 28.29 189 ASN A C 1
ATOM 1625 O O . ASN A 1 192 ? 61.889 108.012 15.576 1.00 28.07 189 ASN A O 1
ATOM 1630 N N . GLU A 1 193 ? 60.229 107.181 14.298 1.00 28.23 190 GLU A N 1
ATOM 1631 C CA . GLU A 1 193 ? 59.399 108.393 14.398 1.00 28.99 190 GLU A CA 1
ATOM 1632 C C . GLU A 1 193 ? 58.890 108.636 15.822 1.00 28.89 190 GLU A C 1
ATOM 1633 O O . GLU A 1 193 ? 58.678 109.780 16.216 1.00 29.77 190 GLU A O 1
ATOM 1639 N N . HIS A 1 194 ? 58.663 107.556 16.569 1.00 28.12 191 HIS A N 1
ATOM 1640 C CA . HIS A 1 194 ? 58.049 107.627 17.891 1.00 27.94 191 HIS A CA 1
ATOM 1641 C C . HIS A 1 194 ? 58.987 107.301 19.064 1.00 28.20 191 HIS A C 1
ATOM 1642 O O . HIS A 1 194 ? 58.629 107.557 20.210 1.00 28.21 191 HIS A O 1
ATOM 1649 N N . LYS A 1 195 ? 60.178 106.767 18.787 1.00 28.88 192 LYS A N 1
ATOM 1650 C CA . LYS A 1 195 ? 61.088 106.266 19.829 1.00 29.62 192 LYS A CA 1
ATOM 1651 C C . LYS A 1 195 ? 61.445 107.285 20.922 1.00 30.74 192 LYS A C 1
ATOM 1652 O O . LYS A 1 195 ? 61.490 106.925 22.093 1.00 30.37 192 LYS A O 1
ATOM 1654 N N . GLU A 1 196 ? 61.687 108.543 20.539 1.00 31.76 193 GLU A N 1
ATOM 1655 C CA . GLU A 1 196 ? 62.050 109.614 21.496 1.00 33.56 193 GLU A CA 1
ATOM 1656 C C . GLU A 1 196 ? 61.041 109.781 22.623 1.00 33.37 193 GLU A C 1
ATOM 1657 O O . GLU A 1 196 ? 61.424 109.991 23.772 1.00 34.02 193 GLU A O 1
ATOM 1663 N N . LYS A 1 197 ? 59.761 109.694 22.275 1.00 32.89 194 LYS A N 1
ATOM 1664 C CA . LYS A 1 197 ? 58.664 109.941 23.203 1.00 32.69 194 LYS A CA 1
ATOM 1665 C C . LYS A 1 197 ? 58.202 108.704 23.989 1.00 32.29 194 LYS A C 1
ATOM 1666 O O . LYS A 1 197 ? 57.384 108.845 24.895 1.00 32.89 194 LYS A O 1
ATOM 1668 N N . MET A 1 198 ? 58.717 107.514 23.658 1.00 31.43 195 MET A N 1
ATOM 1669 C CA . MET A 1 198 ? 58.331 106.265 24.335 1.00 31.00 195 MET A CA 1
ATOM 1670 C C . MET A 1 198 ? 59.374 105.868 25.375 1.00 30.80 195 MET A C 1
ATOM 1671 O O . MET A 1 198 ? 60.525 106.291 25.273 1.00 31.23 195 MET A O 1
ATOM 1676 N N . PRO A 1 199 ? 58.990 105.028 26.363 1.00 30.06 196 PRO A N 1
ATOM 1677 C CA . PRO A 1 199 ? 60.011 104.419 27.228 1.00 29.86 196 PRO A CA 1
ATOM 1678 C C . PRO A 1 199 ? 60.921 103.500 26.422 1.00 29.42 196 PRO A C 1
ATOM 1679 O O . PRO A 1 199 ? 60.587 103.146 25.281 1.00 28.62 196 PRO A O 1
ATOM 1683 N N . GLU A 1 200 ? 62.054 103.115 27.005 1.00 29.61 197 GLU A N 1
ATOM 1684 C CA . GLU A 1 200 ? 63.027 102.269 26.314 1.00 29.76 197 GLU A CA 1
ATOM 1685 C C . GLU A 1 200 ? 62.413 100.923 25.926 1.00 28.96 197 GLU A C 1
ATOM 1686 O O . GLU A 1 200 ? 61.929 100.189 26.784 1.00 29.03 197 GLU A O 1
ATOM 1689 N N . MET A 1 201 ? 62.420 100.639 24.626 1.00 28.35 198 MET A N 1
ATOM 1690 C CA . MET A 1 201 ? 61.937 99.371 24.073 1.00 27.66 198 MET A CA 1
ATOM 1691 C C . MET A 1 201 ? 62.441 99.205 22.639 1.00 27.20 198 MET A C 1
ATOM 1692 O O . MET A 1 201 ? 63.013 100.135 22.053 1.00 27.12 198 MET A O 1
ATOM 1697 N N . THR A 1 202 ? 62.228 98.023 22.077 1.00 26.42 199 THR A N 1
ATOM 1698 C CA . THR A 1 202 ? 62.610 97.744 20.702 1.00 26.37 199 THR A CA 1
ATOM 1699 C C . THR A 1 202 ? 61.448 98.034 19.765 1.00 25.75 199 THR A C 1
ATOM 1700 O O . THR A 1 202 ? 60.319 98.240 20.217 1.00 24.92 199 THR A O 1
ATOM 1704 N N . TRP A 1 203 ? 61.740 98.043 18.466 1.00 25.72 200 TRP A N 1
ATOM 1705 C CA . TRP A 1 203 ? 60.712 98.233 17.426 1.00 25.53 200 TRP A CA 1
ATOM 1706 C C . TRP A 1 203 ? 59.614 97.175 17.493 1.00 24.92 200 TRP A C 1
ATOM 1707 O O . TRP A 1 203 ? 58.442 97.457 17.234 1.00 24.67 200 TRP A O 1
ATOM 1718 N N . PHE A 1 204 ? 60.010 95.952 17.822 1.00 24.96 201 PHE A N 1
ATOM 1719 C CA . PHE A 1 204 ? 59.083 94.823 17.856 1.00 24.51 201 PHE A CA 1
ATOM 1720 C C . PHE A 1 204 ? 58.222 94.821 19.133 1.00 24.08 201 PHE A C 1
ATOM 1721 O O . PHE A 1 204 ? 57.053 94.432 19.087 1.00 23.78 201 PHE A O 1
ATOM 1729 N N . GLU A 1 205 ? 58.783 95.273 20.254 1.00 23.63 202 GLU A N 1
ATOM 1730 C CA . GLU A 1 205 ? 57.995 95.546 21.461 1.00 23.40 202 GLU A CA 1
ATOM 1731 C C . GLU A 1 205 ? 57.004 96.690 21.228 1.00 22.87 202 GLU A C 1
ATOM 1732 O O . GLU A 1 205 ? 55.855 96.604 21.633 1.00 22.65 202 GLU A O 1
ATOM 1738 N N . PHE A 1 206 ? 57.471 97.760 20.584 1.00 22.54 203 PHE A N 1
ATOM 1739 C CA . PHE A 1 206 ? 56.605 98.892 20.244 1.00 22.23 203 PHE A CA 1
ATOM 1740 C C . PHE A 1 206 ? 55.457 98.440 19.353 1.00 21.96 203 PHE A C 1
ATOM 1741 O O . PHE A 1 206 ? 54.312 98.812 19.582 1.00 21.91 203 PHE A O 1
ATOM 1749 N N . SER A 1 207 ? 55.770 97.640 18.341 1.00 21.86 204 SER A N 1
ATOM 1750 C CA . SER A 1 207 ? 54.745 97.100 17.443 1.00 21.99 204 SER A CA 1
ATOM 1751 C C . SER A 1 207 ? 53.656 96.386 18.244 1.00 22.03 204 SER A C 1
ATOM 1752 O O . SER A 1 207 ? 52.471 96.613 18.012 1.00 22.38 204 SER A O 1
ATOM 1755 N N . ALA A 1 208 ? 54.064 95.583 19.224 1.00 22.24 205 ALA A N 1
ATOM 1756 C CA . ALA A 1 208 ? 53.120 94.888 20.112 1.00 22.26 205 ALA A CA 1
ATOM 1757 C C . ALA A 1 208 ? 52.252 95.871 20.900 1.00 22.33 205 ALA A C 1
ATOM 1758 O O . ALA A 1 208 ? 51.026 95.727 20.929 1.00 22.34 205 ALA A O 1
ATOM 1760 N N . CYS A 1 209 ? 52.871 96.898 21.477 1.00 22.35 206 CYS A N 1
ATOM 1761 C CA . CYS A 1 209 ? 52.150 97.908 22.268 1.00 22.50 206 CYS A CA 1
ATOM 1762 C C . CYS A 1 209 ? 51.033 98.611 21.497 1.00 22.09 206 CYS A C 1
ATOM 1763 O O . CYS A 1 209 ? 50.032 99.014 22.095 1.00 22.92 206 CYS A O 1
ATOM 1766 N N . THR A 1 210 ? 51.216 98.774 20.187 1.00 21.41 207 THR A N 1
ATOM 1767 C CA . THR A 1 210 ? 50.245 99.488 19.340 1.00 20.57 207 THR A CA 1
ATOM 1768 C C . THR A 1 210 ? 49.101 98.616 18.809 1.00 20.00 207 THR A C 1
ATOM 1769 O O . THR A 1 210 ? 48.136 99.149 18.273 1.00 19.76 207 THR A O 1
ATOM 1773 N N . GLY A 1 211 ? 49.211 97.288 18.924 1.00 19.35 208 GLY A N 1
ATOM 1774 C CA . GLY A 1 211 ? 48.283 96.363 18.251 1.00 19.06 208 GLY A CA 1
ATOM 1775 C C . GLY A 1 211 ? 47.015 95.946 18.977 1.00 18.50 208 GLY A C 1
ATOM 1776 O O . GLY A 1 211 ? 46.272 95.086 18.472 1.00 18.85 208 GLY A O 1
ATOM 1777 N N . SER A 1 212 ? 46.766 96.520 20.152 1.00 18.44 209 SER A N 1
ATOM 1778 C CA . SER A 1 212 ? 45.573 96.261 20.954 1.00 18.02 209 SER A CA 1
ATOM 1779 C C . SER A 1 212 ? 44.575 97.389 20.792 1.00 17.94 209 SER A C 1
ATOM 1780 O O . SER A 1 212 ? 44.963 98.516 20.496 1.00 18.06 209 SER A O 1
ATOM 1783 N N . THR A 1 213 ? 43.302 97.082 21.029 1.00 17.33 210 THR A N 1
ATOM 1784 C CA . THR A 1 213 ? 42.219 98.074 21.020 1.00 17.34 210 THR A CA 1
ATOM 1785 C C . THR A 1 213 ? 41.685 98.397 22.426 1.00 17.62 210 THR A C 1
ATOM 1786 O O . THR A 1 213 ? 40.681 99.111 22.565 1.00 17.72 210 THR A O 1
ATOM 1790 N N . LEU A 1 214 ? 42.337 97.889 23.475 1.00 18.04 211 LEU A N 1
ATOM 1791 C CA . LEU A 1 214 ? 41.805 98.031 24.833 1.00 18.40 211 LEU A CA 1
ATOM 1792 C C . LEU A 1 214 ? 41.767 99.495 25.295 1.00 18.07 211 LEU A C 1
ATOM 1793 O O . LEU A 1 214 ? 40.825 99.931 25.961 1.00 18.06 211 LEU A O 1
ATOM 1798 N N . GLY A 1 215 ? 42.812 100.242 24.949 1.00 18.05 212 GLY A N 1
ATOM 1799 C CA . GLY A 1 215 ? 42.900 101.670 25.277 1.00 18.08 212 GLY A CA 1
ATOM 1800 C C . GLY A 1 215 ? 41.745 102.473 24.715 1.00 17.92 212 GLY A C 1
ATOM 1801 O O . GLY A 1 215 ? 41.134 103.267 25.429 1.00 18.42 212 GLY A O 1
ATOM 1802 N N . VAL A 1 216 ? 41.445 102.244 23.436 1.00 17.28 213 VAL A N 1
ATOM 1803 C CA . VAL A 1 216 ? 40.307 102.878 22.754 1.00 17.12 213 VAL A CA 1
ATOM 1804 C C . VAL A 1 216 ? 38.992 102.626 23.494 1.00 17.11 213 VAL A C 1
ATOM 1805 O O . VAL A 1 216 ? 38.226 103.561 23.746 1.00 17.03 213 VAL A O 1
ATOM 1809 N N . TYR A 1 217 ? 38.730 101.372 23.857 1.00 17.06 214 TYR A N 1
ATOM 1810 C CA . TYR A 1 217 ? 37.467 101.044 24.530 1.00 17.34 214 TYR A CA 1
ATOM 1811 C C . TYR A 1 217 ? 37.394 101.612 25.935 1.00 17.83 214 TYR A C 1
ATOM 1812 O O . TYR A 1 217 ? 36.344 102.092 26.339 1.00 18.06 214 TYR A O 1
ATOM 1821 N N . THR A 1 218 ? 38.514 101.604 26.655 1.00 18.40 215 THR A N 1
ATOM 1822 C CA . THR A 1 218 ? 38.562 102.193 27.992 1.00 18.91 215 THR A CA 1
ATOM 1823 C C . THR A 1 218 ? 38.322 103.704 27.976 1.00 19.05 215 THR A C 1
ATOM 1824 O O . THR A 1 218 ? 37.557 104.215 28.788 1.00 18.94 215 THR A O 1
ATOM 1828 N N . LEU A 1 219 ? 38.963 104.411 27.048 1.00 18.96 216 LEU A N 1
ATOM 1829 C CA . LEU A 1 219 ? 38.689 105.831 26.852 1.00 19.10 216 LEU A CA 1
ATOM 1830 C C . LEU A 1 219 ? 37.213 106.106 26.511 1.00 18.99 216 LEU A C 1
ATOM 1831 O O . LEU A 1 219 ? 36.588 106.985 27.125 1.00 19.36 216 LEU A O 1
ATOM 1836 N N . ALA A 1 220 ? 36.656 105.342 25.570 1.00 18.79 217 ALA A N 1
ATOM 1837 C CA . ALA A 1 220 ? 35.228 105.464 25.218 1.00 18.83 217 ALA A CA 1
ATOM 1838 C C . ALA A 1 220 ? 34.300 105.222 26.409 1.00 19.00 217 ALA A C 1
ATOM 1839 O O . ALA A 1 220 ? 33.245 105.860 26.516 1.00 19.32 217 ALA A O 1
ATOM 1841 N N . THR A 1 221 ? 34.693 104.296 27.283 1.00 18.88 218 THR A N 1
ATOM 1842 C CA . THR A 1 221 ? 33.908 103.955 28.454 1.00 19.04 218 THR A CA 1
ATOM 1843 C C . THR A 1 221 ? 33.829 105.141 29.421 1.00 19.84 218 THR A C 1
ATOM 1844 O O . THR A 1 221 ? 32.744 105.545 29.848 1.00 20.15 218 THR A O 1
ATOM 1848 N N . TYR A 1 222 ? 34.981 105.712 29.749 1.00 20.27 219 TYR A N 1
ATOM 1849 C CA . TYR A 1 222 ? 35.013 106.911 30.597 1.00 21.29 219 TYR A CA 1
ATOM 1850 C C . TYR A 1 222 ? 34.495 108.177 29.902 1.00 21.74 219 TYR A C 1
ATOM 1851 O O . TYR A 1 222 ? 34.088 109.134 30.582 1.00 22.29 219 TYR A O 1
ATOM 1860 N N . ALA A 1 223 ? 34.462 108.184 28.569 1.00 21.61 220 ALA A N 1
ATOM 1861 C CA . ALA A 1 223 ? 33.761 109.246 27.834 1.00 21.90 220 ALA A CA 1
ATOM 1862 C C . ALA A 1 223 ? 32.268 109.339 28.176 1.00 22.26 220 ALA A C 1
ATOM 1863 O O . ALA A 1 223 ? 31.683 110.409 28.033 1.00 22.14 220 ALA A O 1
ATOM 1865 N N . THR A 1 224 ? 31.651 108.249 28.644 1.00 22.47 221 THR A N 1
ATOM 1866 C CA . THR A 1 224 ? 30.216 108.275 28.978 1.00 23.39 221 THR A CA 1
ATOM 1867 C C . THR A 1 224 ? 29.890 109.081 30.245 1.00 24.55 221 THR A C 1
ATOM 1868 O O . THR A 1 224 ? 28.726 109.351 30.518 1.00 25.35 221 THR A O 1
ATOM 1872 N N . LYS A 1 225 ? 30.904 109.419 31.031 1.00 25.74 222 LYS A N 1
ATOM 1873 C CA . LYS A 1 225 ? 30.707 110.101 32.304 1.00 27.33 222 LYS A CA 1
ATOM 1874 C C . LYS A 1 225 ? 30.907 111.595 32.138 1.00 28.21 222 LYS A C 1
ATOM 1875 O O . LYS A 1 225 ? 31.699 112.029 31.312 1.00 27.65 222 LYS A O 1
ATOM 1881 N N . GLU A 1 226 ? 30.164 112.366 32.928 1.00 29.77 223 GLU A N 1
ATOM 1882 C CA . GLU A 1 226 ? 30.222 113.828 32.892 1.00 30.99 223 GLU A CA 1
ATOM 1883 C C . GLU A 1 226 ? 31.493 114.351 33.543 1.00 30.89 223 GLU A C 1
ATOM 1884 O O . GLU A 1 226 ? 31.964 113.793 34.538 1.00 30.85 223 GLU A O 1
ATOM 1890 N N . GLY A 1 227 ? 32.043 115.414 32.959 1.00 30.82 224 GLY A N 1
ATOM 1891 C CA . GLY A 1 227 ? 33.071 116.222 33.605 1.00 31.23 224 GLY A CA 1
ATOM 1892 C C . GLY A 1 227 ? 34.467 115.644 33.709 1.00 30.78 224 GLY A C 1
ATOM 1893 O O . GLY A 1 227 ? 35.228 116.043 34.588 1.00 31.29 224 GLY A O 1
ATOM 1894 N N . LEU A 1 228 ? 34.826 114.722 32.813 1.00 30.31 225 LEU A N 1
ATOM 1895 C CA . LEU A 1 228 ? 36.200 114.228 32.759 1.00 29.81 225 LEU A CA 1
ATOM 1896 C C . LEU A 1 228 ? 37.127 115.380 32.362 1.00 30.06 225 LEU A C 1
ATOM 1897 O O . LEU A 1 228 ? 36.777 116.185 31.497 1.00 30.42 225 LEU A O 1
ATOM 1902 N N . THR A 1 229 ? 38.290 115.463 33.005 1.00 30.19 226 THR A N 1
ATOM 1903 C CA . THR A 1 229 ? 39.286 116.486 32.680 1.00 30.63 226 THR A CA 1
ATOM 1904 C C . THR A 1 229 ? 40.360 115.938 31.743 1.00 30.46 226 THR A C 1
ATOM 1905 O O . THR A 1 229 ? 40.478 114.717 31.563 1.00 29.55 226 THR A O 1
ATOM 1909 N N . SER A 1 230 ? 41.152 116.845 31.169 1.00 30.64 227 SER A N 1
ATOM 1910 C CA . SER A 1 230 ? 42.230 116.458 30.250 1.00 30.86 227 SER A CA 1
ATOM 1911 C C . SER A 1 230 ? 43.295 115.612 30.950 1.00 30.76 227 SER A C 1
ATOM 1912 O O . SER A 1 230 ? 43.831 114.669 30.362 1.00 29.49 227 SER A O 1
ATOM 1915 N N . GLU A 1 231 ? 43.572 115.937 32.212 1.00 31.40 228 GLU A N 1
ATOM 1916 C CA . GLU A 1 231 ? 44.536 115.183 33.016 1.00 31.93 228 GLU A CA 1
ATOM 1917 C C . GLU A 1 231 ? 44.032 113.764 33.275 1.00 31.11 228 GLU A C 1
ATOM 1918 O O . GLU A 1 231 ? 44.809 112.805 33.224 1.00 30.67 228 GLU A O 1
ATOM 1924 N N . GLN A 1 232 ? 42.735 113.644 33.556 1.00 30.79 229 GLN A N 1
ATOM 1925 C CA . GLN A 1 232 ? 42.101 112.336 33.773 1.00 30.16 229 GLN A CA 1
ATOM 1926 C C . GLN A 1 232 ? 42.086 111.475 32.501 1.00 29.03 229 GLN A C 1
ATOM 1927 O O . GLN A 1 232 ? 42.317 110.255 32.564 1.00 28.24 229 GLN A O 1
ATOM 1933 N N . ALA A 1 233 ? 41.807 112.107 31.363 1.00 27.99 230 ALA A N 1
ATOM 1934 C CA . ALA A 1 233 ? 41.869 111.417 30.068 1.00 27.07 230 ALA A CA 1
ATOM 1935 C C . ALA A 1 233 ? 43.284 110.895 29.785 1.00 26.53 230 ALA A C 1
ATOM 1936 O O . ALA A 1 233 ? 43.452 109.789 29.272 1.00 25.64 230 ALA A O 1
ATOM 1938 N N . ASP A 1 234 ? 44.304 111.682 30.129 1.00 26.67 231 ASP A N 1
ATOM 1939 C CA . ASP A 1 234 ? 45.694 111.237 29.949 1.00 26.43 231 ASP A CA 1
ATOM 1940 C C . ASP A 1 234 ? 46.077 110.100 30.893 1.00 26.00 231 ASP A C 1
ATOM 1941 O O . ASP A 1 234 ? 46.790 109.182 30.492 1.00 25.29 231 ASP A O 1
ATOM 1946 N N . VAL A 1 235 ? 45.595 110.144 32.133 1.00 26.26 232 VAL A N 1
ATOM 1947 C CA . VAL A 1 235 ? 45.775 109.024 33.080 1.00 26.25 232 VAL A CA 1
ATOM 1948 C C . VAL A 1 235 ? 45.186 107.722 32.522 1.00 25.55 232 VAL A C 1
ATOM 1949 O O . VAL A 1 235 ? 45.831 106.672 32.569 1.00 25.23 232 VAL A O 1
ATOM 1953 N N . ILE A 1 236 ? 43.969 107.809 31.988 1.00 25.02 233 ILE A N 1
ATOM 1954 C CA . ILE A 1 236 ? 43.275 106.649 31.430 1.00 24.47 233 ILE A CA 1
ATOM 1955 C C . ILE A 1 236 ? 44.047 106.052 30.239 1.00 24.31 233 ILE A C 1
ATOM 1956 O O . ILE A 1 236 ? 44.245 104.835 30.179 1.00 23.84 233 ILE A O 1
ATOM 1961 N N . LYS A 1 237 ? 44.510 106.905 29.323 1.00 24.49 234 LYS A N 1
ATOM 1962 C CA . LYS A 1 237 ? 45.310 106.436 28.184 1.00 24.67 234 LYS A CA 1
ATOM 1963 C C . LYS A 1 237 ? 46.584 105.736 28.660 1.00 24.58 234 LYS A C 1
ATOM 1964 O O . LYS A 1 237 ? 46.916 104.649 28.187 1.00 24.10 234 LYS A O 1
ATOM 1970 N N . ALA A 1 238 ? 47.293 106.372 29.591 1.00 24.49 235 ALA A N 1
ATOM 1971 C CA . ALA A 1 238 ? 48.542 105.824 30.131 1.00 24.65 235 ALA A CA 1
ATOM 1972 C C . ALA A 1 238 ? 48.344 104.524 30.932 1.00 24.44 235 ALA A C 1
ATOM 1973 O O . ALA A 1 238 ? 49.245 103.685 30.991 1.00 24.64 235 ALA A O 1
ATOM 1975 N N . GLY A 1 239 ? 47.166 104.358 31.534 1.00 24.02 236 GLY A N 1
ATOM 1976 C CA . GLY A 1 239 ? 46.812 103.115 32.223 1.00 23.76 236 GLY A CA 1
ATOM 1977 C C . GLY A 1 239 ? 46.898 101.889 31.335 1.00 23.12 236 GLY A C 1
ATOM 1978 O O . GLY A 1 239 ? 47.250 100.801 31.808 1.00 23.27 236 GLY A O 1
ATOM 1979 N N . TYR A 1 240 ? 46.593 102.067 30.046 1.00 22.71 237 TYR A N 1
ATOM 1980 C CA . TYR A 1 240 ? 46.604 100.969 29.072 1.00 22.25 237 TYR A CA 1
ATOM 1981 C C . TYR A 1 240 ? 47.777 100.977 28.089 1.00 22.14 237 TYR A C 1
ATOM 1982 O O . TYR A 1 240 ? 48.238 99.907 27.674 1.00 21.99 237 TYR A O 1
ATOM 1991 N N . PHE A 1 241 ? 48.243 102.168 27.706 1.00 21.95 238 PHE A N 1
ATOM 1992 C CA . PHE A 1 241 ? 49.314 102.301 26.734 1.00 22.00 238 PHE A CA 1
ATOM 1993 C C . PHE A 1 241 ? 50.588 102.834 27.406 1.00 22.52 238 PHE A C 1
ATOM 1994 O O . PHE A 1 241 ? 50.520 103.822 28.144 1.00 23.10 238 PHE A O 1
ATOM 2002 N N . PRO A 1 242 ? 51.754 102.211 27.137 1.00 22.44 239 PRO A N 1
ATOM 2003 C CA . PRO A 1 242 ? 52.031 101.075 26.237 1.00 22.23 239 PRO A CA 1
ATOM 2004 C C . PRO A 1 242 ? 51.930 99.667 26.835 1.00 21.86 239 PRO A C 1
ATOM 2005 O O . PRO A 1 242 ? 51.805 98.696 26.079 1.00 21.51 239 PRO A O 1
ATOM 2009 N N . TRP A 1 243 ? 51.972 99.563 28.160 1.00 22.06 240 TRP A N 1
ATOM 2010 C CA . TRP A 1 243 ? 52.386 98.329 28.826 1.00 22.21 240 TRP A CA 1
ATOM 2011 C C . TRP A 1 243 ? 51.305 97.252 28.829 1.00 21.79 240 TRP A C 1
ATOM 2012 O O . TRP A 1 243 ? 51.601 96.086 28.589 1.00 21.72 240 TRP A O 1
ATOM 2023 N N . VAL A 1 244 ? 50.067 97.643 29.114 1.00 21.58 241 VAL A N 1
ATOM 2024 C CA . VAL A 1 244 ? 48.955 96.685 29.175 1.00 21.51 241 VAL A CA 1
ATOM 2025 C C . VAL A 1 244 ? 48.683 96.150 27.773 1.00 21.04 241 VAL A C 1
ATOM 2026 O O . VAL A 1 244 ? 48.521 94.941 27.598 1.00 21.10 241 VAL A O 1
ATOM 2030 N N . GLN A 1 245 ? 48.625 97.048 26.789 1.00 20.77 242 GLN A N 1
ATOM 2031 C CA . GLN A 1 245 ? 48.461 96.651 25.388 1.00 20.65 242 GLN A CA 1
ATOM 2032 C C . GLN A 1 245 ? 49.612 95.751 24.927 1.00 20.84 242 GLN A C 1
ATOM 2033 O O . GLN A 1 245 ? 49.388 94.761 24.238 1.00 20.76 242 GLN A O 1
ATOM 2039 N N . GLY A 1 246 ? 50.836 96.096 25.329 1.00 21.21 243 GLY A N 1
ATOM 2040 C CA . GLY A 1 246 ? 52.010 95.303 25.000 1.00 21.48 243 GLY A CA 1
ATOM 2041 C C . GLY A 1 246 ? 51.960 93.876 25.514 1.00 21.59 243 GLY A C 1
ATOM 2042 O O . GLY A 1 246 ? 52.261 92.951 24.773 1.00 22.11 243 GLY A O 1
ATOM 2043 N N . VAL A 1 247 ? 51.574 93.687 26.774 1.00 21.68 244 VAL A N 1
ATOM 2044 C CA . VAL A 1 247 ? 51.447 92.331 27.342 1.00 21.82 244 VAL A CA 1
ATOM 2045 C C . VAL A 1 247 ? 50.461 91.481 26.533 1.00 21.54 244 VAL A C 1
ATOM 2046 O O . VAL A 1 247 ? 50.754 90.326 26.224 1.00 21.55 244 VAL A O 1
ATOM 2050 N N A HIS A 1 248 ? 49.321 92.047 26.157 0.50 21.44 245 HIS A N 1
ATOM 2051 N N B HIS A 1 248 ? 49.315 92.086 26.207 0.50 21.02 245 HIS A N 1
ATOM 2052 C CA A HIS A 1 248 ? 48.343 91.271 25.409 0.50 21.35 245 HIS A CA 1
ATOM 2053 C CA B HIS A 1 248 ? 48.256 91.493 25.382 0.50 20.62 245 HIS A CA 1
ATOM 2054 C C A HIS A 1 248 ? 48.850 90.833 24.044 0.50 21.13 245 HIS A C 1
ATOM 2055 C C B HIS A 1 248 ? 48.812 90.902 24.083 0.50 20.75 245 HIS A C 1
ATOM 2056 O O A HIS A 1 248 ? 48.700 89.665 23.683 0.50 21.08 245 HIS A O 1
ATOM 2057 O O B HIS A 1 248 ? 48.660 89.711 23.817 0.50 20.76 245 HIS A O 1
ATOM 2070 N N . LEU A 1 249 ? 49.494 91.739 23.308 1.00 21.00 246 LEU A N 1
ATOM 2071 C CA . LEU A 1 249 ? 50.025 91.362 22.002 1.00 21.33 246 LEU A CA 1
ATOM 2072 C C . LEU A 1 249 ? 51.241 90.438 22.090 1.00 22.02 246 LEU A C 1
ATOM 2073 O O . LEU A 1 249 ? 51.369 89.518 21.281 1.00 22.39 246 LEU A O 1
ATOM 2078 N N . LEU A 1 250 ? 52.114 90.653 23.076 1.00 22.76 247 LEU A N 1
ATOM 2079 C CA . LEU A 1 250 ? 53.224 89.716 23.298 1.00 24.31 247 LEU A CA 1
ATOM 2080 C C . LEU A 1 250 ? 52.716 88.297 23.573 1.00 25.38 247 LEU A C 1
ATOM 2081 O O . LEU A 1 250 ? 53.293 87.331 23.070 1.00 25.99 247 LEU A O 1
ATOM 2086 N N A LEU A 1 251 ? 51.645 88.175 24.359 0.50 25.99 248 LEU A N 1
ATOM 2087 N N B LEU A 1 251 ? 51.643 88.189 24.353 0.50 26.10 248 LEU A N 1
ATOM 2088 C CA A LEU A 1 251 ? 51.000 86.872 24.593 0.50 26.56 248 LEU A CA 1
ATOM 2089 C CA B LEU A 1 251 ? 50.995 86.904 24.621 0.50 26.78 248 LEU A CA 1
ATOM 2090 C C A LEU A 1 251 ? 50.404 86.277 23.327 0.50 27.38 248 LEU A C 1
ATOM 2091 C C B LEU A 1 251 ? 50.375 86.283 23.361 0.50 27.53 248 LEU A C 1
ATOM 2092 O O A LEU A 1 251 ? 50.533 85.074 23.081 0.50 27.21 248 LEU A O 1
ATOM 2093 O O B LEU A 1 251 ? 50.465 85.070 23.155 0.50 27.38 248 LEU A O 1
ATOM 2102 N N . ASP A 1 252 ? 49.739 87.116 22.536 1.00 27.80 249 ASP A N 1
ATOM 2103 C CA . ASP A 1 252 ? 49.192 86.688 21.231 1.00 29.67 249 ASP A CA 1
ATOM 2104 C C . ASP A 1 252 ? 50.283 86.064 20.349 1.00 29.69 249 ASP A C 1
ATOM 2105 O O . ASP A 1 252 ? 50.085 84.983 19.775 1.00 29.86 249 ASP A O 1
ATOM 2110 N N A TYR A 1 253 ? 51.432 86.725 20.268 0.50 29.78 250 TYR A N 1
ATOM 2111 N N B TYR A 1 253 ? 51.421 86.759 20.260 0.50 29.76 250 TYR A N 1
ATOM 2112 C CA A TYR A 1 253 ? 52.559 86.213 19.495 0.50 30.19 250 TYR A CA 1
ATOM 2113 C CA B TYR A 1 253 ? 52.608 86.280 19.543 0.50 30.13 250 TYR A CA 1
ATOM 2114 C C A TYR A 1 253 ? 53.231 85.002 20.142 0.50 30.68 250 TYR A C 1
ATOM 2115 C C B TYR A 1 253 ? 53.144 84.981 20.143 0.50 30.64 250 TYR A C 1
ATOM 2116 O O A TYR A 1 253 ? 53.749 84.144 19.432 0.50 30.49 250 TYR A O 1
ATOM 2117 O O B TYR A 1 253 ? 53.485 84.052 19.410 0.50 30.34 250 TYR A O 1
ATOM 2134 N N . PHE A 1 254 ? 53.214 84.936 21.475 1.00 30.98 251 PHE A N 1
ATOM 2135 C CA . PHE A 1 254 ? 53.727 83.762 22.221 1.00 32.07 251 PHE A CA 1
ATOM 2136 C C . PHE A 1 254 ? 52.993 82.459 21.901 1.00 33.33 251 PHE A C 1
ATOM 2137 O O . PHE A 1 254 ? 53.638 81.436 21.661 1.00 33.94 251 PHE A O 1
ATOM 2145 N N A ILE A 1 255 ? 51.663 82.517 21.898 0.50 33.86 252 ILE A N 1
ATOM 2146 N N B ILE A 1 255 ? 51.663 82.492 21.883 0.50 33.86 252 ILE A N 1
ATOM 2147 C CA A ILE A 1 255 ? 50.811 81.369 21.573 0.50 34.57 252 ILE A CA 1
ATOM 2148 C CA B ILE A 1 255 ? 50.881 81.284 21.593 0.50 34.56 252 ILE A CA 1
ATOM 2149 C C A ILE A 1 255 ? 50.995 80.864 20.136 0.50 35.61 252 ILE A C 1
ATOM 2150 C C B ILE A 1 255 ? 50.928 80.857 20.116 0.50 35.60 252 ILE A C 1
ATOM 2151 O O A ILE A 1 255 ? 50.947 79.660 19.890 0.50 36.13 252 ILE A O 1
ATOM 2152 O O B ILE A 1 255 ? 50.701 79.685 19.817 0.50 36.16 252 ILE A O 1
ATOM 2161 N N . ASP A 1 256 ? 51.228 81.789 19.204 1.00 36.50 253 ASP A N 1
ATOM 2162 C CA . ASP A 1 256 ? 51.334 81.475 17.759 1.00 37.92 253 ASP A CA 1
ATOM 2163 C C . ASP A 1 256 ? 52.741 81.109 17.241 1.00 39.39 253 ASP A C 1
ATOM 2164 O O . ASP A 1 256 ? 52.905 80.914 16.040 1.00 39.29 253 ASP A O 1
ATOM 2169 N N . GLN A 1 257 ? 53.732 80.988 18.127 1.00 41.91 254 GLN A N 1
ATOM 2170 C CA . GLN A 1 257 ? 55.129 80.727 17.725 1.00 44.30 254 GLN A CA 1
ATOM 2171 C C . GLN A 1 257 ? 55.320 79.477 16.862 1.00 46.18 254 GLN A C 1
ATOM 2172 O O . GLN A 1 257 ? 56.013 79.528 15.849 1.00 46.29 254 GLN A O 1
ATOM 2178 N N . GLU A 1 258 ? 54.699 78.371 17.266 1.00 48.68 255 GLU A N 1
ATOM 2179 C CA . GLU A 1 258 ? 54.832 77.088 16.559 1.00 51.33 255 GLU A CA 1
ATOM 2180 C C . GLU A 1 258 ? 54.201 77.120 15.161 1.00 52.57 255 GLU A C 1
ATOM 2181 O O . GLU A 1 258 ? 54.757 76.558 14.213 1.00 53.42 255 GLU A O 1
ATOM 2187 N N . GLU A 1 259 ? 53.037 77.757 15.046 1.00 53.26 256 GLU A N 1
ATOM 2188 C CA . GLU A 1 259 ? 52.381 77.962 13.749 1.00 54.90 256 GLU A CA 1
ATOM 2189 C C . GLU A 1 259 ? 53.205 78.904 12.857 1.00 55.16 256 GLU A C 1
ATOM 2190 O O . GLU A 1 259 ? 53.383 78.636 11.666 1.00 54.90 256 GLU A O 1
ATOM 2196 N N . ASP A 1 260 ? 53.710 79.990 13.444 1.00 55.48 257 ASP A N 1
ATOM 2197 C CA . ASP A 1 260 ? 54.485 80.996 12.705 1.00 56.32 257 ASP A CA 1
ATOM 2198 C C . ASP A 1 260 ? 55.879 80.516 12.283 1.00 58.70 257 ASP A C 1
ATOM 2199 O O . ASP A 1 260 ? 56.345 80.875 11.200 1.00 59.26 257 ASP A O 1
ATOM 2204 N N . ILE A 1 261 ? 56.545 79.732 13.132 1.00 60.88 258 ILE A N 1
ATOM 2205 C CA . ILE A 1 261 ? 57.848 79.137 12.779 1.00 63.04 258 ILE A CA 1
ATOM 2206 C C . ILE A 1 261 ? 57.715 78.057 11.690 1.00 64.30 258 ILE A C 1
ATOM 2207 O O . ILE A 1 261 ? 58.660 77.823 10.934 1.00 65.77 258 ILE A O 1
ATOM 2212 N N . ALA A 1 262 ? 56.548 77.413 11.615 1.00 64.98 259 ALA A N 1
ATOM 2213 C CA . ALA A 1 262 ? 56.253 76.434 10.560 1.00 65.75 259 ALA A CA 1
ATOM 2214 C C . ALA A 1 262 ? 56.099 77.094 9.188 1.00 65.85 259 ALA A C 1
ATOM 2215 O O . ALA A 1 262 ? 56.630 76.589 8.196 1.00 66.93 259 ALA A O 1
ATOM 2217 N N . ASP A 1 263 ? 55.377 78.216 9.146 1.00 65.57 260 ASP A N 1
ATOM 2218 C CA . ASP A 1 263 ? 55.107 78.954 7.898 1.00 65.25 260 ASP A CA 1
ATOM 2219 C C . ASP A 1 263 ? 56.103 80.088 7.620 1.00 65.11 260 ASP A C 1
ATOM 2220 O O . ASP A 1 263 ? 56.065 80.681 6.540 1.00 65.59 260 ASP A O 1
ATOM 2225 N N . ASP A 1 264 ? 56.983 80.377 8.583 1.00 64.29 261 ASP A N 1
ATOM 2226 C CA . ASP A 1 264 ? 57.873 81.546 8.552 1.00 63.94 261 ASP A CA 1
ATOM 2227 C C . ASP A 1 264 ? 57.083 82.850 8.374 1.00 61.94 261 ASP A C 1
ATOM 2228 O O . ASP A 1 264 ? 57.334 83.638 7.456 1.00 62.87 261 ASP A O 1
ATOM 2233 N N . GLU A 1 265 ? 56.115 83.051 9.265 1.00 59.27 262 GLU A N 1
ATOM 2234 C CA . GLU A 1 265 ? 55.309 84.267 9.299 1.00 57.01 262 GLU A CA 1
ATOM 2235 C C . GLU A 1 265 ? 55.926 85.249 10.298 1.00 54.47 262 GLU A C 1
ATOM 2236 O O . GLU A 1 265 ? 56.702 84.858 11.176 1.00 53.67 262 GLU A O 1
ATOM 2242 N N . LEU A 1 266 ? 55.604 86.530 10.134 1.00 51.33 263 LEU A N 1
ATOM 2243 C CA . LEU A 1 266 ? 56.046 87.576 11.053 1.00 48.94 263 LEU A CA 1
ATOM 2244 C C . LEU A 1 266 ? 55.551 87.322 12.483 1.00 45.87 263 LEU A C 1
ATOM 2245 O O . LEU A 1 266 ? 54.359 87.470 12.779 1.00 45.01 263 LEU A O 1
ATOM 2250 N N . ASN A 1 267 ? 56.478 86.910 13.345 1.00 42.59 264 ASN A N 1
ATOM 2251 C CA . ASN A 1 267 ? 56.255 86.838 14.782 1.00 39.82 264 ASN A CA 1
ATOM 2252 C C . ASN A 1 267 ? 57.287 87.740 15.443 1.00 38.79 264 ASN A C 1
ATOM 2253 O O . ASN A 1 267 ? 58.493 87.510 15.302 1.00 39.69 264 ASN A O 1
ATOM 2258 N N A PHE A 1 268 ? 56.809 88.750 16.168 0.50 37.82 265 PHE A N 1
ATOM 2259 N N B PHE A 1 268 ? 56.813 88.747 16.171 0.50 37.83 265 PHE A N 1
ATOM 2260 C CA A PHE A 1 268 ? 57.667 89.767 16.779 0.50 37.14 265 PHE A CA 1
ATOM 2261 C CA B PHE A 1 268 ? 57.681 89.763 16.764 0.50 37.16 265 PHE A CA 1
ATOM 2262 C C A PHE A 1 268 ? 58.617 89.241 17.865 0.50 36.75 265 PHE A C 1
ATOM 2263 C C B PHE A 1 268 ? 58.612 89.251 17.876 0.50 36.77 265 PHE A C 1
ATOM 2264 O O A PHE A 1 268 ? 59.683 89.821 18.079 0.50 36.51 265 PHE A O 1
ATOM 2265 O O B PHE A 1 268 ? 59.663 89.848 18.116 0.50 36.54 265 PHE A O 1
ATOM 2280 N N . LEU A 1 269 ? 58.237 88.157 18.544 1.00 35.89 266 LEU A N 1
ATOM 2281 C CA . LEU A 1 269 ? 59.089 87.555 19.592 1.00 35.65 266 LEU A CA 1
ATOM 2282 C C . LEU A 1 269 ? 60.404 86.960 19.089 1.00 35.72 266 LEU A C 1
ATOM 2283 O O . LEU A 1 269 ? 61.358 86.848 19.863 1.00 36.09 266 LEU A O 1
ATOM 2288 N N A PHE A 1 270 ? 60.445 86.585 17.808 0.50 35.58 267 PHE A N 1
ATOM 2289 N N B PHE A 1 270 ? 60.459 86.583 17.813 0.50 35.91 267 PHE A N 1
ATOM 2290 C CA A PHE A 1 270 ? 61.632 85.993 17.181 0.50 35.92 267 PHE A CA 1
ATOM 2291 C CA B PHE A 1 270 ? 61.656 85.966 17.244 0.50 36.47 267 PHE A CA 1
ATOM 2292 C C A PHE A 1 270 ? 62.861 86.909 17.156 0.50 35.93 267 PHE A C 1
ATOM 2293 C C B PHE A 1 270 ? 62.861 86.911 17.115 0.50 36.23 267 PHE A C 1
ATOM 2294 O O A PHE A 1 270 ? 63.985 86.423 17.022 0.50 36.24 267 PHE A O 1
ATOM 2295 O O B PHE A 1 270 ? 63.972 86.444 16.858 0.50 36.51 267 PHE A O 1
ATOM 2310 N N . TYR A 1 271 ? 62.645 88.220 17.286 1.00 35.54 268 TYR A N 1
ATOM 2311 C CA . TYR A 1 271 ? 63.721 89.220 17.200 1.00 35.48 268 TYR A CA 1
ATOM 2312 C C . TYR A 1 271 ? 64.396 89.549 18.538 1.00 34.44 268 TYR A C 1
ATOM 2313 O O . TYR A 1 271 ? 65.356 90.317 18.560 1.00 34.20 268 TYR A O 1
ATOM 2322 N N . TYR A 1 272 ? 63.921 88.964 19.641 1.00 33.36 269 TYR A N 1
ATOM 2323 C CA . TYR A 1 272 ? 64.681 88.974 20.892 1.00 33.30 269 TYR A CA 1
ATOM 2324 C C . TYR A 1 272 ? 66.002 88.222 20.666 1.00 34.43 269 TYR A C 1
ATOM 2325 O O . TYR A 1 272 ? 66.070 87.317 19.822 1.00 34.19 269 TYR A O 1
ATOM 2334 N N A GLU A 1 273 ? 67.037 88.621 21.406 0.80 35.50 270 GLU A N 1
ATOM 2335 N N B GLU A 1 273 ? 67.037 88.604 21.412 0.20 35.08 270 GLU A N 1
ATOM 2336 C CA A GLU A 1 273 ? 68.359 87.977 21.341 0.80 36.70 270 GLU A CA 1
ATOM 2337 C CA B GLU A 1 273 ? 68.354 87.965 21.316 0.20 35.96 270 GLU A CA 1
ATOM 2338 C C A GLU A 1 273 ? 68.306 86.489 21.699 0.80 36.71 270 GLU A C 1
ATOM 2339 C C B GLU A 1 273 ? 68.317 86.484 21.705 0.20 36.31 270 GLU A C 1
ATOM 2340 O O A GLU A 1 273 ? 68.958 85.667 21.052 0.80 36.61 270 GLU A O 1
ATOM 2341 O O B GLU A 1 273 ? 68.991 85.660 21.083 0.20 36.59 270 GLU A O 1
ATOM 2352 N N . ASN A 1 274 ? 67.529 86.161 22.730 1.00 36.39 271 ASN A N 1
ATOM 2353 C CA . ASN A 1 274 ? 67.349 84.782 23.184 1.00 36.70 271 ASN A CA 1
ATOM 2354 C C . ASN A 1 274 ? 66.094 84.673 24.046 1.00 36.08 271 ASN A C 1
ATOM 2355 O O . ASN A 1 274 ? 65.501 85.696 24.404 1.00 36.04 271 ASN A O 1
ATOM 2360 N N . GLU A 1 275 ? 65.706 83.444 24.388 1.00 36.10 272 GLU A N 1
ATOM 2361 C CA . GLU A 1 275 ? 64.481 83.200 25.169 1.00 35.41 272 GLU A CA 1
ATOM 2362 C C . GLU A 1 275 ? 64.477 83.826 26.567 1.00 34.83 272 GLU A C 1
ATOM 2363 O O . GLU A 1 275 ? 63.426 84.283 27.030 1.00 34.61 272 GLU A O 1
ATOM 2369 N N A GLU A 1 276 ? 65.623 83.849 27.246 0.50 34.93 273 GLU A N 1
ATOM 2370 N N B GLU A 1 276 ? 65.643 83.824 27.217 0.50 34.74 273 GLU A N 1
ATOM 2371 C CA A GLU A 1 276 ? 65.686 84.453 28.580 0.50 34.65 273 GLU A CA 1
ATOM 2372 C CA B GLU A 1 276 ? 65.830 84.441 28.528 0.50 34.41 273 GLU A CA 1
ATOM 2373 C C A GLU A 1 276 ? 65.490 85.968 28.551 0.50 33.81 273 GLU A C 1
ATOM 2374 C C B GLU A 1 276 ? 65.484 85.928 28.518 0.50 33.62 273 GLU A C 1
ATOM 2375 O O A GLU A 1 276 ? 64.904 86.523 29.480 0.50 33.75 273 GLU A O 1
ATOM 2376 O O B GLU A 1 276 ? 64.796 86.415 29.413 0.50 33.43 273 GLU A O 1
ATOM 2387 N N . GLN A 1 277 ? 65.966 86.631 27.494 1.00 33.42 274 GLN A N 1
ATOM 2388 C CA . GLN A 1 277 ? 65.677 88.053 27.291 1.00 32.47 274 GLN A CA 1
ATOM 2389 C C . GLN A 1 277 ? 64.184 88.270 27.029 1.00 31.14 274 GLN A C 1
ATOM 2390 O O . GLN A 1 277 ? 63.597 89.206 27.574 1.00 30.48 274 GLN A O 1
ATOM 2396 N N . MET A 1 278 ? 63.578 87.402 26.216 1.00 30.69 275 MET A N 1
ATOM 2397 C CA . MET A 1 278 ? 62.132 87.493 25.944 1.00 29.98 275 MET A CA 1
ATOM 2398 C C . MET A 1 278 ? 61.354 87.380 27.242 1.00 29.52 275 MET A C 1
ATOM 2399 O O . MET A 1 278 ? 60.511 88.226 27.541 1.00 28.84 275 MET A O 1
ATOM 2404 N N . ILE A 1 279 ? 61.652 86.338 28.014 1.00 29.76 276 ILE A N 1
ATOM 2405 C CA . ILE A 1 279 ? 61.015 86.126 29.315 1.00 29.76 276 ILE A CA 1
ATOM 2406 C C . ILE A 1 279 ? 61.246 87.285 30.287 1.00 29.70 276 ILE A C 1
ATOM 2407 O O . ILE A 1 279 ? 60.318 87.699 30.976 1.00 29.18 276 ILE A O 1
ATOM 2412 N N A GLU A 1 280 ? 62.479 87.790 30.341 0.50 30.01 277 GLU A N 1
ATOM 2413 N N B GLU A 1 280 ? 62.476 87.796 30.343 0.50 30.17 277 GLU A N 1
ATOM 2414 C CA A GLU A 1 280 ? 62.832 88.891 31.236 0.50 30.19 277 GLU A CA 1
ATOM 2415 C CA B GLU A 1 280 ? 62.815 88.894 31.246 0.50 30.45 277 GLU A CA 1
ATOM 2416 C C A GLU A 1 280 ? 62.064 90.168 30.898 0.50 29.59 277 GLU A C 1
ATOM 2417 C C B GLU A 1 280 ? 62.062 90.175 30.900 0.50 29.73 277 GLU A C 1
ATOM 2418 O O A GLU A 1 280 ? 61.533 90.830 31.790 0.50 29.49 277 GLU A O 1
ATOM 2419 O O B GLU A 1 280 ? 61.539 90.848 31.788 0.50 29.63 277 GLU A O 1
ATOM 2430 N N . ARG A 1 281 ? 62.002 90.499 29.611 1.00 29.40 278 ARG A N 1
ATOM 2431 C CA . ARG A 1 281 ? 61.242 91.664 29.147 1.00 29.10 278 ARG A CA 1
ATOM 2432 C C . ARG A 1 281 ? 59.726 91.485 29.319 1.00 28.18 278 ARG A C 1
ATOM 2433 O O . ARG A 1 281 ? 59.033 92.441 29.655 1.00 27.85 278 ARG A O 1
ATOM 2441 N N . PHE A 1 282 ? 59.218 90.270 29.126 1.00 27.84 279 PHE A N 1
ATOM 2442 C CA . PHE A 1 282 ? 57.803 90.004 29.410 1.00 27.23 279 PHE A CA 1
ATOM 2443 C C . PHE A 1 282 ? 57.479 90.270 30.878 1.00 27.14 279 PHE A C 1
ATOM 2444 O O . PHE A 1 282 ?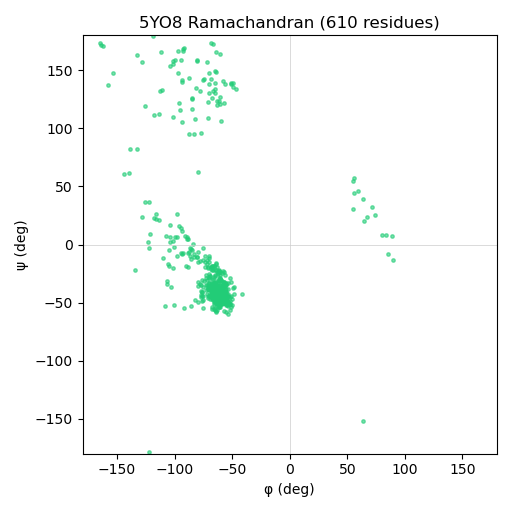 56.482 90.906 31.187 1.00 26.48 279 PHE A O 1
ATOM 2452 N N . GLN A 1 283 ? 58.336 89.787 31.777 1.00 27.55 280 GLN A N 1
ATOM 2453 C CA . GLN A 1 283 ? 58.165 90.031 33.215 1.00 28.16 280 GLN A CA 1
ATOM 2454 C C . GLN A 1 283 ? 58.171 91.520 33.525 1.00 28.13 280 GLN A C 1
ATOM 2455 O O . GLN A 1 283 ? 57.374 91.996 34.334 1.00 28.17 280 GLN A O 1
ATOM 2461 N N . TYR A 1 284 ? 59.079 92.241 32.871 1.00 28.69 281 TYR A N 1
ATOM 2462 C CA . TYR A 1 284 ? 59.183 93.688 33.009 1.00 28.91 281 TYR A CA 1
ATOM 2463 C C . TYR A 1 284 ? 57.889 94.364 32.559 1.00 28.05 281 TYR A C 1
ATOM 2464 O O . TYR A 1 284 ? 57.325 95.189 33.282 1.00 28.10 281 TYR A O 1
ATOM 2473 N N . PHE A 1 285 ? 57.436 94.002 31.363 1.00 27.21 282 PHE A N 1
ATOM 2474 C CA . PHE A 1 285 ? 56.145 94.478 30.836 1.00 26.68 282 PHE A CA 1
ATOM 2475 C C . PHE A 1 285 ? 54.984 94.217 31.809 1.00 26.17 282 PHE A C 1
ATOM 2476 O O . PHE A 1 285 ? 54.157 95.100 32.039 1.00 25.73 282 PHE A O 1
ATOM 2484 N N . VAL A 1 286 ? 54.927 93.012 32.378 1.00 26.30 283 VAL A N 1
ATOM 2485 C CA . VAL A 1 286 ? 53.889 92.663 33.352 1.00 26.22 283 VAL A CA 1
ATOM 2486 C C . VAL A 1 286 ? 53.953 93.578 34.588 1.00 26.80 283 VAL A C 1
ATOM 2487 O O . VAL A 1 286 ? 52.923 94.051 35.062 1.00 26.41 283 VAL A O 1
ATOM 2491 N N . GLN A 1 287 ? 55.157 93.833 35.098 1.00 28.08 284 GLN A N 1
ATOM 2492 C CA . GLN A 1 287 ? 55.324 94.721 36.259 1.00 28.71 284 GLN A CA 1
ATOM 2493 C C . GLN A 1 287 ? 54.837 96.145 35.972 1.00 28.87 284 GLN A C 1
ATOM 2494 O O . GLN A 1 287 ? 54.121 96.735 36.784 1.00 29.63 284 GLN A O 1
ATOM 2497 N N . LYS A 1 288 ? 55.224 96.685 34.818 1.00 28.80 285 LYS A N 1
ATOM 2498 C CA . LYS A 1 288 ? 54.808 98.026 34.403 1.00 28.71 285 LYS A CA 1
ATOM 2499 C C . LYS A 1 288 ? 53.304 98.120 34.142 1.00 27.77 285 LYS A C 1
ATOM 2500 O O . LYS A 1 288 ? 52.677 99.154 34.411 1.00 27.34 285 LYS A O 1
ATOM 2506 N N . ALA A 1 289 ? 52.729 97.046 33.609 1.00 27.27 286 ALA A N 1
ATOM 2507 C CA . ALA A 1 289 ? 51.289 97.017 33.325 1.00 26.96 286 ALA A CA 1
ATOM 2508 C C . ALA A 1 289 ? 50.474 96.977 34.625 1.00 27.63 286 ALA A C 1
ATOM 2509 O O . ALA A 1 289 ? 49.493 97.702 34.765 1.00 27.22 286 ALA A O 1
ATOM 2511 N N . GLU A 1 290 ? 50.890 96.137 35.573 1.00 28.97 287 GLU A N 1
ATOM 2512 C CA . GLU A 1 290 ? 50.329 96.140 36.935 1.00 30.17 287 GLU A CA 1
ATOM 2513 C C . GLU A 1 290 ? 50.301 97.545 37.537 1.00 30.27 287 GLU A C 1
ATOM 2514 O O . GLU A 1 290 ? 49.292 97.980 38.102 1.00 30.08 287 GLU A O 1
ATOM 2520 N N . GLU A 1 291 ? 51.427 98.236 37.393 1.00 30.71 288 GLU A N 1
ATOM 2521 C CA . GLU A 1 291 ? 51.613 99.586 37.898 1.00 31.35 288 GLU A CA 1
ATOM 2522 C C . GLU A 1 291 ? 50.659 100.570 37.227 1.00 29.70 288 GLU A C 1
ATOM 2523 O O . GLU A 1 291 ? 49.983 101.331 37.908 1.00 29.71 288 GLU A O 1
ATOM 2529 N N . SER A 1 292 ? 50.585 100.540 35.898 1.00 28.31 289 SER A N 1
ATOM 2530 C CA . SER A 1 292 ? 49.721 101.482 35.168 1.00 27.51 289 SER A CA 1
ATOM 2531 C C . SER A 1 292 ? 48.232 101.210 35.425 1.00 26.79 289 SER A C 1
ATOM 2532 O O . SER A 1 292 ? 47.439 102.145 35.534 1.00 26.45 289 SER A O 1
ATOM 2535 N N . LEU A 1 293 ? 47.850 99.939 35.530 1.00 26.75 290 LEU A N 1
ATOM 2536 C CA . LEU A 1 293 ? 46.462 99.596 35.864 1.00 26.90 290 LEU A CA 1
ATOM 2537 C C . LEU A 1 293 ? 46.041 100.143 37.231 1.00 27.30 290 LEU A C 1
ATOM 2538 O O . LEU A 1 293 ? 44.919 100.612 37.385 1.00 27.36 290 LEU A O 1
ATOM 2543 N N . SER A 1 294 ? 46.955 100.118 38.199 1.00 28.16 291 SER A N 1
ATOM 2544 C CA . SER A 1 294 ? 46.673 100.618 39.552 1.00 28.86 291 SER A CA 1
ATOM 2545 C C . SER A 1 294 ? 46.322 102.112 39.598 1.00 28.94 291 SER A C 1
ATOM 2546 O O . SER A 1 294 ? 45.676 102.558 40.546 1.00 29.45 291 SER A O 1
ATOM 2549 N N . THR A 1 295 ? 46.744 102.866 38.579 1.00 28.79 292 THR A N 1
ATOM 2550 C CA . THR A 1 295 ? 46.489 104.310 38.494 1.00 29.02 292 THR A CA 1
ATOM 2551 C C . THR A 1 295 ? 45.095 104.653 37.980 1.00 28.76 292 THR A C 1
ATOM 2552 O O . THR A 1 295 ? 44.696 105.813 38.016 1.00 29.28 292 THR A O 1
ATOM 2556 N N . LEU A 1 296 ? 44.370 103.659 37.473 1.00 28.42 293 LEU A N 1
ATOM 2557 C CA . LEU A 1 296 ? 43.069 103.894 36.867 1.00 28.19 293 LEU A CA 1
ATOM 2558 C C . LEU A 1 296 ? 41.962 104.020 37.892 1.00 28.63 293 LEU A C 1
ATOM 2559 O O . LEU A 1 296 ? 42.074 103.498 39.011 1.00 28.03 293 LEU A O 1
ATOM 2564 N N . PRO A 1 297 ? 40.859 104.678 37.496 1.00 29.35 294 PRO A N 1
ATOM 2565 C CA . PRO A 1 297 ? 39.643 104.557 38.289 1.00 29.73 294 PRO A CA 1
ATOM 2566 C C . PRO A 1 297 ? 39.174 103.106 38.257 1.00 29.58 294 PRO A C 1
ATOM 2567 O O . PRO A 1 297 ? 39.416 102.414 37.263 1.00 29.31 294 PRO A O 1
ATOM 2571 N N . ASP A 1 298 ? 38.543 102.647 39.334 1.00 29.84 295 ASP A N 1
ATOM 2572 C CA . ASP A 1 298 ? 38.020 101.284 39.410 1.00 29.52 295 ASP A CA 1
ATOM 2573 C C . ASP A 1 298 ? 39.142 100.245 39.225 1.00 28.99 295 ASP A C 1
ATOM 2574 O O . ASP A 1 298 ? 38.972 99.295 38.460 1.00 28.25 295 ASP A O 1
ATOM 2579 N N . PRO A 1 299 ? 40.293 100.424 39.919 1.00 29.16 296 PRO A N 1
ATOM 2580 C CA . PRO A 1 299 ? 41.510 99.651 39.606 1.00 28.86 296 PRO A CA 1
ATOM 2581 C C . PRO A 1 299 ? 41.361 98.130 39.683 1.00 28.58 296 PRO A C 1
ATOM 2582 O O . PRO A 1 299 ? 41.958 97.423 38.874 1.00 28.21 296 PRO A O 1
ATOM 2586 N N . LYS A 1 300 ? 40.556 97.646 40.629 1.00 28.98 297 LYS A N 1
ATOM 2587 C CA . LYS A 1 300 ? 40.290 96.213 40.771 1.00 29.01 297 LYS A CA 1
ATOM 2588 C C . LYS A 1 300 ? 39.589 95.629 39.551 1.00 27.73 297 LYS A C 1
ATOM 2589 O O . LYS A 1 300 ? 39.884 94.506 39.147 1.00 27.63 297 LYS A O 1
ATOM 2595 N N . PHE A 1 301 ? 38.663 96.389 38.968 1.00 26.80 298 PHE A N 1
ATOM 2596 C CA . PHE A 1 301 ? 37.949 95.933 37.773 1.00 25.65 298 PHE A CA 1
ATOM 2597 C C . PHE A 1 301 ? 38.914 95.741 36.613 1.00 25.45 298 PHE A C 1
ATOM 2598 O O . PHE A 1 301 ? 38.926 94.681 35.976 1.00 24.99 298 PHE A O 1
ATOM 2606 N N . HIS A 1 302 ? 39.724 96.767 36.341 1.00 25.43 299 HIS A N 1
ATOM 2607 C CA . HIS A 1 302 ? 40.695 96.698 35.242 1.00 25.87 299 HIS A CA 1
ATOM 2608 C C . HIS A 1 302 ? 41.707 95.570 35.435 1.00 26.83 299 HIS A C 1
ATOM 2609 O O . HIS A 1 302 ? 42.089 94.920 34.458 1.00 27.13 299 HIS A O 1
ATOM 2616 N N A ARG A 1 303 ? 42.121 95.329 36.679 0.50 27.95 300 ARG A N 1
ATOM 2617 N N B ARG A 1 303 ? 42.124 95.332 36.676 0.50 27.98 300 ARG A N 1
ATOM 2618 C CA A ARG A 1 303 ? 43.014 94.213 36.981 0.50 28.73 300 ARG A CA 1
ATOM 2619 C CA B ARG A 1 303 ? 43.011 94.211 36.966 0.50 28.77 300 ARG A CA 1
ATOM 2620 C C A ARG A 1 303 ? 42.369 92.859 36.655 0.50 28.78 300 ARG A C 1
ATOM 2621 C C B ARG A 1 303 ? 42.364 92.860 36.643 0.50 28.79 300 ARG A C 1
ATOM 2622 O O A ARG A 1 303 ? 43.013 92.011 36.040 0.50 28.28 300 ARG A O 1
ATOM 2623 O O B ARG A 1 303 ? 43.005 92.014 36.021 0.50 28.29 300 ARG A O 1
ATOM 2638 N N . HIS A 1 304 ? 41.104 92.676 37.041 1.00 29.29 301 HIS A N 1
ATOM 2639 C CA . HIS A 1 304 ? 40.342 91.430 36.715 1.00 30.26 301 HIS A CA 1
ATOM 2640 C C . HIS A 1 304 ? 40.246 91.179 35.210 1.00 30.46 301 HIS A C 1
ATOM 2641 O O . HIS A 1 304 ? 40.463 90.060 34.753 1.00 29.25 301 HIS A O 1
ATOM 2648 N N . ILE A 1 305 ? 39.904 92.220 34.450 1.00 31.04 302 ILE A N 1
ATOM 2649 C CA . ILE A 1 305 ? 39.797 92.099 32.988 1.00 31.83 302 ILE A CA 1
ATOM 2650 C C . ILE A 1 305 ? 41.130 91.681 32.386 1.00 31.65 302 ILE A C 1
ATOM 2651 O O . ILE A 1 305 ? 41.214 90.705 31.632 1.00 30.19 302 ILE A O 1
ATOM 2656 N N . TRP A 1 306 ? 42.162 92.444 32.720 1.00 31.93 303 TRP A N 1
ATOM 2657 C CA . TRP A 1 306 ? 43.486 92.233 32.170 1.00 32.46 303 TRP A CA 1
ATOM 2658 C C . TRP A 1 306 ? 43.993 90.818 32.441 1.00 31.96 303 TRP A C 1
ATOM 2659 O O . TRP A 1 306 ? 44.446 90.134 31.523 1.00 32.10 303 TRP A O 1
ATOM 2670 N N . ARG A 1 307 ? 43.891 90.390 33.692 1.00 31.58 304 ARG A N 1
ATOM 2671 C CA . ARG A 1 307 ? 44.332 89.060 34.097 1.00 31.83 304 ARG A CA 1
ATOM 2672 C C . ARG A 1 307 ? 43.401 87.943 33.613 1.00 30.44 304 ARG A C 1
ATOM 2673 O O . ARG A 1 307 ? 43.843 86.808 33.441 1.00 29.76 304 ARG A O 1
ATOM 2681 N N . GLY A 1 308 ? 42.130 88.272 33.393 1.00 29.05 305 GLY A N 1
ATOM 2682 C CA . GLY A 1 308 ? 41.196 87.359 32.737 1.00 28.53 305 GLY A CA 1
ATOM 2683 C C . GLY A 1 308 ? 41.622 87.040 31.317 1.00 28.09 305 GLY A C 1
ATOM 2684 O O . GLY A 1 308 ? 41.667 85.882 30.915 1.00 27.07 305 GLY A O 1
ATOM 2685 N N . ILE A 1 309 ? 41.956 88.071 30.551 1.00 28.19 306 ILE A N 1
ATOM 2686 C CA . ILE A 1 309 ? 42.358 87.864 29.159 1.00 28.51 306 ILE A CA 1
ATOM 2687 C C . ILE A 1 309 ? 43.666 87.051 29.104 1.00 28.53 306 ILE A C 1
ATOM 2688 O O . ILE A 1 309 ? 43.786 86.127 28.296 1.00 29.44 306 ILE A O 1
ATOM 2693 N N . ILE A 1 310 ? 44.600 87.346 29.998 1.00 27.90 307 ILE A N 1
ATOM 2694 C CA . ILE A 1 310 ? 45.853 86.590 30.077 1.00 28.09 307 ILE A CA 1
ATOM 2695 C C . ILE A 1 310 ? 45.583 85.110 30.384 1.00 27.39 307 ILE A C 1
ATOM 2696 O O . ILE A 1 310 ? 46.087 84.247 29.674 1.00 27.25 307 ILE A O 1
ATOM 2701 N N . ALA A 1 311 ? 44.795 84.830 31.426 1.00 26.38 308 ALA A N 1
ATOM 2702 C CA . ALA A 1 311 ? 44.439 83.438 31.760 1.00 25.98 308 ALA A CA 1
ATOM 2703 C C . ALA A 1 311 ? 43.751 82.719 30.597 1.00 25.57 308 ALA A C 1
ATOM 2704 O O . ALA A 1 311 ? 44.036 81.556 30.338 1.00 25.23 308 ALA A O 1
ATOM 2706 N N . ILE A 1 312 ? 42.862 83.416 29.893 1.00 25.28 309 ILE A N 1
ATOM 2707 C CA . ILE A 1 312 ? 42.180 82.846 28.725 1.00 25.28 309 ILE A CA 1
ATOM 2708 C C . ILE A 1 312 ? 43.158 82.507 27.593 1.00 25.44 309 ILE A C 1
ATOM 2709 O O . ILE A 1 312 ? 43.099 81.410 27.040 1.00 24.82 309 ILE A O 1
ATOM 2714 N N A TYR A 1 313 ? 44.051 83.439 27.261 0.50 25.49 310 TYR A N 1
ATOM 2715 N N B TYR A 1 313 ? 44.038 83.449 27.257 0.50 25.32 310 TYR A N 1
ATOM 2716 C CA A TYR A 1 313 ? 45.076 83.185 26.244 0.50 26.01 310 TYR A CA 1
ATOM 2717 C CA B TYR A 1 313 ? 45.079 83.218 26.252 0.50 25.73 310 TYR A CA 1
ATOM 2718 C C A TYR A 1 313 ? 45.982 82.021 26.626 0.50 26.00 310 TYR A C 1
ATOM 2719 C C B TYR A 1 313 ? 45.975 82.035 26.627 0.50 25.84 310 TYR A C 1
ATOM 2720 O O A TYR A 1 313 ? 46.231 81.127 25.815 0.50 26.12 310 TYR A O 1
ATOM 2721 O O B TYR A 1 313 ? 46.210 81.141 25.811 0.50 26.00 310 TYR A O 1
ATOM 2738 N N . LEU A 1 314 ? 46.467 82.034 27.863 1.00 25.98 311 LEU A N 1
ATOM 2739 C CA . LEU A 1 314 ? 47.344 80.954 28.350 1.00 26.09 311 LEU A CA 1
ATOM 2740 C C . LEU A 1 314 ? 46.638 79.604 28.508 1.00 26.67 311 LEU A C 1
ATOM 2741 O O . LEU A 1 314 ? 47.303 78.574 28.466 1.00 27.03 311 LEU A O 1
ATOM 2746 N N . SER A 1 315 ? 45.311 79.604 28.660 1.00 26.79 312 SER A N 1
ATOM 2747 C CA . SER A 1 315 ? 44.541 78.351 28.727 1.00 27.31 312 SER A CA 1
ATOM 2748 C C . SER A 1 315 ? 44.469 77.610 27.389 1.00 27.89 312 SER A C 1
ATOM 2749 O O . SER A 1 315 ? 44.033 76.467 27.350 1.00 27.86 312 SER A O 1
ATOM 2752 N N . ASP A 1 316 ? 44.873 78.268 26.301 1.00 28.90 313 ASP A N 1
ATOM 2753 C CA . ASP A 1 316 ? 44.890 77.663 24.969 1.00 30.02 313 ASP A CA 1
ATOM 2754 C C . ASP A 1 316 ? 45.614 76.324 24.983 1.00 30.85 313 ASP A C 1
ATOM 2755 O O . ASP A 1 316 ? 46.653 76.173 25.635 1.00 30.13 313 ASP A O 1
ATOM 2760 N N . GLU A 1 317 ? 45.042 75.369 24.257 1.00 32.19 314 GLU A N 1
ATOM 2761 C CA . GLU A 1 317 ? 45.660 74.062 23.998 1.00 34.68 314 GLU A CA 1
ATOM 2762 C C . GLU A 1 317 ? 47.112 74.161 23.499 1.00 34.87 314 GLU A C 1
ATOM 2763 O O . GLU A 1 317 ? 47.962 73.342 23.871 1.00 35.06 314 GLU A O 1
ATOM 2769 N N . LYS A 1 318 ? 47.382 75.168 22.666 1.00 35.12 315 LYS A N 1
ATOM 2770 C CA . LYS A 1 318 ? 48.726 75.425 22.137 1.00 35.24 315 LYS A CA 1
ATOM 2771 C C . LYS A 1 318 ? 49.779 75.718 23.210 1.00 34.41 315 LYS A C 1
ATOM 2772 O O . LYS A 1 318 ? 50.963 75.482 22.978 1.00 35.31 315 LYS A O 1
ATOM 2778 N N . VAL A 1 319 ? 49.354 76.238 24.361 1.00 32.58 316 VAL A N 1
ATOM 2779 C CA . VAL A 1 319 ? 50.228 76.415 25.516 1.00 31.86 316 VAL A CA 1
ATOM 2780 C C . VAL A 1 319 ? 50.166 75.184 26.427 1.00 32.34 316 VAL A C 1
ATOM 2781 O O . VAL A 1 319 ? 51.194 74.580 26.729 1.00 32.34 316 VAL A O 1
ATOM 2785 N N . GLN A 1 320 ? 48.963 74.806 26.847 1.00 31.89 317 GLN A N 1
ATOM 2786 C CA . GLN A 1 320 ? 48.810 73.800 27.914 1.00 32.46 317 GLN A CA 1
ATOM 2787 C C . GLN A 1 320 ? 49.251 72.384 27.537 1.00 33.61 317 GLN A C 1
ATOM 2788 O O . GLN A 1 320 ? 49.778 71.677 28.396 1.00 33.22 317 GLN A O 1
ATOM 2794 N N . LYS A 1 321 ? 49.053 71.987 26.275 1.00 34.62 318 LYS A N 1
ATOM 2795 C CA . LYS A 1 321 ? 49.537 70.683 25.763 1.00 36.43 318 LYS A CA 1
ATOM 2796 C C . LYS A 1 321 ? 50.984 70.698 25.229 1.00 37.10 318 LYS A C 1
ATOM 2797 O O . LYS A 1 321 ? 51.490 69.656 24.816 1.00 37.94 318 LYS A O 1
ATOM 2803 N N . ASN A 1 322 ? 51.632 71.864 25.214 1.00 37.43 319 ASN A N 1
ATOM 2804 C CA . ASN A 1 322 ? 53.034 72.004 24.806 1.00 37.99 319 ASN A CA 1
ATOM 2805 C C . ASN A 1 322 ? 53.896 72.111 26.067 1.00 38.09 319 ASN A C 1
ATOM 2806 O O . ASN A 1 322 ? 53.855 73.124 26.768 1.00 37.77 319 ASN A O 1
ATOM 2811 N N . LYS A 1 323 ? 54.682 71.069 26.343 1.00 38.32 320 LYS A N 1
ATOM 2812 C CA . LYS A 1 323 ? 55.451 70.982 27.594 1.00 38.70 320 LYS A CA 1
ATOM 2813 C C . LYS A 1 323 ? 56.384 72.179 27.795 1.00 38.01 320 LYS A C 1
ATOM 2814 O O . LYS A 1 323 ? 56.464 72.732 28.891 1.00 36.90 320 LYS A O 1
ATOM 2820 N N . GLU A 1 324 ? 57.064 72.584 26.726 1.00 38.17 321 GLU A N 1
ATOM 2821 C CA . GLU A 1 324 ? 58.012 73.692 26.784 1.00 38.25 321 GLU A CA 1
ATOM 2822 C C . GLU A 1 324 ? 57.338 75.061 26.930 1.00 37.13 321 GLU A C 1
ATOM 2823 O O . GLU A 1 324 ? 57.805 75.894 27.707 1.00 37.09 321 GLU A O 1
ATOM 2829 N N . LEU A 1 325 ? 56.254 75.292 26.188 1.00 36.19 322 LEU A N 1
ATOM 2830 C CA . LEU A 1 325 ? 55.524 76.565 26.268 1.00 35.00 322 LEU A CA 1
ATOM 2831 C C . LEU A 1 325 ? 54.817 76.743 27.611 1.00 33.73 322 LEU A C 1
ATOM 2832 O O . LEU A 1 325 ? 54.806 77.850 28.152 1.00 33.23 322 LEU A O 1
ATOM 2837 N N . LYS A 1 326 ? 54.228 75.669 28.143 1.00 32.69 323 LYS A N 1
ATOM 2838 C CA . LYS A 1 326 ? 53.608 75.720 29.475 1.00 32.13 323 LYS A CA 1
ATOM 2839 C C . LYS A 1 326 ? 54.638 76.096 30.546 1.00 31.92 323 LYS A C 1
ATOM 2840 O O . LYS A 1 326 ? 54.402 77.002 31.356 1.00 30.45 323 LYS A O 1
ATOM 2846 N N . LYS A 1 327 ? 55.778 75.402 30.530 1.00 31.92 324 LYS A N 1
ATOM 2847 C CA . LYS A 1 327 ? 56.901 75.704 31.420 1.00 32.36 324 LYS A CA 1
ATOM 2848 C C . LYS A 1 327 ? 57.276 77.189 31.360 1.00 32.20 324 LYS A C 1
ATOM 2849 O O . LYS A 1 327 ? 57.294 77.873 32.375 1.00 31.89 324 LYS A O 1
ATOM 2855 N N . LYS A 1 328 ? 57.529 77.679 30.156 1.00 32.84 325 LYS A N 1
ATOM 2856 C CA . LYS A 1 328 ? 57.911 79.075 29.956 1.00 33.44 325 LYS A CA 1
ATOM 2857 C C . LYS A 1 328 ? 56.822 80.065 30.386 1.00 32.17 325 LYS A C 1
ATOM 2858 O O . LYS A 1 328 ? 57.130 81.071 31.013 1.00 32.22 325 LYS A O 1
ATOM 2864 N N . SER A 1 329 ? 55.560 79.754 30.091 1.00 31.50 326 SER A N 1
ATOM 2865 C CA . SER A 1 329 ? 54.438 80.632 30.467 1.00 31.04 326 SER A CA 1
ATOM 2866 C C . SER A 1 329 ? 54.310 80.839 31.982 1.00 31.50 326 SER A C 1
ATOM 2867 O O . SER A 1 329 ? 53.939 81.920 32.427 1.00 30.94 326 SER A O 1
ATOM 2870 N N . LYS A 1 330 ? 54.622 79.810 32.769 1.00 32.33 327 LYS A N 1
ATOM 2871 C CA . LYS A 1 330 ? 54.575 79.929 34.234 1.00 33.28 327 LYS A CA 1
ATOM 2872 C C . LYS A 1 330 ? 55.730 80.767 34.808 1.00 33.54 327 LYS A C 1
ATOM 2873 O O . LYS A 1 330 ? 55.580 81.394 35.859 1.00 33.67 327 LYS A O 1
ATOM 2879 N N . GLN A 1 331 ? 56.870 80.771 34.123 1.00 33.69 328 GLN A N 1
ATOM 2880 C CA . GLN A 1 331 ? 57.954 81.708 34.435 1.00 34.09 328 GLN A CA 1
ATOM 2881 C C . GLN A 1 331 ? 57.600 83.149 34.046 1.00 33.55 328 GLN A C 1
ATOM 2882 O O . GLN A 1 331 ? 57.952 84.090 34.763 1.00 33.61 328 GLN A O 1
ATOM 2888 N N . MET A 1 332 ? 56.915 83.306 32.912 1.00 32.73 329 MET A N 1
ATOM 2889 C CA . MET A 1 332 ? 56.503 84.627 32.404 1.00 32.04 329 MET A CA 1
ATOM 2890 C C . MET A 1 332 ? 55.519 85.353 33.311 1.00 32.00 329 MET A C 1
ATOM 2891 O O . MET A 1 332 ? 55.627 86.558 33.509 1.00 31.50 329 MET A O 1
ATOM 2896 N N . ILE A 1 333 ? 54.549 84.621 33.849 1.00 32.27 330 ILE A N 1
ATOM 2897 C CA . ILE A 1 333 ? 53.566 85.217 34.749 1.00 32.60 330 ILE A CA 1
ATOM 2898 C C . ILE A 1 333 ? 52.938 84.138 35.632 1.00 33.24 330 ILE A C 1
ATOM 2899 O O . ILE A 1 333 ? 52.620 83.045 35.159 1.00 33.45 330 ILE A O 1
ATOM 2904 N N . LYS A 1 334 ? 52.788 84.463 36.916 1.00 34.51 331 LYS A N 1
ATOM 2905 C CA . LYS A 1 334 ? 52.227 83.555 37.917 1.00 35.23 331 LYS A CA 1
ATOM 2906 C C . LYS A 1 334 ? 50.743 83.858 38.092 1.00 34.92 331 LYS A C 1
ATOM 2907 O O . LYS A 1 334 ? 50.373 84.985 38.436 1.00 34.69 331 LYS A O 1
ATOM 2913 N N . MET A 1 335 ? 49.903 82.852 37.852 1.00 34.41 332 MET A N 1
ATOM 2914 C CA . MET A 1 335 ? 48.450 83.026 37.849 1.00 34.75 332 MET A CA 1
ATOM 2915 C C . MET A 1 335 ? 47.709 82.029 38.740 1.00 33.98 332 MET A C 1
ATOM 2916 O O . MET A 1 335 ? 46.519 81.773 38.519 1.00 33.69 332 MET A O 1
ATOM 2921 N N . GLY A 1 336 ? 48.402 81.479 39.738 1.00 33.30 333 GLY A N 1
ATOM 2922 C CA . GLY A 1 336 ? 47.809 80.554 40.707 1.00 33.26 333 GLY A CA 1
ATOM 2923 C C . GLY A 1 336 ? 47.112 79.334 40.117 1.00 32.79 333 GLY A C 1
ATOM 2924 O O . GLY A 1 336 ? 46.152 78.830 40.707 1.00 32.99 333 GLY A O 1
ATOM 2925 N N . GLY A 1 337 ? 47.589 78.865 38.961 1.00 31.80 334 GLY A N 1
ATOM 2926 C CA . GLY A 1 337 ? 47.006 77.710 38.271 1.00 30.97 334 GLY A CA 1
ATOM 2927 C C . GLY A 1 337 ? 45.746 77.966 37.452 1.00 29.96 334 GLY A C 1
ATOM 2928 O O . GLY A 1 337 ? 45.137 77.014 36.962 1.00 29.80 334 GLY A O 1
ATOM 2929 N N . LEU A 1 338 ? 45.349 79.228 37.284 1.00 28.88 335 LEU A N 1
ATOM 2930 C CA . LEU A 1 338 ? 44.100 79.534 36.568 1.00 28.43 335 LEU A CA 1
ATOM 2931 C C . LEU A 1 338 ? 44.108 79.111 35.090 1.00 27.18 335 LEU A C 1
ATOM 2932 O O . LEU A 1 338 ? 43.124 78.521 34.625 1.00 26.56 335 LEU A O 1
ATOM 2937 N N . PRO A 1 339 ? 45.195 79.407 34.345 1.00 26.21 336 PRO A N 1
ATOM 2938 C CA . PRO A 1 339 ? 45.231 78.959 32.941 1.00 25.81 336 PRO A CA 1
ATOM 2939 C C . PRO A 1 339 ? 44.996 77.447 32.755 1.00 25.91 336 PRO A C 1
ATOM 2940 O O . PRO A 1 339 ? 44.216 77.041 31.878 1.00 25.38 336 PRO A O 1
ATOM 2944 N N A SER A 1 340 ? 45.653 76.638 33.584 0.50 26.08 337 SER A N 1
ATOM 2945 N N B SER A 1 340 ? 45.650 76.632 33.582 0.50 26.22 337 SER A N 1
ATOM 2946 C CA A SER A 1 340 ? 45.481 75.184 33.565 0.50 26.31 337 SER A CA 1
ATOM 2947 C CA B SER A 1 340 ? 45.465 75.177 33.551 0.50 26.53 337 SER A CA 1
ATOM 2948 C C A SER A 1 340 ? 44.047 74.772 33.915 0.50 26.17 337 SER A C 1
ATOM 2949 C C B SER A 1 340 ? 44.035 74.774 33.908 0.50 26.29 337 SER A C 1
ATOM 2950 O O A SER A 1 340 ? 43.454 73.931 33.231 0.50 26.12 337 SER A O 1
ATOM 2951 O O B SER A 1 340 ? 43.434 73.935 33.228 0.50 26.20 337 SER A O 1
ATOM 2956 N N . LEU A 1 341 ? 43.483 75.387 34.955 1.00 26.04 338 LEU A N 1
ATOM 2957 C CA . LEU A 1 341 ? 42.101 75.107 35.371 1.00 26.24 338 LEU A CA 1
ATOM 2958 C C . LEU A 1 341 ? 41.102 75.429 34.252 1.00 26.12 338 LEU A C 1
ATOM 2959 O O . LEU A 1 341 ? 40.228 74.624 33.945 1.00 25.75 338 LEU A O 1
ATOM 2964 N N . LEU A 1 342 ? 41.265 76.592 33.620 1.00 25.87 339 LEU A N 1
ATOM 2965 C CA . LEU A 1 342 ? 40.406 76.965 32.489 1.00 26.16 339 LEU A CA 1
ATOM 2966 C C . LEU A 1 342 ? 40.504 75.987 31.327 1.00 26.50 339 LEU A C 1
ATOM 2967 O O . LEU A 1 342 ? 39.498 75.694 30.677 1.00 26.48 339 LEU A O 1
ATOM 2972 N N . PHE A 1 343 ? 41.711 75.480 31.079 1.00 26.89 340 PHE A N 1
ATOM 2973 C CA . PHE A 1 343 ? 41.927 74.491 30.034 1.00 27.69 340 PHE A CA 1
ATOM 2974 C C . PHE A 1 343 ? 41.147 73.218 30.339 1.00 28.23 340 PHE A C 1
ATOM 2975 O O . PHE A 1 343 ? 40.449 72.706 29.475 1.00 28.22 340 PHE A O 1
ATOM 2983 N N . TYR A 1 344 ? 41.254 72.723 31.568 1.00 29.11 341 TYR A N 1
ATOM 2984 C CA . TYR A 1 344 ? 40.518 71.513 31.955 1.00 30.45 341 TYR A CA 1
ATOM 2985 C C . TYR A 1 344 ? 39.005 71.734 31.999 1.00 30.82 341 TYR A C 1
ATOM 2986 O O . TYR A 1 344 ? 38.241 70.844 31.623 1.00 30.89 341 TYR A O 1
ATOM 2995 N N . LEU A 1 345 ? 38.572 72.922 32.423 1.00 31.53 342 LEU A N 1
ATOM 2996 C CA . LEU A 1 345 ? 37.148 73.271 32.410 1.00 32.50 342 LEU A CA 1
ATOM 2997 C C . LEU A 1 345 ? 36.596 73.286 30.979 1.00 33.06 342 LEU A C 1
ATOM 2998 O O . LEU A 1 345 ? 35.550 72.688 30.700 1.00 32.94 342 LEU A O 1
ATOM 3003 N N . ASN A 1 346 ? 37.305 73.964 30.079 1.00 33.74 343 ASN A N 1
ATOM 3004 C CA . ASN A 1 346 ? 36.910 74.011 28.666 1.00 34.95 343 ASN A CA 1
ATOM 3005 C C . ASN A 1 346 ? 36.881 72.633 28.000 1.00 34.89 343 ASN A C 1
ATOM 3006 O O . ASN A 1 346 ? 35.983 72.352 27.200 1.00 34.11 343 ASN A O 1
ATOM 3011 N N . SER A 1 347 ? 37.847 71.780 28.344 1.00 35.07 344 SER A N 1
ATOM 3012 C CA . SER A 1 347 ? 37.845 70.379 27.898 1.00 35.62 344 SER A CA 1
ATOM 3013 C C . SER A 1 347 ? 36.567 69.648 28.321 1.00 35.40 344 SER A C 1
ATOM 3014 O O . SER A 1 347 ? 35.970 68.921 27.517 1.00 35.07 344 SER A O 1
ATOM 3017 N N . TRP A 1 348 ? 36.148 69.858 29.570 1.00 34.86 345 TRP A N 1
ATOM 3018 C CA . TRP A 1 348 ? 34.900 69.277 30.084 1.00 35.01 345 TRP A CA 1
ATOM 3019 C C . TRP A 1 348 ? 33.664 69.793 29.348 1.00 35.60 345 TRP A C 1
ATOM 3020 O O . TRP A 1 348 ? 32.784 69.008 29.004 1.00 35.32 345 TRP A O 1
ATOM 3031 N N . ILE A 1 349 ? 33.612 71.104 29.110 1.00 36.34 346 ILE A N 1
ATOM 3032 C CA . ILE A 1 349 ? 32.460 71.739 28.447 1.00 37.55 346 ILE A CA 1
ATOM 3033 C C . ILE A 1 349 ? 32.311 71.229 27.002 1.00 39.35 346 ILE A C 1
ATOM 3034 O O . ILE A 1 349 ? 31.195 70.958 26.546 1.00 39.03 346 ILE A O 1
ATOM 3039 N N . TYR A 1 350 ? 33.440 71.097 26.306 1.00 41.76 347 TYR A N 1
ATOM 3040 C CA . TYR A 1 350 ? 33.488 70.530 24.952 1.00 44.15 347 TYR A CA 1
ATOM 3041 C C . TYR A 1 350 ? 32.885 69.120 24.898 1.00 45.10 347 TYR A C 1
ATOM 3042 O O . TYR A 1 350 ? 32.034 68.841 24.051 1.00 45.20 347 TYR A O 1
ATOM 3051 N N . ARG A 1 351 ? 33.327 68.248 25.805 1.00 45.76 348 ARG A N 1
ATOM 3052 C CA . ARG A 1 351 ? 32.831 66.867 25.881 1.00 46.43 348 ARG A CA 1
ATOM 3053 C C . ARG A 1 351 ? 31.313 66.803 26.091 1.00 47.31 348 ARG A C 1
ATOM 3054 O O . ARG A 1 351 ? 30.624 66.047 25.406 1.00 47.62 348 ARG A O 1
ATOM 3062 N N . ARG A 1 352 ? 30.812 67.586 27.046 1.00 47.89 349 ARG A N 1
ATOM 3063 C CA . ARG A 1 352 ? 29.376 67.656 27.336 1.00 48.84 349 ARG A CA 1
ATOM 3064 C C . ARG A 1 352 ? 28.666 68.516 26.289 1.00 49.05 349 ARG A C 1
ATOM 3065 O O . ARG A 1 352 ? 28.459 68.093 25.154 1.00 49.22 349 ARG A O 1
ATOM 3073 N N . VAL B 1 6 ? 44.492 66.216 51.220 1.00 53.54 3 VAL B N 1
ATOM 3074 C CA . VAL B 1 6 ? 43.213 66.415 50.474 1.00 53.00 3 VAL B CA 1
ATOM 3075 C C . VAL B 1 6 ? 42.946 67.914 50.294 1.00 53.18 3 VAL B C 1
ATOM 3076 O O . VAL B 1 6 ? 42.912 68.647 51.283 1.00 53.41 3 VAL B O 1
ATOM 3080 N N . PRO B 1 7 ? 42.733 68.373 49.043 1.00 53.35 4 PRO B N 1
ATOM 3081 C CA . PRO B 1 7 ? 42.482 69.801 48.814 1.00 53.75 4 PRO B CA 1
ATOM 3082 C C . PRO B 1 7 ? 41.115 70.253 49.342 1.00 53.82 4 PRO B C 1
ATOM 3083 O O . PRO B 1 7 ? 40.106 69.610 49.049 1.00 54.06 4 PRO B O 1
ATOM 3087 N N . THR B 1 8 ? 41.104 71.346 50.108 1.00 54.32 5 THR B N 1
ATOM 3088 C CA . THR B 1 8 ? 39.893 71.859 50.769 1.00 54.54 5 THR B CA 1
ATOM 3089 C C . THR B 1 8 ? 39.512 73.299 50.373 1.00 53.97 5 THR B C 1
ATOM 3090 O O . THR B 1 8 ? 38.616 73.878 50.988 1.00 53.75 5 THR B O 1
ATOM 3094 N N . GLN B 1 9 ? 40.178 73.869 49.365 1.00 53.33 6 GLN B N 1
ATOM 3095 C CA . GLN B 1 9 ? 39.940 75.254 48.937 1.00 52.74 6 GLN B CA 1
ATOM 3096 C C . GLN B 1 9 ? 39.685 75.293 47.421 1.00 51.33 6 GLN B C 1
ATOM 3097 O O . GLN B 1 9 ? 40.118 74.382 46.709 1.00 51.38 6 GLN B O 1
ATOM 3103 N N . PRO B 1 10 ? 38.998 76.350 46.924 1.00 49.09 7 PRO B N 1
ATOM 3104 C CA . PRO B 1 10 ? 38.309 76.279 45.623 1.00 47.21 7 PRO B CA 1
ATOM 3105 C C . PRO B 1 10 ? 39.163 75.879 44.414 1.00 45.58 7 PRO B C 1
ATOM 3106 O O . PRO B 1 10 ? 38.854 74.887 43.765 1.00 44.48 7 PRO B O 1
ATOM 3110 N N . ILE B 1 11 ? 40.223 76.631 44.128 1.00 44.16 8 ILE B N 1
ATOM 3111 C CA . ILE B 1 11 ? 41.000 76.435 42.892 1.00 43.45 8 ILE B CA 1
ATOM 3112 C C . ILE B 1 11 ? 41.666 75.050 42.813 1.00 42.48 8 ILE B C 1
ATOM 3113 O O . ILE B 1 11 ? 41.488 74.359 41.810 1.00 41.90 8 ILE B O 1
ATOM 3118 N N . PRO B 1 12 ? 42.435 74.643 43.849 1.00 41.65 9 PRO B N 1
ATOM 3119 C CA . PRO B 1 12 ? 43.026 73.298 43.764 1.00 41.03 9 PRO B CA 1
ATOM 3120 C C . PRO B 1 12 ? 41.997 72.155 43.835 1.00 39.23 9 PRO B C 1
ATOM 3121 O O . PRO B 1 12 ? 42.224 71.106 43.236 1.00 38.62 9 PRO B O 1
ATOM 3125 N N . LEU B 1 13 ? 40.884 72.355 44.539 1.00 37.53 10 LEU B N 1
ATOM 3126 C CA . LEU B 1 13 ? 39.799 71.360 44.545 1.00 36.61 10 LEU B CA 1
ATOM 3127 C C . LEU B 1 13 ? 39.177 71.240 43.152 1.00 35.54 10 LEU B C 1
ATOM 3128 O O . LEU B 1 13 ? 39.015 70.131 42.643 1.00 34.48 10 LEU B O 1
ATOM 3133 N N A MET B 1 14 ? 38.850 72.375 42.535 0.50 35.11 11 MET B N 1
ATOM 3134 N N B MET B 1 14 ? 38.846 72.382 42.548 0.50 35.28 11 MET B N 1
ATOM 3135 C CA A MET B 1 14 ? 38.365 72.383 41.153 0.50 34.90 11 MET B CA 1
ATOM 3136 C CA B MET B 1 14 ? 38.380 72.434 41.158 0.50 35.19 11 MET B CA 1
ATOM 3137 C C A MET B 1 14 ? 39.413 71.855 40.173 0.50 35.00 11 MET B C 1
ATOM 3138 C C B MET B 1 14 ? 39.411 71.853 40.192 0.50 35.15 11 MET B C 1
ATOM 3139 O O A MET B 1 14 ? 39.067 71.181 39.209 0.50 34.26 11 MET B O 1
ATOM 3140 O O B MET B 1 14 ? 39.051 71.144 39.258 0.50 34.39 11 MET B O 1
ATOM 3149 N N . MET B 1 15 ? 40.689 72.158 40.424 1.00 35.30 12 MET B N 1
ATOM 3150 C CA . MET B 1 15 ? 41.786 71.619 39.614 1.00 35.95 12 MET B CA 1
ATOM 3151 C C . MET B 1 15 ? 41.820 70.097 39.667 1.00 34.98 12 MET B C 1
ATOM 3152 O O . MET B 1 15 ? 41.918 69.453 38.636 1.00 34.55 12 MET B O 1
ATOM 3157 N N . ASN B 1 16 ? 41.757 69.548 40.874 1.00 34.28 13 ASN B N 1
ATOM 3158 C CA . ASN B 1 16 ? 41.763 68.096 41.064 1.00 34.08 13 ASN B CA 1
ATOM 3159 C C . ASN B 1 16 ? 40.515 67.415 40.496 1.00 32.91 13 ASN B C 1
ATOM 3160 O O . ASN B 1 16 ? 40.611 66.321 39.939 1.00 32.74 13 ASN B O 1
ATOM 3165 N N . ILE B 1 17 ? 39.361 68.072 40.604 1.00 31.70 14 ILE B N 1
ATOM 3166 C CA . ILE B 1 17 ? 38.122 67.548 40.009 1.00 30.83 14 ILE B CA 1
ATOM 3167 C C . ILE B 1 17 ? 38.226 67.512 38.487 1.00 31.12 14 ILE B C 1
ATOM 3168 O O . ILE B 1 17 ? 38.016 66.469 37.880 1.00 30.70 14 ILE B O 1
ATOM 3173 N N . PHE B 1 18 ? 38.554 68.647 37.874 1.00 31.36 15 PHE B N 1
ATOM 3174 C CA . PHE B 1 18 ? 38.519 68.749 36.410 1.00 31.98 15 PHE B CA 1
ATOM 3175 C C . PHE B 1 18 ? 39.694 68.071 35.689 1.00 32.58 15 PHE B C 1
ATOM 3176 O O . PHE B 1 18 ? 39.523 67.600 34.564 1.00 32.43 15 PHE B O 1
ATOM 3184 N N . ARG B 1 19 ? 40.866 68.015 36.326 1.00 33.08 16 ARG B N 1
ATOM 3185 C CA . ARG B 1 19 ? 42.022 67.315 35.751 1.00 34.37 16 ARG B CA 1
ATOM 3186 C C . ARG B 1 19 ? 41.996 65.806 36.001 1.00 34.16 16 ARG B C 1
ATOM 3187 O O . ARG B 1 19 ? 42.256 65.025 35.086 1.00 34.30 16 ARG B O 1
ATOM 3195 N N . ASP B 1 20 ? 41.734 65.401 37.243 1.00 33.73 17 ASP B N 1
ATOM 3196 C CA . ASP B 1 20 ? 41.900 63.996 37.642 1.00 33.76 17 ASP B CA 1
ATOM 3197 C C . ASP B 1 20 ? 40.585 63.227 37.694 1.00 32.84 17 ASP B C 1
ATOM 3198 O O . ASP B 1 20 ? 40.472 62.168 37.085 1.00 33.24 17 ASP B O 1
ATOM 3203 N N . VAL B 1 21 ? 39.591 63.759 38.404 1.00 31.60 18 VAL B N 1
ATOM 3204 C CA . VAL B 1 21 ? 38.346 63.012 38.632 1.00 30.79 18 VAL B CA 1
ATOM 3205 C C . VAL B 1 21 ? 37.548 62.810 37.344 1.00 30.99 18 VAL B C 1
ATOM 3206 O O . VAL B 1 21 ? 37.230 61.677 36.990 1.00 30.45 18 VAL B O 1
ATOM 3210 N N . LEU B 1 22 ? 37.228 63.898 36.646 1.00 31.30 19 LEU B N 1
ATOM 3211 C CA . LEU B 1 22 ? 36.265 63.813 35.534 1.00 31.66 19 LEU B CA 1
ATOM 3212 C C . LEU B 1 22 ? 36.773 62.989 34.344 1.00 32.59 19 LEU B C 1
ATOM 3213 O O . LEU B 1 22 ? 36.024 62.159 33.822 1.00 32.35 19 LEU B O 1
ATOM 3218 N N . PRO B 1 23 ? 38.040 63.186 33.926 1.00 33.40 20 PRO B N 1
ATOM 3219 C CA . PRO B 1 23 ? 38.572 62.303 32.880 1.00 34.15 20 PRO B CA 1
ATOM 3220 C C . PRO B 1 23 ? 38.645 60.822 33.279 1.00 33.98 20 PRO B C 1
ATOM 3221 O O . PRO B 1 23 ? 38.441 59.957 32.426 1.00 34.89 20 PRO B O 1
ATOM 3225 N N . THR B 1 24 ? 38.905 60.535 34.555 1.00 33.55 21 THR B N 1
ATOM 3226 C CA . THR B 1 24 ? 38.903 59.153 35.046 1.00 33.60 21 THR B CA 1
ATOM 3227 C C . THR B 1 24 ? 37.485 58.569 35.003 1.00 32.64 21 THR B C 1
ATOM 3228 O O . THR B 1 24 ? 37.292 57.438 34.550 1.00 32.85 21 THR B O 1
ATOM 3232 N N . VAL B 1 25 ? 36.505 59.351 35.451 1.00 31.57 22 VAL B N 1
ATOM 3233 C CA . VAL B 1 25 ? 35.089 58.969 35.338 1.00 31.07 22 VAL B CA 1
ATOM 3234 C C . VAL B 1 25 ? 34.720 58.674 33.875 1.00 31.53 22 VAL B C 1
ATOM 3235 O O . VAL B 1 25 ? 34.055 57.683 33.593 1.00 31.64 22 VAL B O 1
ATOM 3239 N N . HIS B 1 26 ? 35.177 59.524 32.956 1.00 32.34 23 HIS B N 1
ATOM 3240 C CA . HIS B 1 26 ? 34.852 59.377 31.529 1.00 33.14 23 HIS B CA 1
ATOM 3241 C C . HIS B 1 26 ? 35.448 58.124 30.887 1.00 33.67 23 HIS B C 1
ATOM 3242 O O . HIS B 1 26 ? 34.804 57.520 30.034 1.00 33.93 23 HIS B O 1
ATOM 3249 N N . ARG B 1 27 ? 36.658 57.738 31.293 1.00 33.91 24 ARG B N 1
ATOM 3250 C CA . ARG B 1 27 ? 37.284 56.511 30.796 1.00 34.92 24 ARG B CA 1
ATOM 3251 C C . ARG B 1 27 ? 36.359 55.314 31.013 1.00 34.19 24 ARG B C 1
ATOM 3252 O O . ARG B 1 27 ? 36.053 54.585 30.074 1.00 34.51 24 ARG B O 1
ATOM 3260 N N . TYR B 1 28 ? 35.887 55.149 32.244 1.00 33.29 25 TYR B N 1
ATOM 3261 C CA . TYR B 1 28 ? 35.046 54.002 32.606 1.00 32.31 25 TYR B CA 1
ATOM 3262 C C . TYR B 1 28 ? 33.588 54.166 32.179 1.00 31.62 25 TYR B C 1
ATOM 3263 O O . TYR B 1 28 ? 32.954 53.194 31.780 1.00 31.71 25 TYR B O 1
ATOM 3272 N N . TYR B 1 29 ? 33.060 55.388 32.243 1.00 30.76 26 TYR B N 1
ATOM 3273 C CA . TYR B 1 29 ? 31.693 55.657 31.783 1.00 30.21 26 TYR B CA 1
ATOM 3274 C C . TYR B 1 29 ? 31.556 55.371 30.283 1.00 31.12 26 TYR B C 1
ATOM 3275 O O . TYR B 1 29 ? 30.574 54.770 29.850 1.00 30.69 26 TYR B O 1
ATOM 3284 N N . ASP B 1 30 ? 32.551 55.787 29.500 1.00 32.80 27 ASP B N 1
ATOM 3285 C CA . ASP B 1 30 ? 32.560 55.493 28.061 1.00 34.47 27 ASP B CA 1
ATOM 3286 C C . ASP B 1 30 ? 32.614 53.992 27.775 1.00 34.90 27 ASP B C 1
ATOM 3287 O O . ASP B 1 30 ? 31.965 53.530 26.839 1.00 35.91 27 ASP B O 1
ATOM 3292 N N . GLN B 1 31 ? 33.368 53.238 28.579 1.00 34.97 28 GLN B N 1
ATOM 3293 C CA . GLN B 1 31 ? 33.393 51.768 28.454 1.00 35.22 28 GLN B CA 1
ATOM 3294 C C . GLN B 1 31 ? 32.005 51.152 28.645 1.00 34.22 28 GLN B C 1
ATOM 3295 O O . GLN B 1 31 ? 31.631 50.247 27.902 1.00 33.94 28 GLN B O 1
ATOM 3301 N N . TRP B 1 32 ? 31.249 51.649 29.627 1.00 33.06 29 TRP B N 1
ATOM 3302 C CA . TRP B 1 32 ? 29.883 51.166 29.865 1.00 32.51 29 TRP B CA 1
ATOM 3303 C C . TRP B 1 32 ? 28.915 51.492 28.726 1.00 33.77 29 TRP B C 1
ATOM 3304 O O . TRP B 1 32 ? 28.049 50.675 28.420 1.00 33.43 29 TRP B O 1
ATOM 3315 N N . LYS B 1 33 ? 29.058 52.664 28.108 1.00 35.44 30 LYS B N 1
ATOM 3316 C CA . LYS B 1 33 ? 28.280 52.997 26.901 1.00 37.49 30 LYS B CA 1
ATOM 3317 C C . LYS B 1 33 ? 28.438 51.937 25.806 1.00 39.34 30 LYS B C 1
ATOM 3318 O O . LYS B 1 33 ? 27.450 51.529 25.186 1.00 40.02 30 LYS B O 1
ATOM 3324 N N . GLU B 1 34 ? 29.672 51.481 25.597 1.00 40.88 31 GLU B N 1
ATOM 3325 C CA . GLU B 1 34 ? 29.971 50.474 24.569 1.00 41.94 31 GLU B CA 1
ATOM 3326 C C . GLU B 1 34 ? 29.315 49.130 24.841 1.00 42.06 31 GLU B C 1
ATOM 3327 O O . GLU B 1 34 ? 28.855 48.475 23.905 1.00 42.62 31 GLU B O 1
ATOM 3333 N N . ARG B 1 35 ? 29.273 48.715 26.108 1.00 41.11 32 ARG B N 1
ATOM 3334 C CA . ARG B 1 35 ? 28.527 47.515 26.475 1.00 40.72 32 ARG B CA 1
ATOM 3335 C C . ARG B 1 35 ? 27.031 47.714 26.286 1.00 39.56 32 ARG B C 1
ATOM 3336 O O . ARG B 1 35 ? 26.344 46.798 25.835 1.00 39.85 32 ARG B O 1
ATOM 3344 N N . ALA B 1 36 ? 26.528 48.902 26.620 1.00 37.80 33 ALA B N 1
ATOM 3345 C CA . ALA B 1 36 ? 25.096 49.191 26.479 1.00 36.80 33 ALA B CA 1
ATOM 3346 C C . ALA B 1 36 ? 24.607 49.087 25.031 1.00 36.74 33 ALA B C 1
ATOM 3347 O O . ALA B 1 36 ? 23.509 48.589 24.781 1.00 36.04 33 ALA B O 1
ATOM 3349 N N . LYS B 1 37 ? 25.436 49.534 24.087 1.00 36.66 34 LYS B N 1
ATOM 3350 C CA . LYS B 1 37 ? 25.124 49.418 22.656 1.00 36.98 34 LYS B CA 1
ATOM 3351 C C . LYS B 1 37 ? 24.946 47.965 22.199 1.00 36.73 34 LYS B C 1
ATOM 3352 O O . LYS B 1 37 ? 24.197 47.703 21.258 1.00 37.36 34 LYS B O 1
ATOM 3358 N N . SER B 1 38 ? 25.640 47.038 22.860 1.00 35.94 35 SER B N 1
ATOM 3359 C CA . SER B 1 38 ? 25.547 45.603 22.549 1.00 36.15 35 SER B CA 1
ATOM 3360 C C . SER B 1 38 ? 24.375 44.865 23.212 1.00 34.90 35 SER B C 1
ATOM 3361 O O . SER B 1 38 ? 24.239 43.661 23.009 1.00 34.85 35 SER B O 1
ATOM 3364 N N . ILE B 1 39 ? 23.538 45.563 23.988 1.00 33.62 36 ILE B N 1
ATOM 3365 C CA . ILE B 1 39 ? 22.371 44.938 24.637 1.00 32.86 36 ILE B CA 1
ATOM 3366 C C . ILE B 1 39 ? 21.392 44.417 23.562 1.00 33.37 36 ILE B C 1
ATOM 3367 O O . ILE B 1 39 ? 20.905 45.211 22.754 1.00 33.63 36 ILE B O 1
ATOM 3372 N N . PRO B 1 40 ? 21.115 43.090 23.544 1.00 33.44 37 PRO B N 1
ATOM 3373 C CA . PRO B 1 40 ? 20.212 42.558 22.508 1.00 34.03 37 PRO B CA 1
ATOM 3374 C C . PRO B 1 40 ? 18.776 43.097 22.533 1.00 33.76 37 PRO B C 1
ATOM 3375 O O . PRO B 1 40 ? 18.283 43.533 21.491 1.00 34.62 37 PRO B O 1
ATOM 3379 N N . ASP B 1 41 ? 18.112 43.067 23.690 1.00 32.65 38 ASP B N 1
ATOM 3380 C CA . ASP B 1 41 ? 16.717 43.527 23.775 1.00 32.47 38 ASP B CA 1
ATOM 3381 C C . ASP B 1 41 ? 16.615 45.021 23.441 1.00 32.45 38 ASP B C 1
ATOM 3382 O O . ASP B 1 41 ? 17.271 45.835 24.099 1.00 31.29 38 ASP B O 1
ATOM 3387 N N . PRO B 1 42 ? 15.782 45.388 22.437 1.00 32.88 39 PRO B N 1
ATOM 3388 C CA . PRO B 1 42 ? 15.775 46.798 22.032 1.00 32.91 39 PRO B CA 1
ATOM 3389 C C . PRO B 1 42 ? 15.226 47.773 23.078 1.00 32.39 39 PRO B C 1
ATOM 3390 O O . PRO B 1 42 ? 15.649 48.929 23.091 1.00 31.46 39 PRO B O 1
ATOM 3394 N N . GLU B 1 43 ? 14.296 47.327 23.926 1.00 31.69 40 GLU B N 1
ATOM 3395 C CA . GLU B 1 43 ? 13.759 48.190 24.974 1.00 31.35 40 GLU B CA 1
ATOM 3396 C C . GLU B 1 43 ? 14.769 48.345 26.111 1.00 29.89 40 GLU B C 1
ATOM 3397 O O . GLU B 1 43 ? 14.972 49.462 26.586 1.00 29.49 40 GLU B O 1
ATOM 3403 N N . LEU B 1 44 ? 15.409 47.250 26.539 1.00 28.75 41 LEU B N 1
ATOM 3404 C CA . LEU B 1 44 ? 16.484 47.354 27.540 1.00 27.56 41 LEU B CA 1
ATOM 3405 C C . LEU B 1 44 ? 17.627 48.225 27.015 1.00 27.97 41 LEU B C 1
ATOM 3406 O O . LEU B 1 44 ? 18.134 49.074 27.742 1.00 27.35 41 LEU B O 1
ATOM 3411 N N . ARG B 1 45 ? 18.017 47.999 25.759 1.00 29.05 42 ARG B N 1
ATOM 3412 C CA . ARG B 1 45 ? 19.060 48.802 25.098 1.00 29.93 42 ARG B CA 1
ATOM 3413 C C . ARG B 1 45 ? 18.721 50.283 25.135 1.00 29.58 42 ARG B C 1
ATOM 3414 O O . ARG B 1 45 ? 19.563 51.100 25.520 1.00 28.91 42 ARG B O 1
ATOM 3422 N N . ALA B 1 46 ? 17.491 50.621 24.746 1.00 29.54 43 ALA B N 1
ATOM 3423 C CA . ALA B 1 46 ? 17.041 52.020 24.716 1.00 29.42 43 ALA B CA 1
ATOM 3424 C C . ALA B 1 46 ? 17.075 52.680 26.094 1.00 28.97 43 ALA B C 1
ATOM 3425 O O . ALA B 1 46 ? 17.594 53.799 26.248 1.00 28.71 43 ALA B O 1
ATOM 3427 N N . GLN B 1 47 ? 16.526 51.984 27.090 1.00 28.50 44 GLN B N 1
ATOM 3428 C CA . GLN B 1 47 ? 16.491 52.492 28.466 1.00 28.11 44 GLN B CA 1
ATOM 3429 C C . GLN B 1 47 ? 17.893 52.659 29.050 1.00 27.28 44 GLN B C 1
ATOM 3430 O O . GLN B 1 47 ? 18.159 53.641 29.749 1.00 26.65 44 GLN B O 1
ATOM 3436 N N . ALA B 1 48 ? 18.787 51.720 28.747 1.00 26.70 45 ALA B N 1
ATOM 3437 C CA . ALA B 1 48 ? 20.177 51.798 29.206 1.00 26.34 45 ALA B CA 1
ATOM 3438 C C . ALA B 1 48 ? 20.908 52.973 28.558 1.00 26.70 45 ALA B C 1
ATOM 3439 O O . ALA B 1 48 ? 21.588 53.742 29.246 1.00 26.61 45 ALA B O 1
ATOM 3441 N N . LEU B 1 49 ? 20.771 53.103 27.239 1.00 27.33 46 LEU B N 1
ATOM 3442 C CA . LEU B 1 49 ? 21.385 54.238 26.519 1.00 27.97 46 LEU B CA 1
ATOM 3443 C C . LEU B 1 49 ? 20.808 55.578 26.942 1.00 27.85 46 LEU B C 1
ATOM 3444 O O . LEU B 1 49 ? 21.553 56.565 27.051 1.00 27.97 46 LEU B O 1
ATOM 3449 N N . ASP B 1 50 ? 19.501 55.631 27.180 1.00 27.94 47 ASP B N 1
ATOM 3450 C CA . ASP B 1 50 ? 18.871 56.867 27.658 1.00 28.17 47 ASP B CA 1
ATOM 3451 C C . ASP B 1 50 ? 19.424 57.319 29.012 1.00 27.38 47 ASP B C 1
ATOM 3452 O O . ASP B 1 50 ? 19.769 58.491 29.189 1.00 27.21 47 ASP B O 1
ATOM 3457 N N . ALA B 1 51 ? 19.507 56.388 29.962 1.00 26.85 48 ALA B N 1
ATOM 3458 C CA . ALA B 1 51 ? 20.091 56.671 31.275 1.00 26.60 48 ALA B CA 1
ATOM 3459 C C . ALA B 1 51 ? 21.548 57.139 31.147 1.00 26.88 48 ALA B C 1
ATOM 3460 O O . ALA B 1 51 ? 21.958 58.117 31.791 1.00 26.59 48 ALA B O 1
ATOM 3462 N N . LEU B 1 52 ? 22.319 56.456 30.301 1.00 27.28 49 LEU B N 1
ATOM 3463 C CA . LEU B 1 52 ? 23.719 56.816 30.058 1.00 28.18 49 LEU B CA 1
ATOM 3464 C C . LEU B 1 52 ? 23.873 58.183 29.384 1.00 29.34 49 LEU B C 1
ATOM 3465 O O . LEU B 1 52 ? 24.823 58.922 29.671 1.00 29.30 49 LEU B O 1
ATOM 3470 N N . GLU B 1 53 ? 22.935 58.518 28.503 1.00 30.39 50 GLU B N 1
ATOM 3471 C CA . GLU B 1 53 ? 22.941 59.815 27.825 1.00 31.68 50 GLU B CA 1
ATOM 3472 C C . GLU B 1 53 ? 22.608 60.977 28.761 1.00 31.16 50 GLU B C 1
ATOM 3473 O O . GLU B 1 53 ? 23.194 62.054 28.626 1.00 31.01 50 GLU B O 1
ATOM 3479 N N . ARG B 1 54 ? 21.677 60.766 29.693 1.00 29.90 51 ARG B N 1
ATOM 3480 C CA . ARG B 1 54 ? 21.106 61.866 30.478 1.00 29.87 51 ARG B CA 1
ATOM 3481 C C . ARG B 1 54 ? 21.647 62.020 31.896 1.00 28.75 51 ARG B C 1
ATOM 3482 O O . ARG B 1 54 ? 21.508 63.091 32.477 1.00 28.28 51 ARG B O 1
ATOM 3490 N N . LYS B 1 55 ? 22.249 60.970 32.453 1.00 28.22 52 LYS B N 1
ATOM 3491 C CA . LYS B 1 55 ? 22.593 60.938 33.879 1.00 27.89 52 LYS B CA 1
ATOM 3492 C C . LYS B 1 55 ? 24.095 60.859 34.162 1.00 27.22 52 LYS B C 1
ATOM 3493 O O . LYS B 1 55 ? 24.491 60.494 35.260 1.00 26.57 52 LYS B O 1
ATOM 3499 N N . GLU B 1 56 ? 24.932 61.269 33.210 1.00 27.68 53 GLU B N 1
ATOM 3500 C CA . GLU B 1 56 ? 26.386 61.260 33.428 1.00 28.04 53 GLU B CA 1
ATOM 3501 C C . GLU B 1 56 ? 26.841 62.113 34.622 1.00 27.29 53 GLU B C 1
ATOM 3502 O O . GLU B 1 56 ? 27.832 61.771 35.272 1.00 26.69 53 GLU B O 1
ATOM 3508 N N A PHE B 1 57 ? 26.123 63.197 34.911 0.50 27.02 54 PHE B N 1
ATOM 3509 N N B PHE B 1 57 ? 26.128 63.204 34.905 0.50 27.01 54 PHE B N 1
ATOM 3510 C CA A PHE B 1 57 ? 26.480 64.076 36.028 0.50 26.94 54 PHE B CA 1
ATOM 3511 C CA B PHE B 1 57 ? 26.467 64.074 36.036 0.50 26.95 54 PHE B CA 1
ATOM 3512 C C A PHE B 1 57 ? 26.426 63.400 37.405 0.50 26.39 54 PHE B C 1
ATOM 3513 C C B PHE B 1 57 ? 26.470 63.357 37.384 0.50 26.37 54 PHE B C 1
ATOM 3514 O O A PHE B 1 57 ? 27.169 63.788 38.310 0.50 26.14 54 PHE B O 1
ATOM 3515 O O B PHE B 1 57 ? 27.290 63.676 38.248 0.50 26.01 54 PHE B O 1
ATOM 3530 N N . HIS B 1 58 ? 25.571 62.385 37.560 1.00 25.90 55 HIS B N 1
ATOM 3531 C CA . HIS B 1 58 ? 25.549 61.582 38.795 1.00 25.63 55 HIS B CA 1
ATOM 3532 C C . HIS B 1 58 ? 26.869 60.842 39.026 1.00 24.97 55 HIS B C 1
ATOM 3533 O O . HIS B 1 58 ? 27.336 60.749 40.163 1.00 24.40 55 HIS B O 1
ATOM 3540 N N . CYS B 1 59 ? 27.462 60.325 37.950 1.00 24.84 56 CYS B N 1
ATOM 3541 C CA . CYS B 1 59 ? 28.752 59.621 38.046 1.00 24.91 56 CYS B CA 1
ATOM 3542 C C . CYS B 1 59 ? 29.920 60.591 38.206 1.00 25.75 56 CYS B C 1
ATOM 3543 O O . CYS B 1 59 ? 30.858 60.334 38.964 1.00 26.27 56 CYS B O 1
ATOM 3546 N N . GLU B 1 60 ? 29.863 61.690 37.458 1.00 26.08 57 GLU B N 1
ATOM 3547 C CA . GLU B 1 60 ? 30.866 62.745 37.554 1.00 26.68 57 GLU B CA 1
ATOM 3548 C C . GLU B 1 60 ? 30.965 63.267 38.983 1.00 26.22 57 GLU B C 1
ATOM 3549 O O . GLU B 1 60 ? 32.061 63.338 39.540 1.00 26.83 57 GLU B O 1
ATOM 3555 N N . GLY B 1 61 ? 29.814 63.592 39.572 1.00 25.68 58 GLY B N 1
ATOM 3556 C CA . GLY B 1 61 ? 29.726 64.020 40.964 1.00 25.40 58 GLY B CA 1
ATOM 3557 C C . GLY B 1 61 ? 30.126 62.943 41.951 1.00 25.56 58 GLY B C 1
ATOM 3558 O O . GLY B 1 61 ? 30.926 63.184 42.861 1.00 25.31 58 GLY B O 1
ATOM 3559 N N . GLY B 1 62 ? 29.578 61.742 41.775 1.00 25.26 59 GLY B N 1
ATOM 3560 C CA . GLY B 1 62 ? 29.946 60.610 42.626 1.00 25.43 59 GLY B CA 1
ATOM 3561 C C . GLY B 1 62 ? 31.442 60.349 42.676 1.00 25.69 59 GLY B C 1
ATOM 3562 O O . GLY B 1 62 ? 31.999 60.107 43.746 1.00 25.80 59 GLY B O 1
ATOM 3563 N N . GLY B 1 63 ? 32.099 60.432 41.520 1.00 26.08 60 GLY B N 1
ATOM 3564 C CA . GLY B 1 63 ? 33.536 60.170 41.410 1.00 26.37 60 GLY B CA 1
ATOM 3565 C C . GLY B 1 63 ? 34.463 61.123 42.160 1.00 26.71 60 GLY B C 1
ATOM 3566 O O . GLY B 1 63 ? 35.631 60.809 42.355 1.00 27.46 60 GLY B O 1
ATOM 3567 N N . ILE B 1 64 ? 33.952 62.283 42.574 1.00 26.74 61 ILE B N 1
ATOM 3568 C CA . ILE B 1 64 ? 34.734 63.257 43.346 1.00 26.98 61 ILE B CA 1
ATOM 3569 C C . ILE B 1 64 ? 35.202 62.672 44.688 1.00 27.24 61 ILE B C 1
ATOM 3570 O O . ILE B 1 64 ? 36.257 63.045 45.195 1.00 27.40 61 ILE B O 1
ATOM 3575 N N . TYR B 1 65 ? 34.444 61.724 45.237 1.00 27.70 62 TYR B N 1
ATOM 3576 C CA . TYR B 1 65 ? 34.858 61.004 46.448 1.00 28.39 62 TYR B CA 1
ATOM 3577 C C . TYR B 1 65 ? 36.209 60.301 46.351 1.00 28.29 62 TYR B C 1
ATOM 3578 O O . TYR B 1 65 ? 36.862 60.074 47.376 1.00 28.42 62 TYR B O 1
ATOM 3587 N N . GLY B 1 66 ? 36.620 59.941 45.134 1.00 28.37 63 GLY B N 1
ATOM 3588 C CA . GLY B 1 66 ? 37.955 59.396 44.877 1.00 28.60 63 GLY B CA 1
ATOM 3589 C C . GLY B 1 66 ? 39.101 60.236 45.423 1.00 29.18 63 GLY B C 1
ATOM 3590 O O . GLY B 1 66 ? 40.143 59.695 45.789 1.00 29.68 63 GLY B O 1
ATOM 3591 N N . LEU B 1 67 ? 38.900 61.548 45.521 1.00 28.87 64 LEU B N 1
ATOM 3592 C CA . LEU B 1 67 ? 39.916 62.443 46.100 1.00 29.29 64 LEU B CA 1
ATOM 3593 C C . LEU B 1 67 ? 40.251 62.141 47.574 1.00 29.63 64 LEU B C 1
ATOM 3594 O O . LEU B 1 67 ? 41.331 62.509 48.041 1.00 30.13 64 LEU B O 1
ATOM 3599 N N . LEU B 1 68 ? 39.339 61.475 48.291 1.00 29.63 65 LEU B N 1
ATOM 3600 C CA . LEU B 1 68 ? 39.581 61.019 49.668 1.00 30.48 65 LEU B CA 1
ATOM 3601 C C . LEU B 1 68 ? 40.338 59.694 49.789 1.00 31.48 65 LEU B C 1
ATOM 3602 O O . LEU B 1 68 ? 40.704 59.308 50.900 1.00 32.02 65 LEU B O 1
ATOM 3607 N N . ALA B 1 69 ? 40.552 58.998 48.670 1.00 31.89 66 ALA B N 1
ATOM 3608 C CA . ALA B 1 69 ? 41.224 57.700 48.658 1.00 32.86 66 ALA B CA 1
ATOM 3609 C C . ALA B 1 69 ? 42.089 57.537 47.404 1.00 33.93 66 ALA B C 1
ATOM 3610 O O . ALA B 1 69 ? 41.889 56.618 46.611 1.00 33.85 66 ALA B O 1
ATOM 3612 N N . ARG B 1 70 ? 43.070 58.429 47.253 1.00 35.26 67 ARG B N 1
ATOM 3613 C CA . ARG B 1 70 ? 43.987 58.423 46.098 1.00 36.45 67 ARG B CA 1
ATOM 3614 C C . ARG B 1 70 ? 44.725 57.104 45.884 1.00 36.85 67 ARG B C 1
ATOM 3615 O O . ARG B 1 70 ? 44.990 56.719 44.748 1.00 37.65 67 ARG B O 1
ATOM 3623 N N . ASP B 1 71 ? 45.055 56.417 46.971 1.00 37.29 68 ASP B N 1
ATOM 3624 C CA . ASP B 1 71 ? 45.736 55.123 46.877 1.00 37.72 68 ASP B CA 1
ATOM 3625 C C . ASP B 1 71 ? 44.899 54.024 46.183 1.00 37.08 68 ASP B C 1
ATOM 3626 O O . ASP B 1 71 ? 45.466 53.056 45.676 1.00 37.32 68 ASP B O 1
ATOM 3631 N N . ARG B 1 72 ? 43.571 54.184 46.166 1.00 35.79 69 ARG B N 1
ATOM 3632 C CA . ARG B 1 72 ? 42.659 53.293 45.436 1.00 34.82 69 ARG B CA 1
ATOM 3633 C C . ARG B 1 72 ? 41.737 54.070 44.470 1.00 33.69 69 ARG B C 1
ATOM 3634 O O . ARG B 1 72 ? 40.585 53.679 44.257 1.00 32.82 69 ARG B O 1
ATOM 3642 N N . PHE B 1 73 ? 42.275 55.126 43.856 1.00 33.15 70 PHE B N 1
ATOM 3643 C CA . PHE B 1 73 ? 41.508 56.119 43.070 1.00 32.50 70 PHE B CA 1
ATOM 3644 C C . PHE B 1 73 ? 40.647 55.492 41.970 1.00 32.27 70 PHE B C 1
ATOM 3645 O O . PHE B 1 73 ? 39.418 55.628 41.987 1.00 31.25 70 PHE B O 1
ATOM 3653 N N . ASP B 1 74 ? 41.293 54.781 41.045 1.00 32.78 71 ASP B N 1
ATOM 3654 C CA . ASP B 1 74 ? 40.615 54.194 39.881 1.00 32.97 71 ASP B CA 1
ATOM 3655 C C . ASP B 1 74 ? 39.605 53.114 40.283 1.00 32.39 71 ASP B C 1
ATOM 3656 O O . ASP B 1 74 ? 38.496 53.072 39.745 1.00 31.67 71 ASP B O 1
ATOM 3661 N N . GLU B 1 75 ? 39.994 52.252 41.223 1.00 32.35 72 GLU B N 1
ATOM 3662 C CA . GLU B 1 75 ? 39.113 51.189 41.726 1.00 32.00 72 GLU B CA 1
ATOM 3663 C C . GLU B 1 75 ? 37.836 51.739 42.374 1.00 30.49 72 GLU B C 1
ATOM 3664 O O . GLU B 1 75 ? 36.733 51.289 42.048 1.00 29.92 72 GLU B O 1
ATOM 3670 N N . LEU B 1 76 ? 37.992 52.710 43.272 1.00 29.33 73 LEU B N 1
ATOM 3671 C CA . LEU B 1 76 ? 36.851 53.320 43.966 1.00 28.18 73 LEU B CA 1
ATOM 3672 C C . LEU B 1 76 ? 35.909 54.015 42.985 1.00 27.22 73 LEU B C 1
ATOM 3673 O O . LEU B 1 76 ? 34.687 53.852 43.072 1.00 26.60 73 LEU B O 1
ATOM 3678 N N . ILE B 1 77 ? 36.486 54.770 42.051 1.00 26.91 74 ILE B N 1
ATOM 3679 C CA . ILE B 1 77 ? 35.715 55.417 40.984 1.00 26.14 74 ILE B CA 1
ATOM 3680 C C . ILE B 1 77 ? 34.964 54.388 40.127 1.00 25.91 74 ILE B C 1
ATOM 3681 O O . ILE B 1 77 ? 33.801 54.596 39.786 1.00 25.13 74 ILE B O 1
ATOM 3686 N N . GLN B 1 78 ? 35.612 53.274 39.798 1.00 25.89 75 GLN B N 1
ATOM 3687 C CA . GLN B 1 78 ? 34.936 52.215 39.037 1.00 25.97 75 GLN B CA 1
ATOM 3688 C C . GLN B 1 78 ? 33.732 51.627 39.766 1.00 25.01 75 GLN B C 1
ATOM 3689 O O . GLN B 1 78 ? 32.714 51.346 39.140 1.00 24.28 75 GLN B O 1
ATOM 3695 N N . PHE B 1 79 ? 33.857 51.433 41.077 1.00 24.65 76 PHE B N 1
ATOM 3696 C CA . PHE B 1 79 ? 32.727 50.967 41.890 1.00 24.30 76 PHE B CA 1
ATOM 3697 C C . PHE B 1 79 ? 31.586 51.984 41.873 1.00 23.54 76 PHE B C 1
ATOM 3698 O O . PHE B 1 79 ? 30.424 51.623 41.668 1.00 23.25 76 PHE B O 1
ATOM 3706 N N . ILE B 1 80 ? 31.929 53.249 42.098 1.00 23.24 77 ILE B N 1
ATOM 3707 C CA . ILE B 1 80 ? 30.921 54.306 42.193 1.00 22.65 77 ILE B CA 1
ATOM 3708 C C . ILE B 1 80 ? 30.143 54.412 40.877 1.00 22.52 77 ILE B C 1
ATOM 3709 O O . ILE B 1 80 ? 28.912 54.473 40.882 1.00 22.23 77 ILE B O 1
ATOM 3714 N N . ILE B 1 81 ? 30.873 54.424 39.764 1.00 22.82 78 ILE B N 1
ATOM 3715 C CA . ILE B 1 81 ? 30.283 54.481 38.424 1.00 22.80 78 ILE B CA 1
ATOM 3716 C C . ILE B 1 81 ? 29.377 53.274 38.148 1.00 22.25 78 ILE B C 1
ATOM 3717 O O . ILE B 1 81 ? 28.246 53.439 37.711 1.00 21.50 78 ILE B O 1
ATOM 3722 N N . ALA B 1 82 ? 29.881 52.064 38.377 1.00 22.43 79 ALA B N 1
ATOM 3723 C CA . ALA B 1 82 ? 29.054 50.867 38.152 1.00 22.15 79 ALA B CA 1
ATOM 3724 C C . ALA B 1 82 ? 27.748 50.900 38.944 1.00 21.70 79 ALA B C 1
ATOM 3725 O O . ALA B 1 82 ? 26.665 50.632 38.389 1.00 21.45 79 ALA B O 1
ATOM 3727 N N . TYR B 1 83 ? 27.849 51.246 40.229 1.00 21.12 80 TYR B N 1
ATOM 3728 C CA . TYR B 1 83 ? 26.677 51.292 41.109 1.00 20.48 80 TYR B CA 1
ATOM 3729 C C . TYR B 1 83 ? 25.694 52.378 40.663 1.00 20.12 80 TYR B C 1
ATOM 3730 O O . TYR B 1 83 ? 24.493 52.139 40.597 1.00 19.79 80 TYR B O 1
ATOM 3739 N N . GLN B 1 84 ? 26.210 53.565 40.339 1.00 19.99 81 GLN B N 1
ATOM 3740 C CA . GLN B 1 84 ? 25.349 54.667 39.921 1.00 19.87 81 GLN B CA 1
ATOM 3741 C C . GLN B 1 84 ? 24.680 54.400 38.575 1.00 19.64 81 GLN B C 1
ATOM 3742 O O . GLN B 1 84 ? 23.491 54.668 38.411 1.00 19.34 81 GLN B O 1
ATOM 3748 N N . ILE B 1 85 ? 25.439 53.867 37.616 1.00 20.02 82 ILE B N 1
ATOM 3749 C CA . ILE B 1 85 ? 24.874 53.448 36.334 1.00 20.33 82 ILE B CA 1
ATOM 3750 C C . ILE B 1 85 ? 23.731 52.449 36.555 1.00 20.44 82 ILE B C 1
ATOM 3751 O O . ILE B 1 85 ? 22.651 52.596 35.973 1.00 20.10 82 ILE B O 1
ATOM 3756 N N . MET B 1 86 ? 23.960 51.453 37.405 1.00 21.21 83 MET B N 1
ATOM 3757 C CA . MET B 1 86 ? 22.877 50.527 37.768 1.00 21.55 83 MET B CA 1
ATOM 3758 C C . MET B 1 86 ? 21.652 51.274 38.271 1.00 20.93 83 MET B C 1
ATOM 3759 O O . MET B 1 86 ? 20.562 51.057 37.771 1.00 20.64 83 MET B O 1
ATOM 3764 N N . CYS B 1 87 ? 21.842 52.178 39.234 1.00 20.54 84 CYS B N 1
ATOM 3765 C CA . CYS B 1 87 ? 20.727 52.929 39.817 1.00 20.42 84 CYS B CA 1
ATOM 3766 C C . CYS B 1 87 ? 19.915 53.668 38.752 1.00 20.45 84 CYS B C 1
ATOM 3767 O O . CYS B 1 87 ? 18.682 53.608 38.755 1.00 20.02 84 CYS B O 1
ATOM 3770 N N . ASP B 1 88 ? 20.602 54.375 37.852 1.00 20.75 85 ASP B N 1
ATOM 3771 C CA . ASP B 1 88 ? 19.908 55.142 36.827 1.00 21.28 85 ASP B CA 1
ATOM 3772 C C . ASP B 1 88 ? 19.270 54.281 35.739 1.00 21.24 85 ASP B C 1
ATOM 3773 O O . ASP B 1 88 ? 18.192 54.625 35.259 1.00 21.55 85 ASP B O 1
ATOM 3778 N N . TYR B 1 89 ? 19.917 53.166 35.382 1.00 21.13 86 TYR B N 1
ATOM 3779 C CA . TYR B 1 89 ? 19.328 52.154 34.492 1.00 21.28 86 TYR B CA 1
ATOM 3780 C C . TYR B 1 89 ? 18.039 51.560 35.092 1.00 21.16 86 TYR B C 1
ATOM 3781 O O . TYR B 1 89 ? 16.996 51.580 34.453 1.00 20.92 86 TYR B O 1
ATOM 3790 N N . LEU B 1 90 ? 18.110 51.115 36.343 1.00 21.11 87 LEU B N 1
ATOM 3791 C CA . LEU B 1 90 ? 16.936 50.557 37.034 1.00 21.77 87 LEU B CA 1
ATOM 3792 C C . LEU B 1 90 ? 15.806 51.578 37.220 1.00 22.34 87 LEU B C 1
ATOM 3793 O O . LEU B 1 90 ? 14.631 51.239 37.075 1.00 22.17 87 LEU B O 1
ATOM 3798 N N . ASP B 1 91 ? 16.170 52.833 37.495 1.00 23.04 88 ASP B N 1
ATOM 3799 C CA . ASP B 1 91 ? 15.187 53.912 37.603 1.00 24.01 88 ASP B CA 1
ATOM 3800 C C . ASP B 1 91 ? 14.380 54.026 36.310 1.00 24.18 88 ASP B C 1
ATOM 3801 O O . ASP B 1 91 ? 13.153 54.073 36.343 1.00 24.18 88 ASP B O 1
ATOM 3806 N N . ASN B 1 92 ? 15.088 54.036 35.182 1.00 24.07 89 ASN B N 1
ATOM 3807 C CA . ASN B 1 92 ? 14.455 54.054 33.861 1.00 24.89 89 ASN B CA 1
ATOM 3808 C C . ASN B 1 92 ? 13.545 52.851 33.620 1.00 25.18 89 ASN B C 1
ATOM 3809 O O . ASN B 1 92 ? 12.416 53.013 33.152 1.00 25.76 89 ASN B O 1
ATOM 3814 N N . LEU B 1 93 ? 14.025 51.658 33.960 1.00 25.48 90 LEU B N 1
ATOM 3815 C CA . LEU B 1 93 ? 13.210 50.446 33.794 1.00 25.91 90 LEU B CA 1
ATOM 3816 C C . LEU B 1 93 ? 11.908 50.493 34.608 1.00 26.63 90 LEU B C 1
ATOM 3817 O O . LEU B 1 93 ? 10.852 50.097 34.115 1.00 26.51 90 LEU B O 1
ATOM 3822 N N . CYS B 1 94 ? 11.974 50.998 35.839 1.00 26.67 91 CYS B N 1
ATOM 3823 C CA . CYS B 1 94 ? 10.789 51.059 36.697 1.00 28.03 91 CYS B CA 1
ATOM 3824 C C . CYS B 1 94 ? 9.841 52.196 36.327 1.00 29.67 91 CYS B C 1
ATOM 3825 O O . CYS B 1 94 ? 8.619 52.020 36.351 1.00 30.06 91 CYS B O 1
ATOM 3828 N N . ASP B 1 95 ? 10.407 53.350 35.986 1.00 31.17 92 ASP B N 1
ATOM 3829 C CA . ASP B 1 95 ? 9.617 54.526 35.609 1.00 33.25 92 ASP B CA 1
ATOM 3830 C C . ASP B 1 95 ? 8.861 54.302 34.292 1.00 34.92 92 ASP B C 1
ATOM 3831 O O . ASP B 1 95 ? 7.709 54.713 34.159 1.00 35.66 92 ASP B O 1
ATOM 3836 N N . GLN B 1 96 ? 9.501 53.617 33.343 1.00 36.40 93 GLN B N 1
ATOM 3837 C CA . GLN B 1 96 ? 8.931 53.373 32.013 1.00 37.82 93 GLN B CA 1
ATOM 3838 C C . GLN B 1 96 ? 8.275 51.985 31.871 1.00 38.25 93 GLN B C 1
ATOM 3839 O O . GLN B 1 96 ? 8.153 51.466 30.763 1.00 39.15 93 GLN B O 1
ATOM 3845 N N . SER B 1 97 ? 7.817 51.414 32.984 1.00 37.77 94 SER B N 1
ATOM 3846 C CA . SER B 1 97 ? 7.235 50.074 33.003 1.00 37.86 94 SER B CA 1
ATOM 3847 C C . SER B 1 97 ? 5.790 50.078 32.484 1.00 37.93 94 SER B C 1
ATOM 3848 O O . SER B 1 97 ? 4.980 50.911 32.895 1.00 37.86 94 SER B O 1
ATOM 3851 N N . ASP B 1 98 ? 5.483 49.142 31.583 1.00 37.82 95 ASP B N 1
ATOM 3852 C CA . ASP B 1 98 ? 4.107 48.910 31.112 1.00 37.96 95 ASP B CA 1
ATOM 3853 C C . ASP B 1 98 ? 3.245 48.264 32.204 1.00 37.05 95 ASP B C 1
ATOM 3854 O O . ASP B 1 98 ? 2.046 48.533 32.286 1.00 37.20 95 ASP B O 1
ATOM 3859 N N . TYR B 1 99 ? 3.856 47.381 32.999 1.00 35.32 96 TYR B N 1
ATOM 3860 C CA . TYR B 1 99 ? 3.163 46.625 34.047 1.00 34.52 96 TYR B CA 1
ATOM 3861 C C . TYR B 1 99 ? 3.771 46.994 35.388 1.00 34.27 96 TYR B C 1
ATOM 3862 O O . TYR B 1 99 ? 4.928 46.670 35.669 1.00 34.43 96 TYR B O 1
ATOM 3871 N N . LEU B 1 100 ? 2.989 47.680 36.214 1.00 33.86 97 LEU B N 1
ATOM 3872 C CA . LEU B 1 100 ? 3.502 48.272 37.449 1.00 33.14 97 LEU B CA 1
ATOM 3873 C C . LEU B 1 100 ? 3.625 47.239 38.579 1.00 32.37 97 LEU B C 1
ATOM 3874 O O . LEU B 1 100 ? 3.002 47.373 39.629 1.00 33.09 97 LEU B O 1
ATOM 3879 N N . ASP B 1 101 ? 4.462 46.224 38.376 1.00 31.10 98 ASP B N 1
ATOM 3880 C CA . ASP B 1 101 ? 4.509 45.079 39.282 1.00 30.44 98 ASP B CA 1
ATOM 3881 C C . ASP B 1 101 ? 5.614 45.247 40.320 1.00 28.84 98 ASP B C 1
ATOM 3882 O O . ASP B 1 101 ? 6.790 45.234 39.958 1.00 28.15 98 ASP B O 1
ATOM 3887 N N . PRO B 1 102 ? 5.245 45.349 41.614 1.00 27.54 99 PRO B N 1
ATOM 3888 C CA . PRO B 1 102 ? 6.288 45.517 42.627 1.00 26.69 99 PRO B CA 1
ATOM 3889 C C . PRO B 1 102 ? 7.286 44.354 42.731 1.00 26.08 99 PRO B C 1
ATOM 3890 O O . PRO B 1 102 ? 8.402 44.572 43.178 1.00 25.11 99 PRO B O 1
ATOM 3894 N N . LYS B 1 103 ? 6.886 43.140 42.340 1.00 25.99 100 LYS B N 1
ATOM 3895 C CA . LYS B 1 103 ? 7.822 41.998 42.250 1.00 26.12 100 LYS B CA 1
ATOM 3896 C C . LYS B 1 103 ? 8.955 42.254 41.252 1.00 24.79 100 LYS B C 1
ATOM 3897 O O . LYS B 1 103 ? 10.109 41.941 41.523 1.00 24.51 100 LYS B O 1
ATOM 3903 N N . ASP B 1 104 ? 8.604 42.814 40.097 1.00 23.92 101 ASP B N 1
ATOM 3904 C CA . ASP B 1 104 ? 9.570 43.218 39.071 1.00 23.12 101 ASP B CA 1
ATOM 3905 C C . ASP B 1 104 ? 10.479 44.319 39.623 1.00 22.35 101 ASP B C 1
ATOM 3906 O O . ASP B 1 104 ? 11.698 44.218 39.552 1.00 21.63 101 ASP B O 1
ATOM 3911 N N . PHE B 1 105 ? 9.879 45.337 40.229 1.00 22.19 102 PHE B N 1
ATOM 3912 C CA . PHE B 1 105 ? 10.670 46.446 40.759 1.00 21.91 102 PHE B CA 1
ATOM 3913 C C . PHE B 1 105 ? 11.616 45.990 41.862 1.00 21.73 102 PHE B C 1
ATOM 3914 O O . PHE B 1 105 ? 12.764 46.434 41.916 1.00 21.61 102 PHE B O 1
ATOM 3922 N N . ARG B 1 106 ? 11.131 45.099 42.730 1.00 22.04 103 ARG B N 1
ATOM 3923 C CA . ARG B 1 106 ? 11.943 44.558 43.815 1.00 22.32 103 ARG B CA 1
ATOM 3924 C C . ARG B 1 106 ? 13.075 43.672 43.288 1.00 22.02 103 ARG B C 1
ATOM 3925 O O . ARG B 1 106 ? 14.206 43.777 43.756 1.00 21.61 103 ARG B O 1
ATOM 3933 N N . SER B 1 107 ? 12.751 42.797 42.338 1.00 21.95 104 SER B N 1
ATOM 3934 C CA . SER B 1 107 ? 13.745 41.903 41.716 1.00 22.17 104 SER B CA 1
ATOM 3935 C C . SER B 1 107 ? 14.906 42.696 41.124 1.00 21.70 104 SER B C 1
ATOM 3936 O O . SER B 1 107 ? 16.072 42.398 41.377 1.00 21.35 104 SER B O 1
ATOM 3939 N N . LEU B 1 108 ? 14.574 43.714 40.338 1.00 21.30 105 LEU B N 1
ATOM 3940 C CA . LEU B 1 108 ? 15.592 44.566 39.723 1.00 21.23 105 LEU B CA 1
ATOM 3941 C C . LEU B 1 108 ? 16.493 45.198 40.778 1.00 20.71 105 LEU B C 1
ATOM 3942 O O . LEU B 1 108 ? 17.713 45.156 40.655 1.00 20.70 105 LEU B O 1
ATOM 3947 N N . HIS B 1 109 ? 15.897 45.779 41.822 1.00 20.40 106 HIS B N 1
ATOM 3948 C CA . HIS B 1 109 ? 16.695 46.452 42.850 1.00 20.40 106 HIS B CA 1
ATOM 3949 C C . HIS B 1 109 ? 17.489 45.531 43.764 1.00 20.67 106 HIS B C 1
ATOM 3950 O O . HIS B 1 109 ? 18.455 45.958 44.374 1.00 20.62 106 HIS B O 1
ATOM 3957 N N . ASN B 1 110 ? 17.148 44.241 43.786 1.00 21.13 107 ASN B N 1
ATOM 3958 C CA . ASN B 1 110 ? 18.023 43.264 44.442 1.00 21.57 107 ASN B CA 1
ATOM 3959 C C . ASN B 1 110 ? 19.403 43.120 43.787 1.00 21.63 107 ASN B C 1
ATOM 3960 O O . ASN B 1 110 ? 20.328 42.596 44.417 1.00 22.15 107 ASN B O 1
ATOM 3965 N N . ALA B 1 111 ? 19.553 43.590 42.544 1.00 21.25 108 ALA B N 1
ATOM 3966 C CA . ALA B 1 111 ? 20.868 43.680 41.908 1.00 21.05 108 ALA B CA 1
ATOM 3967 C C . ALA B 1 111 ? 21.815 44.598 42.682 1.00 21.11 108 ALA B C 1
ATOM 3968 O O . ALA B 1 111 ? 22.996 44.308 42.796 1.00 21.06 108 ALA B O 1
ATOM 3970 N N . LEU B 1 112 ? 21.291 45.703 43.223 1.00 20.83 109 LEU B N 1
ATOM 3971 C CA . LEU B 1 112 ? 22.110 46.595 44.056 1.00 20.88 109 LEU B CA 1
ATOM 3972 C C . LEU B 1 112 ? 22.613 45.896 45.315 1.00 21.18 109 LEU B C 1
ATOM 3973 O O . LEU B 1 112 ? 23.764 46.096 45.721 1.00 21.23 109 LEU B O 1
ATOM 3978 N N . LEU B 1 113 ? 21.764 45.061 45.911 1.00 21.55 110 LEU B N 1
ATOM 3979 C CA . LEU B 1 113 ? 22.156 44.295 47.088 1.00 21.86 110 LEU B CA 1
ATOM 3980 C C . LEU B 1 113 ? 23.245 43.287 46.719 1.00 22.23 110 LEU B C 1
ATOM 3981 O O . LEU B 1 113 ? 24.264 43.203 47.411 1.00 22.56 110 LEU B O 1
ATOM 3986 N N . ALA B 1 114 ? 23.051 42.580 45.606 1.00 22.18 111 ALA B N 1
ATOM 3987 C CA . ALA B 1 114 ? 24.063 41.636 45.083 1.00 22.45 111 ALA B CA 1
ATOM 3988 C C . ALA B 1 114 ? 25.409 42.313 44.856 1.00 22.63 111 ALA B C 1
ATOM 3989 O O . ALA B 1 114 ? 26.450 41.770 45.224 1.00 23.00 111 ALA B O 1
ATOM 3991 N N . ALA B 1 115 ? 25.375 43.521 44.285 1.00 21.99 112 ALA B N 1
ATOM 3992 C CA . ALA B 1 115 ? 26.574 44.324 44.042 1.00 22.28 112 ALA B CA 1
ATOM 3993 C C . ALA B 1 115 ? 27.395 44.594 45.302 1.00 22.78 112 ALA B C 1
ATOM 3994 O O . ALA B 1 115 ? 28.620 44.664 45.233 1.00 23.23 112 ALA B O 1
ATOM 3996 N N . LEU B 1 116 ? 26.713 44.764 46.431 1.00 23.06 113 LEU B N 1
ATOM 3997 C CA . LEU B 1 116 ? 27.361 44.988 47.727 1.00 23.96 113 LEU B CA 1
ATOM 3998 C C . LEU B 1 116 ? 27.555 43.703 48.542 1.00 24.40 113 LEU B C 1
ATOM 3999 O O . LEU B 1 116 ? 27.862 43.772 49.737 1.00 24.71 113 LEU B O 1
ATOM 4004 N N . THR B 1 117 ? 27.401 42.546 47.900 1.00 25.05 114 THR B N 1
ATOM 4005 C CA . THR B 1 117 ? 27.541 41.246 48.561 1.00 25.57 114 THR B CA 1
ATOM 4006 C C . THR B 1 117 ? 28.437 40.333 47.714 1.00 26.23 114 THR B C 1
ATOM 4007 O O . THR B 1 117 ? 27.940 39.489 46.954 1.00 26.45 114 THR B O 1
ATOM 4011 N N . PRO B 1 118 ? 29.770 40.494 47.843 1.00 26.98 115 PRO B N 1
ATOM 4012 C CA . PRO B 1 118 ? 30.711 39.552 47.217 1.00 27.49 115 PRO B CA 1
ATOM 4013 C C . PRO B 1 118 ? 30.340 38.102 47.526 1.00 28.09 115 PRO B C 1
ATOM 4014 O O . PRO B 1 118 ? 29.975 37.794 48.657 1.00 27.95 115 PRO B O 1
ATOM 4018 N N . GLY B 1 119 ? 30.383 37.251 46.506 1.00 28.34 116 GLY B N 1
ATOM 4019 C CA . GLY B 1 119 ? 29.991 35.852 46.638 1.00 29.02 116 GLY B CA 1
ATOM 4020 C C . GLY B 1 119 ? 28.525 35.559 46.371 1.00 28.92 116 GLY B C 1
ATOM 4021 O O . GLY B 1 119 ? 28.160 34.401 46.204 1.00 29.79 116 GLY B O 1
ATOM 4022 N N . GLU B 1 120 ? 27.674 36.586 46.317 1.00 28.86 117 GLU B N 1
ATOM 4023 C CA . GLU B 1 120 ? 26.244 36.375 46.106 1.00 28.81 117 GLU B CA 1
ATOM 4024 C C . GLU B 1 120 ? 26.038 35.837 44.694 1.00 28.37 117 GLU B C 1
ATOM 4025 O O . GLU B 1 120 ? 26.524 36.429 43.744 1.00 27.58 117 GLU B O 1
ATOM 4031 N N . PRO B 1 121 ? 25.340 34.696 44.552 1.00 28.03 118 PRO B N 1
ATOM 4032 C CA . PRO B 1 121 ? 25.067 34.182 43.202 1.00 28.13 118 PRO B CA 1
ATOM 4033 C C . PRO B 1 121 ? 24.109 35.077 42.437 1.00 27.48 118 PRO B C 1
ATOM 4034 O O . PRO B 1 121 ? 23.182 35.617 43.034 1.00 27.20 118 PRO B O 1
ATOM 4038 N N . LEU B 1 122 ? 24.329 35.231 41.135 1.00 27.14 119 LEU B N 1
ATOM 4039 C CA . LEU B 1 122 ? 23.524 36.153 40.332 1.00 26.69 119 LEU B CA 1
ATOM 4040 C C . LEU B 1 122 ? 22.369 35.387 39.696 1.00 26.53 119 LEU B C 1
ATOM 4041 O O . LEU B 1 122 ? 22.522 34.245 39.261 1.00 27.49 119 LEU B O 1
ATOM 4046 N N . VAL B 1 123 ? 21.206 36.016 39.680 1.00 25.46 120 VAL B N 1
ATOM 4047 C CA . VAL B 1 123 ? 19.984 35.403 39.182 1.00 25.24 120 VAL B CA 1
ATOM 4048 C C . VAL B 1 123 ? 19.485 36.214 38.000 1.00 24.51 120 VAL B C 1
ATOM 4049 O O . VAL B 1 123 ? 20.106 37.212 37.601 1.00 24.03 120 VAL B O 1
ATOM 4053 N N . ASN B 1 124 ? 18.381 35.770 37.417 1.00 24.03 121 ASN B N 1
ATOM 4054 C CA . ASN B 1 124 ? 17.697 36.572 36.423 1.00 23.81 121 ASN B CA 1
ATOM 4055 C C . ASN B 1 124 ? 16.897 37.683 37.115 1.00 22.76 121 ASN B C 1
ATOM 4056 O O . ASN B 1 124 ? 15.753 37.478 37.520 1.00 22.55 121 ASN B O 1
ATOM 4061 N N . TYR B 1 125 ? 17.493 38.873 37.206 1.00 22.25 122 TYR B N 1
ATOM 4062 C CA . TYR B 1 125 ? 16.825 40.007 37.862 1.00 21.87 122 TYR B CA 1
ATOM 4063 C C . TYR B 1 125 ? 15.603 40.483 37.063 1.00 21.86 122 TYR B C 1
ATOM 4064 O O . TYR B 1 125 ? 14.719 41.147 37.618 1.00 21.54 122 TYR B O 1
ATOM 4073 N N . TYR B 1 126 ? 15.553 40.120 35.781 1.00 21.86 123 TYR B N 1
ATOM 4074 C CA . TYR B 1 126 ? 14.438 40.449 34.899 1.00 22.39 123 TYR B CA 1
ATOM 4075 C C . TYR B 1 126 ? 13.305 39.405 34.876 1.00 23.01 123 TYR B C 1
ATOM 4076 O O . TYR B 1 126 ? 12.408 39.513 34.042 1.00 23.09 123 TYR B O 1
ATOM 4085 N N A GLN B 1 127 ? 13.321 38.431 35.787 0.50 23.52 124 GLN B N 1
ATOM 4086 N N B GLN B 1 127 ? 13.336 38.434 35.795 0.50 23.40 124 GLN B N 1
ATOM 4087 C CA A GLN B 1 127 ? 12.423 37.278 35.676 0.50 24.11 124 GLN B CA 1
ATOM 4088 C CA B GLN B 1 127 ? 12.433 37.276 35.764 0.50 23.91 124 GLN B CA 1
ATOM 4089 C C A GLN B 1 127 ? 10.922 37.577 35.796 0.50 24.32 124 GLN B C 1
ATOM 4090 C C B GLN B 1 127 ? 10.934 37.597 35.766 0.50 24.21 124 GLN B C 1
ATOM 4091 O O A GLN B 1 127 ? 10.109 36.737 35.410 0.50 24.57 124 GLN B O 1
ATOM 4092 O O B GLN B 1 127 ? 10.138 36.799 35.269 0.50 24.49 124 GLN B O 1
ATOM 4103 N N . TYR B 1 128 ? 10.548 38.752 36.311 1.00 24.20 125 TYR B N 1
ATOM 4104 C CA . TYR B 1 128 ? 9.133 39.161 36.363 1.00 24.74 125 TYR B CA 1
ATOM 4105 C C . TYR B 1 128 ? 8.658 40.016 35.179 1.00 24.51 125 TYR B C 1
ATOM 4106 O O . TYR B 1 128 ? 7.504 40.438 35.170 1.00 24.91 125 TYR B O 1
ATOM 4115 N N . ARG B 1 129 ? 9.511 40.243 34.178 1.00 24.40 126 ARG B N 1
ATOM 4116 C CA . ARG B 1 129 ? 9.125 41.006 32.982 1.00 24.48 126 ARG B CA 1
ATOM 4117 C C . ARG B 1 129 ? 9.542 40.313 31.694 1.00 24.65 126 ARG B C 1
ATOM 4118 O O . ARG B 1 129 ? 10.393 39.420 31.700 1.00 24.20 126 ARG B O 1
ATOM 4126 N N . ILE B 1 130 ? 8.942 40.747 30.588 1.00 24.83 127 ILE B N 1
ATOM 4127 C CA . ILE B 1 130 ? 9.267 40.202 29.268 1.00 25.56 127 ILE B CA 1
ATOM 4128 C C . ILE B 1 130 ? 10.663 40.594 28.752 1.00 25.51 127 ILE B C 1
ATOM 4129 O O . ILE B 1 130 ? 11.310 39.808 28.065 1.00 25.41 127 ILE B O 1
ATOM 4134 N N . GLU B 1 131 ? 11.118 41.809 29.056 1.00 25.72 128 GLU B N 1
ATOM 4135 C CA . GLU B 1 131 ? 12.412 42.263 28.552 1.00 26.10 128 GLU B CA 1
ATOM 4136 C C . GLU B 1 131 ? 13.505 41.705 29.464 1.00 25.68 128 GLU B C 1
ATOM 4137 O O . GLU B 1 131 ? 13.613 42.117 30.613 1.00 24.79 128 GLU B O 1
ATOM 4143 N N . GLN B 1 132 ? 14.266 40.731 28.959 1.00 25.88 129 GLN B N 1
ATOM 4144 C CA . GLN B 1 132 ? 15.297 40.028 29.752 1.00 26.11 129 GLN B CA 1
ATOM 4145 C C . GLN B 1 132 ? 16.699 39.848 29.160 1.00 26.83 129 GLN B C 1
ATOM 4146 O O . GLN B 1 132 ? 17.657 39.688 29.925 1.00 26.70 129 GLN B O 1
ATOM 4152 N N A GLU B 1 133 ? 16.819 39.861 27.832 0.50 27.80 130 GLU B N 1
ATOM 4153 N N B GLU B 1 133 ? 16.827 39.830 27.833 0.50 27.84 130 GLU B N 1
ATOM 4154 C CA A GLU B 1 133 ? 18.090 39.611 27.159 0.50 28.43 130 GLU B CA 1
ATOM 4155 C CA B GLU B 1 133 ? 18.122 39.570 27.205 0.50 28.51 130 GLU B CA 1
ATOM 4156 C C A GLU B 1 133 ? 18.953 40.866 27.115 0.50 28.52 130 GLU B C 1
ATOM 4157 C C B GLU B 1 133 ? 18.957 40.841 27.119 0.50 28.57 130 GLU B C 1
ATOM 4158 O O A GLU B 1 133 ? 18.860 41.645 26.165 0.50 28.52 130 GLU B O 1
ATOM 4159 O O B GLU B 1 133 ? 18.847 41.602 26.156 0.50 28.57 130 GLU B O 1
ATOM 4170 N N . ASP B 1 134 ? 19.791 41.049 28.136 1.00 28.44 131 ASP B N 1
ATOM 4171 C CA . ASP B 1 134 ? 20.698 42.210 28.210 1.00 28.59 131 ASP B CA 1
ATOM 4172 C C . ASP B 1 134 ? 22.166 41.897 27.873 1.00 29.03 131 ASP B C 1
ATOM 4173 O O . ASP B 1 134 ? 23.024 42.786 27.954 1.00 29.44 131 ASP B O 1
ATOM 4178 N N . GLY B 1 135 ? 22.451 40.651 27.496 1.00 29.70 132 GLY B N 1
ATOM 4179 C CA . GLY B 1 135 ? 23.809 40.222 27.183 1.00 30.04 132 GLY B CA 1
ATOM 4180 C C . GLY B 1 135 ? 24.782 40.203 28.355 1.00 29.73 132 GLY B C 1
ATOM 4181 O O . GLY B 1 135 ? 25.995 40.276 28.144 1.00 30.61 132 GLY B O 1
ATOM 4182 N N . GLY B 1 136 ? 24.260 40.100 29.579 1.00 28.73 133 GLY B N 1
ATOM 4183 C CA . GLY B 1 136 ? 25.075 40.167 30.800 1.00 28.06 133 GLY B CA 1
ATOM 4184 C C . GLY B 1 136 ? 25.408 41.563 31.321 1.00 27.11 133 GLY B C 1
ATOM 4185 O O . GLY B 1 136 ? 26.217 41.695 32.243 1.00 27.26 133 GLY B O 1
ATOM 4186 N N . TYR B 1 137 ? 24.798 42.599 30.742 1.00 26.24 134 TYR B N 1
ATOM 4187 C CA . TYR B 1 137 ? 25.062 44.009 31.139 1.00 25.61 134 TYR B CA 1
ATOM 4188 C C . TYR B 1 137 ? 24.919 44.201 32.647 1.00 24.84 134 TYR B C 1
ATOM 4189 O O . TYR B 1 137 ? 25.867 44.627 33.324 1.00 24.73 134 TYR B O 1
ATOM 4198 N N . LEU B 1 138 ? 23.752 43.846 33.177 1.00 24.37 135 LEU B N 1
ATOM 4199 C CA . LEU B 1 138 ? 23.464 44.023 34.604 1.00 23.73 135 LEU B CA 1
ATOM 4200 C C . LEU B 1 138 ? 24.384 43.175 35.482 1.00 24.10 135 LEU B C 1
ATOM 4201 O O . LEU B 1 138 ? 24.922 43.673 36.471 1.00 24.10 135 LEU B O 1
ATOM 4206 N N . HIS B 1 139 ? 24.593 41.912 35.107 1.00 24.33 136 HIS B N 1
ATOM 4207 C CA . HIS B 1 139 ? 25.546 41.060 35.827 1.00 24.41 136 HIS B CA 1
ATOM 4208 C C . HIS B 1 139 ? 26.958 41.628 35.839 1.00 24.72 136 HIS B C 1
ATOM 4209 O O . HIS B 1 139 ? 27.647 41.547 36.851 1.00 24.62 136 HIS B O 1
ATOM 4216 N N . GLU B 1 140 ? 27.371 42.232 34.728 1.00 25.42 137 GLU B N 1
ATOM 4217 C CA . GLU B 1 140 ? 28.702 42.832 34.630 1.00 25.82 137 GLU B CA 1
ATOM 4218 C C . GLU B 1 140 ? 28.853 44.046 35.539 1.00 24.90 137 GLU B C 1
ATOM 4219 O O . GLU B 1 140 ? 29.887 44.219 36.179 1.00 24.55 137 GLU B O 1
ATOM 4225 N N . LEU B 1 141 ? 27.812 44.870 35.607 1.00 23.99 138 LEU B N 1
ATOM 4226 C CA . LEU B 1 141 ? 27.771 45.956 36.589 1.00 23.49 138 LEU B CA 1
ATOM 4227 C C . LEU B 1 141 ? 27.867 45.428 38.027 1.00 23.45 138 LEU B C 1
ATOM 4228 O O . LEU B 1 141 ? 28.663 45.923 38.830 1.00 23.41 138 LEU B O 1
ATOM 4233 N N . ILE B 1 142 ? 27.089 44.394 38.338 1.00 23.68 139 ILE B N 1
ATOM 4234 C CA . ILE B 1 142 ? 27.104 43.804 39.682 1.00 23.92 139 ILE B CA 1
ATOM 4235 C C . ILE B 1 142 ? 28.509 43.291 40.045 1.00 25.01 139 ILE B C 1
ATOM 4236 O O . ILE B 1 142 ? 29.024 43.600 41.120 1.00 24.79 139 ILE B O 1
ATOM 4241 N N . GLU B 1 143 ? 29.119 42.526 39.139 1.00 26.49 140 GLU B N 1
ATOM 4242 C CA . GLU B 1 143 ? 30.411 41.889 39.404 1.00 27.85 140 GLU B CA 1
ATOM 4243 C C . GLU B 1 143 ? 31.549 42.898 39.527 1.00 27.72 140 GLU B C 1
ATOM 4244 O O . GLU B 1 143 ? 32.465 42.688 40.316 1.00 27.92 140 GLU B O 1
ATOM 4250 N N . THR B 1 144 ? 31.476 43.992 38.765 1.00 27.24 141 THR B N 1
ATOM 4251 C CA . THR B 1 144 ? 32.415 45.110 38.920 1.00 27.13 141 THR B CA 1
ATOM 4252 C C . THR B 1 144 ? 32.475 45.553 40.378 1.00 26.79 141 THR B C 1
ATOM 4253 O O . THR B 1 144 ? 33.559 45.644 40.966 1.00 27.29 141 THR B O 1
ATOM 4257 N N . CYS B 1 145 ? 31.299 45.790 40.959 1.00 25.89 142 CYS B N 1
ATOM 4258 C CA . CYS B 1 145 ? 31.180 46.156 42.368 1.00 25.64 142 CYS B CA 1
ATOM 4259 C C . CYS B 1 145 ? 31.675 45.053 43.313 1.00 26.37 142 CYS B C 1
ATOM 4260 O O . CYS B 1 145 ? 32.473 45.318 44.213 1.00 26.50 142 CYS B O 1
ATOM 4263 N N . GLN B 1 146 ? 31.207 43.825 43.105 1.00 26.96 143 GLN B N 1
ATOM 4264 C CA . GLN B 1 146 ? 31.568 42.703 43.982 1.00 27.92 143 GLN B CA 1
ATOM 4265 C C . GLN B 1 146 ? 33.082 42.485 44.029 1.00 28.84 143 GLN B C 1
ATOM 4266 O O . GLN B 1 146 ? 33.672 42.345 45.106 1.00 29.37 143 GLN B O 1
ATOM 4272 N N . HIS B 1 147 ? 33.698 42.469 42.852 1.00 29.56 144 HIS B N 1
ATOM 4273 C CA . HIS B 1 147 ? 35.127 42.179 42.727 1.00 30.69 144 HIS B CA 1
ATOM 4274 C C . HIS B 1 147 ? 36.019 43.288 43.270 1.00 30.73 144 HIS B C 1
ATOM 4275 O O . HIS B 1 147 ? 37.095 42.998 43.798 1.00 32.00 144 HIS B O 1
ATOM 4282 N N . ILE B 1 148 ? 35.581 44.543 43.153 1.00 30.00 145 ILE B N 1
ATOM 4283 C CA . ILE B 1 148 ? 36.327 45.662 43.720 1.00 29.73 145 ILE B CA 1
ATOM 4284 C C . ILE B 1 148 ? 36.156 45.717 45.237 1.00 29.72 145 ILE B C 1
ATOM 4285 O O . ILE B 1 148 ? 37.143 45.728 45.962 1.00 30.18 145 ILE B O 1
ATOM 4290 N N . LEU B 1 149 ? 34.912 45.747 45.710 1.00 29.56 146 LEU B N 1
ATOM 4291 C CA . LEU B 1 149 ? 34.626 45.955 47.142 1.00 29.47 146 LEU B CA 1
ATOM 4292 C C . LEU B 1 149 ? 35.306 44.944 48.075 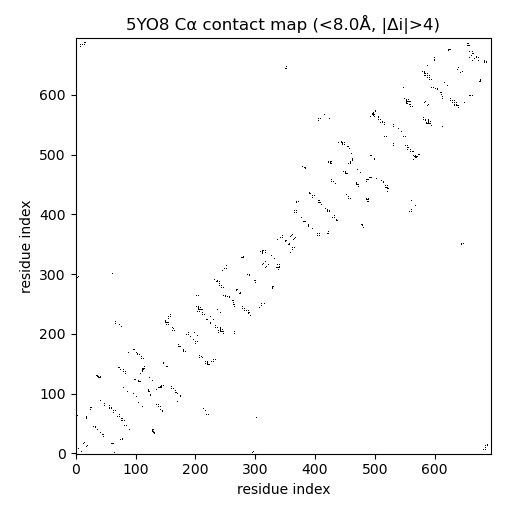1.00 30.25 146 LEU B C 1
ATOM 4293 O O . LEU B 1 149 ? 35.776 45.313 49.153 1.00 30.62 146 LEU B O 1
ATOM 4298 N N . VAL B 1 150 ? 35.376 43.686 47.652 1.00 30.98 147 VAL B N 1
ATOM 4299 C CA . VAL B 1 150 ? 36.003 42.636 48.456 1.00 32.02 147 VAL B CA 1
ATOM 4300 C C . VAL B 1 150 ? 37.519 42.844 48.664 1.00 32.70 147 VAL B C 1
ATOM 4301 O O . VAL B 1 150 ? 38.090 42.297 49.612 1.00 33.17 147 VAL B O 1
ATOM 4305 N N . THR B 1 151 ? 38.156 43.626 47.786 1.00 32.97 148 THR B N 1
ATOM 4306 C CA . THR B 1 151 ? 39.578 43.988 47.931 1.00 33.88 148 THR B CA 1
ATOM 4307 C C . THR B 1 151 ? 39.851 45.203 48.830 1.00 33.98 148 THR B C 1
ATOM 4308 O O . THR B 1 151 ? 41.012 45.536 49.057 1.00 34.89 148 THR B O 1
ATOM 4312 N N . PHE B 1 152 ? 38.806 45.875 49.319 1.00 33.00 149 PHE B N 1
ATOM 4313 C CA . PHE B 1 152 ? 38.973 47.017 50.225 1.00 33.03 149 PHE B CA 1
ATOM 4314 C C . PHE B 1 152 ? 39.118 46.522 51.667 1.00 33.42 149 PHE B C 1
ATOM 4315 O O . PHE B 1 152 ? 38.254 45.785 52.148 1.00 33.29 149 PHE B O 1
ATOM 4323 N N . PRO B 1 153 ? 40.200 46.937 52.365 1.00 34.28 150 PRO B N 1
ATOM 4324 C CA . PRO B 1 153 ? 40.559 46.335 53.665 1.00 34.76 150 PRO B CA 1
ATOM 4325 C C . PRO B 1 153 ? 39.584 46.557 54.839 1.00 34.56 150 PRO B C 1
ATOM 4326 O O . PRO B 1 153 ? 39.670 45.827 55.828 1.00 35.61 150 PRO B O 1
ATOM 4330 N N . SER B 1 154 ? 38.701 47.557 54.757 1.00 33.45 151 SER B N 1
ATOM 4331 C CA . SER B 1 154 ? 37.642 47.735 55.759 1.00 33.05 151 SER B CA 1
ATOM 4332 C C . SER B 1 154 ? 36.230 47.607 55.165 1.00 32.26 151 SER B C 1
ATOM 4333 O O . SER B 1 154 ? 35.259 48.105 55.747 1.00 31.96 151 SER B O 1
ATOM 4336 N N . PHE B 1 155 ? 36.105 46.916 54.033 1.00 31.83 152 PHE B N 1
ATOM 4337 C CA . PHE B 1 155 ? 34.787 46.708 53.429 1.00 31.13 152 PHE B CA 1
ATOM 4338 C C . PHE B 1 155 ? 33.876 45.873 54.332 1.00 31.66 152 PHE B C 1
ATOM 4339 O O . PHE B 1 155 ? 32.700 46.188 54.485 1.00 30.89 152 PHE B O 1
ATOM 4347 N N . ARG B 1 156 ? 34.415 44.815 54.937 1.00 32.69 153 ARG B N 1
ATOM 4348 C CA . ARG B 1 156 ? 33.593 43.960 55.789 1.00 33.76 153 ARG B CA 1
ATOM 4349 C C . ARG B 1 156 ? 33.031 44.718 56.987 1.00 33.34 153 ARG B C 1
ATOM 4350 O O . ARG B 1 156 ? 31.930 44.418 57.431 1.00 33.96 153 ARG B O 1
ATOM 4358 N N . MET B 1 157 ? 33.764 45.712 57.486 1.00 33.21 154 MET B N 1
ATOM 4359 C CA . MET B 1 157 ? 33.276 46.525 58.595 1.00 33.02 154 MET B CA 1
ATOM 4360 C C . MET B 1 157 ? 32.112 47.439 58.206 1.00 31.75 154 MET B C 1
ATOM 4361 O O . MET B 1 157 ? 31.206 47.639 59.010 1.00 31.82 154 MET B O 1
ATOM 4366 N N . VAL B 1 158 ? 32.136 47.991 56.993 1.00 30.49 155 VAL B N 1
ATOM 4367 C CA . VAL B 1 158 ? 31.069 48.907 56.540 1.00 29.13 155 VAL B CA 1
ATOM 4368 C C . VAL B 1 158 ? 29.915 48.234 55.776 1.00 28.53 155 VAL B C 1
ATOM 4369 O O . VAL B 1 158 ? 28.911 48.890 55.478 1.00 27.58 155 VAL B O 1
ATOM 4373 N N . GLN B 1 159 ? 30.058 46.946 55.464 1.00 28.49 156 GLN B N 1
ATOM 4374 C CA . GLN B 1 159 ? 29.134 46.241 54.564 1.00 28.22 156 GLN B CA 1
ATOM 4375 C C . GLN B 1 159 ? 27.693 46.258 55.054 1.00 28.15 156 GLN B C 1
ATOM 4376 O O . GLN B 1 159 ? 26.773 46.475 54.265 1.00 27.65 156 GLN B O 1
ATOM 4382 N N . GLU B 1 160 ? 27.503 46.024 56.349 1.00 28.83 157 GLU B N 1
ATOM 4383 C CA . GLU B 1 160 ? 26.163 45.999 56.939 1.00 29.18 157 GLU B CA 1
ATOM 4384 C C . GLU B 1 160 ? 25.466 47.343 56.721 1.00 27.83 157 GLU B C 1
ATOM 4385 O O . GLU B 1 160 ? 24.314 47.382 56.277 1.00 26.94 157 GLU B O 1
ATOM 4391 N N . ASN B 1 161 ? 26.198 48.422 56.989 1.00 27.08 158 ASN B N 1
ATOM 4392 C CA . ASN B 1 161 ? 25.696 49.789 56.823 1.00 26.49 158 ASN B CA 1
ATOM 4393 C C . ASN B 1 161 ? 25.413 50.135 55.365 1.00 25.31 158 ASN B C 1
ATOM 4394 O O . ASN B 1 161 ? 24.418 50.807 55.062 1.00 24.91 158 ASN B O 1
ATOM 4399 N N . MET B 1 162 ? 26.287 49.689 54.467 1.00 24.80 159 MET B N 1
ATOM 4400 C CA . MET B 1 162 ? 26.065 49.910 53.036 1.00 24.20 159 MET B CA 1
ATOM 4401 C C . MET B 1 162 ? 24.792 49.196 52.591 1.00 23.73 159 MET B C 1
ATOM 4402 O O . MET B 1 162 ? 23.948 49.781 51.912 1.00 22.46 159 MET B O 1
ATOM 4407 N N . LEU B 1 163 ? 24.639 47.939 53.002 1.00 24.10 160 LEU B N 1
ATOM 4408 C CA . LEU B 1 163 ? 23.445 47.183 52.634 1.00 24.08 160 LEU B CA 1
ATOM 4409 C C . LEU B 1 163 ? 22.148 47.780 53.170 1.00 24.31 160 LEU B C 1
ATOM 4410 O O . LEU B 1 163 ? 21.141 47.766 52.468 1.00 24.16 160 LEU B O 1
ATOM 4415 N N A GLU B 1 164 ? 22.182 48.280 54.402 0.60 24.91 161 GLU B N 1
ATOM 4416 N N B GLU B 1 164 ? 22.173 48.293 54.400 0.40 24.77 161 GLU B N 1
ATOM 4417 C CA A GLU B 1 164 ? 21.031 48.953 55.014 0.60 25.16 161 GLU B CA 1
ATOM 4418 C CA B GLU B 1 164 ? 21.005 48.953 54.990 0.40 24.97 161 GLU B CA 1
ATOM 4419 C C A GLU B 1 164 ? 20.562 50.136 54.162 0.60 24.50 161 GLU B C 1
ATOM 4420 C C B GLU B 1 164 ? 20.552 50.137 54.144 0.40 24.39 161 GLU B C 1
ATOM 4421 O O A GLU B 1 164 ? 19.373 50.260 53.873 0.60 24.51 161 GLU B O 1
ATOM 4422 O O B GLU B 1 164 ? 19.364 50.273 53.855 0.40 24.39 161 GLU B O 1
ATOM 4433 N N . LEU B 1 165 ? 21.505 50.976 53.740 1.00 24.11 162 LEU B N 1
ATOM 4434 C CA . LEU B 1 165 ? 21.200 52.122 52.880 1.00 23.16 162 LEU B CA 1
ATOM 4435 C C . LEU B 1 165 ? 20.708 51.684 51.510 1.00 22.44 162 LEU B C 1
ATOM 4436 O O . LEU B 1 165 ? 19.736 52.241 51.006 1.00 22.15 162 LEU B O 1
ATOM 4441 N N . SER B 1 166 ? 21.366 50.681 50.922 1.00 21.91 163 SER B N 1
ATOM 4442 C CA . SER B 1 166 ? 20.957 50.154 49.613 1.00 21.59 163 SER B CA 1
ATOM 4443 C C . SER B 1 166 ? 19.551 49.535 49.662 1.00 21.80 163 SER B C 1
ATOM 4444 O O . SER B 1 166 ? 18.750 49.706 48.737 1.00 21.17 163 SER B O 1
ATOM 4447 N N . GLN B 1 167 ? 19.265 48.815 50.744 1.00 22.24 164 GLN B N 1
ATOM 4448 C CA . GLN B 1 167 ? 17.948 48.208 50.952 1.00 22.75 164 GLN B CA 1
ATOM 4449 C C . GLN B 1 167 ? 16.850 49.276 51.008 1.00 22.15 164 GLN B C 1
ATOM 4450 O O . GLN B 1 167 ? 15.833 49.155 50.332 1.00 21.47 164 GLN B O 1
ATOM 4456 N N . LEU B 1 168 ? 17.071 50.316 51.813 1.00 21.90 165 LEU B N 1
ATOM 4457 C CA . LEU B 1 168 ? 16.118 51.425 51.931 1.00 22.01 165 LEU B CA 1
ATOM 4458 C C . LEU B 1 168 ? 15.900 52.141 50.599 1.00 21.68 165 LEU B C 1
ATOM 4459 O O . LEU B 1 168 ? 14.763 52.405 50.225 1.00 21.45 165 LEU B O 1
ATOM 4464 N N . TYR B 1 169 ? 16.992 52.447 49.900 1.00 21.54 166 TYR B N 1
ATOM 4465 C CA . TYR B 1 169 ? 16.933 52.973 48.532 1.00 21.39 166 TYR B CA 1
ATOM 4466 C C . TYR B 1 169 ? 16.077 52.096 47.608 1.00 21.30 166 TYR B C 1
ATOM 4467 O O . TYR B 1 169 ? 15.171 52.586 46.933 1.00 20.97 166 TYR B O 1
ATOM 4476 N N . GLY B 1 170 ? 16.362 50.797 47.596 1.00 21.18 167 GLY B N 1
ATOM 4477 C CA . GLY B 1 170 ? 15.557 49.833 46.858 1.00 21.37 167 GLY B CA 1
ATOM 4478 C C . GLY B 1 170 ? 14.087 49.830 47.226 1.00 21.79 167 GLY B C 1
ATOM 4479 O O . GLY B 1 170 ? 13.242 49.899 46.339 1.00 22.05 167 GLY B O 1
ATOM 4480 N N . ASP B 1 171 ? 13.795 49.772 48.530 1.00 22.11 168 ASP B N 1
ATOM 4481 C CA . ASP B 1 171 ? 12.419 49.829 49.051 1.00 22.53 168 ASP B CA 1
ATOM 4482 C C . ASP B 1 171 ? 11.670 51.036 48.479 1.00 22.27 168 ASP B C 1
ATOM 4483 O O . ASP B 1 171 ? 10.543 50.915 47.979 1.00 22.06 168 ASP B O 1
ATOM 4488 N N . LEU B 1 172 ? 12.316 52.196 48.550 1.00 22.19 169 LEU B N 1
ATOM 4489 C CA . LEU B 1 172 ? 11.745 53.444 48.036 1.00 22.23 169 LEU B CA 1
ATOM 4490 C C . LEU B 1 172 ? 11.350 53.315 46.566 1.00 22.56 169 LEU B C 1
ATOM 4491 O O . LEU B 1 172 ? 10.236 53.686 46.192 1.00 22.22 169 LEU B O 1
ATOM 4496 N N . GLN B 1 173 ? 12.252 52.765 45.749 1.00 22.89 170 GLN B N 1
ATOM 4497 C CA . GLN B 1 173 ? 12.001 52.637 44.311 1.00 23.41 170 GLN B CA 1
ATOM 4498 C C . GLN B 1 173 ? 10.839 51.692 44.010 1.00 24.07 170 GLN B C 1
ATOM 4499 O O . GLN B 1 173 ? 10.080 51.929 43.066 1.00 24.49 170 GLN B O 1
ATOM 4505 N N . VAL B 1 174 ? 10.688 50.647 44.818 1.00 24.35 171 VAL B N 1
ATOM 4506 C CA . VAL B 1 174 ? 9.564 49.725 44.665 1.00 25.07 171 VAL B CA 1
ATOM 4507 C C . VAL B 1 174 ? 8.267 50.481 44.946 1.00 25.83 171 VAL B C 1
ATOM 4508 O O . VAL B 1 174 ? 7.381 50.539 44.096 1.00 25.93 171 VAL B O 1
ATOM 4512 N N . HIS B 1 175 ? 8.182 51.087 46.130 1.00 26.69 172 HIS B N 1
ATOM 4513 C CA . HIS B 1 175 ? 6.945 51.744 46.571 1.00 27.60 172 HIS B CA 1
ATOM 4514 C C . HIS B 1 175 ? 6.562 52.956 45.716 1.00 28.18 172 HIS B C 1
ATOM 4515 O O . HIS B 1 175 ? 5.373 53.170 45.458 1.00 27.75 172 HIS B O 1
ATOM 4522 N N . LYS B 1 176 ? 7.570 53.718 45.272 1.00 28.29 173 LYS B N 1
ATOM 4523 C CA . LYS B 1 176 ? 7.391 54.886 44.378 1.00 29.30 173 LYS B CA 1
ATOM 4524 C C . LYS B 1 176 ? 6.662 54.620 43.072 1.00 29.32 173 LYS B C 1
ATOM 4525 O O . LYS B 1 176 ? 5.981 55.510 42.570 1.00 29.76 173 LYS B O 1
ATOM 4531 N N . HIS B 1 177 ? 6.865 53.434 42.495 1.00 29.09 174 HIS B N 1
ATOM 4532 C CA . HIS B 1 177 ? 6.504 53.174 41.092 1.00 29.39 174 HIS B CA 1
ATOM 4533 C C . HIS B 1 177 ? 5.255 52.333 40.874 1.00 29.51 174 HIS B C 1
ATOM 4534 O O . HIS B 1 177 ? 4.841 52.148 39.728 1.00 29.90 174 HIS B O 1
ATOM 4541 N N . VAL B 1 178 ? 4.654 51.823 41.949 1.00 29.69 175 VAL B N 1
ATOM 4542 C CA . VAL B 1 178 ? 3.401 51.059 41.828 1.00 30.06 175 VAL B CA 1
ATOM 4543 C C . VAL B 1 178 ? 2.267 51.969 41.357 1.00 30.91 175 VAL B C 1
ATOM 4544 O O . VAL B 1 178 ? 2.442 53.186 41.257 1.00 30.38 175 VAL B O 1
ATOM 4548 N N . VAL B 1 179 ? 1.112 51.379 41.058 1.00 31.84 176 VAL B N 1
ATOM 4549 C CA . VAL B 1 179 ? -0.066 52.157 40.655 1.00 32.84 176 VAL B CA 1
ATOM 4550 C C . VAL B 1 179 ? -0.303 53.306 41.656 1.00 33.15 176 VAL B C 1
ATOM 4551 O O . VAL B 1 179 ? -0.135 53.126 42.865 1.00 32.50 176 VAL B O 1
ATOM 4555 N N . LYS B 1 180 ? -0.660 54.482 41.134 1.00 34.15 177 LYS B N 1
ATOM 4556 C CA . LYS B 1 180 ? -0.666 55.744 41.905 1.00 34.72 177 LYS B CA 1
ATOM 4557 C C . LYS B 1 180 ? -1.365 55.670 43.262 1.00 35.29 177 LYS B C 1
ATOM 4558 O O . LYS B 1 180 ? -0.816 56.125 44.262 1.00 35.89 177 LYS B O 1
ATOM 4560 N N A GLU B 1 181 ? -2.560 55.083 43.288 0.50 36.21 178 GLU B N 1
ATOM 4561 N N B GLU B 1 181 ? -2.560 55.085 43.280 0.50 35.95 178 GLU B N 1
ATOM 4562 C CA A GLU B 1 181 ? -3.368 55.004 44.513 0.50 36.77 178 GLU B CA 1
ATOM 4563 C CA B GLU B 1 181 ? -3.380 54.983 44.494 0.50 36.33 178 GLU B CA 1
ATOM 4564 C C A GLU B 1 181 ? -2.771 54.146 45.637 0.50 36.43 178 GLU B C 1
ATOM 4565 C C B GLU B 1 181 ? -2.770 54.149 45.630 0.50 36.16 178 GLU B C 1
ATOM 4566 O O A GLU B 1 181 ? -3.133 54.330 46.801 0.50 36.97 178 GLU B O 1
ATOM 4567 O O B GLU B 1 181 ? -3.119 54.354 46.795 0.50 36.66 178 GLU B O 1
ATOM 4578 N N . GLU B 1 182 ? -1.873 53.218 45.295 1.00 35.66 179 GLU B N 1
ATOM 4579 C CA . GLU B 1 182 ? -1.223 52.343 46.293 1.00 35.53 179 GLU B CA 1
ATOM 4580 C C . GLU B 1 182 ? 0.128 52.853 46.819 1.00 34.74 179 GLU B C 1
ATOM 4581 O O . GLU B 1 182 ? 0.701 52.234 47.719 1.00 35.06 179 GLU B O 1
ATOM 4587 N N . ARG B 1 183 ? 0.631 53.966 46.284 1.00 34.49 180 ARG B N 1
ATOM 4588 C CA . ARG B 1 183 ? 1.976 54.446 46.632 1.00 34.07 180 ARG B CA 1
ATOM 4589 C C . ARG B 1 183 ? 2.105 54.917 48.080 1.00 33.62 180 ARG B C 1
ATOM 4590 O O . ARG B 1 183 ? 2.984 54.453 48.813 1.00 32.95 180 ARG B O 1
ATOM 4598 N N . ILE B 1 184 ? 1.230 55.832 48.485 1.00 33.94 181 ILE B N 1
ATOM 4599 C CA . ILE B 1 184 ? 1.324 56.446 49.811 1.00 34.05 181 ILE B CA 1
ATOM 4600 C C . ILE B 1 184 ? 1.085 55.424 50.931 1.00 33.81 181 ILE B C 1
ATOM 4601 O O . ILE B 1 184 ? 1.881 55.357 51.866 1.00 33.39 181 ILE B O 1
ATOM 4606 N N . PRO B 1 185 ? 0.024 54.594 50.827 1.00 34.42 182 PRO B N 1
ATOM 4607 C CA . PRO B 1 185 ? -0.143 53.524 51.819 1.00 34.61 182 PRO B CA 1
ATOM 4608 C C . PRO B 1 185 ? 1.101 52.657 52.024 1.00 34.21 182 PRO B C 1
ATOM 4609 O O . PRO B 1 185 ? 1.466 52.376 53.164 1.00 34.51 182 PRO B O 1
ATOM 4613 N N . ARG B 1 186 ? 1.750 52.257 50.930 1.00 33.83 183 ARG B N 1
ATOM 4614 C CA . ARG B 1 186 ? 2.988 51.472 51.006 1.00 33.57 183 ARG B CA 1
ATOM 4615 C C . ARG B 1 186 ? 4.115 52.239 51.689 1.00 32.59 183 ARG B C 1
ATOM 4616 O O . ARG B 1 186 ? 4.799 51.701 52.565 1.00 31.84 183 ARG B O 1
ATOM 4624 N N . LEU B 1 187 ? 4.295 53.498 51.288 1.00 32.13 184 LEU B N 1
ATOM 4625 C CA . LEU B 1 187 ? 5.313 54.359 51.887 1.00 31.62 184 LEU B CA 1
ATOM 4626 C C . LEU B 1 187 ? 5.042 54.599 53.378 1.00 32.08 184 LEU B C 1
ATOM 4627 O O . LEU B 1 187 ? 5.970 54.553 54.185 1.00 31.66 184 LEU B O 1
ATOM 4632 N N . GLU B 1 188 ? 3.779 54.833 53.739 1.00 32.95 185 GLU B N 1
ATOM 4633 C CA . GLU B 1 188 ? 3.400 54.987 55.152 1.00 33.76 185 GLU B CA 1
ATOM 4634 C C . GLU B 1 188 ? 3.651 53.714 55.963 1.00 33.57 185 GLU B C 1
ATOM 4635 O O . GLU B 1 188 ? 4.265 53.773 57.032 1.00 33.76 185 GLU B O 1
ATOM 4641 N N . ALA B 1 189 ? 3.191 52.574 55.447 1.00 33.42 186 ALA B N 1
ATOM 4642 C CA . ALA B 1 189 ? 3.419 51.275 56.097 1.00 33.24 186 ALA B CA 1
ATOM 4643 C C . ALA B 1 189 ? 4.908 50.967 56.239 1.00 32.42 186 ALA B C 1
ATOM 4644 O O . ALA B 1 189 ? 5.354 50.507 57.287 1.00 32.44 186 ALA B O 1
ATOM 4646 N N . TRP B 1 190 ? 5.668 51.241 55.179 1.00 31.25 187 TRP B N 1
ATOM 4647 C CA . TRP B 1 190 ? 7.124 51.066 55.183 1.00 30.14 187 TRP B CA 1
ATOM 4648 C C . TRP B 1 190 ? 7.819 51.976 56.199 1.00 30.20 187 TRP B C 1
ATOM 4649 O O . TRP B 1 190 ? 8.674 51.516 56.951 1.00 30.17 187 TRP B O 1
ATOM 4660 N N . PHE B 1 191 ? 7.453 53.258 56.231 1.00 30.53 188 PHE B N 1
ATOM 4661 C CA . PHE B 1 191 ? 7.993 54.165 57.251 1.00 31.14 188 PHE B CA 1
ATOM 4662 C C . PHE B 1 191 ? 7.739 53.659 58.679 1.00 32.67 188 PHE B C 1
ATOM 4663 O O . PHE B 1 191 ? 8.622 53.746 59.537 1.00 32.77 188 PHE B O 1
ATOM 4671 N N . ASN B 1 192 ? 6.543 53.128 58.917 1.00 34.35 189 ASN B N 1
ATOM 4672 C CA . ASN B 1 192 ? 6.187 52.585 60.238 1.00 36.57 189 ASN B CA 1
ATOM 4673 C C . ASN B 1 192 ? 7.084 51.438 60.714 1.00 37.03 189 ASN B C 1
ATOM 4674 O O . ASN B 1 192 ? 7.310 51.299 61.919 1.00 37.89 189 ASN B O 1
ATOM 4679 N N . GLU B 1 193 ? 7.614 50.648 59.778 1.00 37.07 190 GLU B N 1
ATOM 4680 C CA . GLU B 1 193 ? 8.573 49.587 60.109 1.00 37.50 190 GLU B CA 1
ATOM 4681 C C . GLU B 1 193 ? 9.884 50.143 60.667 1.00 37.35 190 GLU B C 1
ATOM 4682 O O . GLU B 1 193 ? 10.518 49.498 61.491 1.00 37.23 190 GLU B O 1
ATOM 4688 N N . HIS B 1 194 ? 10.295 51.321 60.184 1.00 36.74 191 HIS B N 1
ATOM 4689 C CA . HIS B 1 194 ? 11.566 51.958 60.576 1.00 36.58 191 HIS B CA 1
ATOM 4690 C C . HIS B 1 194 ? 11.439 53.155 61.521 1.00 37.41 191 HIS B C 1
ATOM 4691 O O . HIS B 1 194 ? 12.428 53.550 62.136 1.00 37.50 191 HIS B O 1
ATOM 4698 N N . LYS B 1 195 ? 10.231 53.711 61.629 1.00 38.35 192 LYS B N 1
ATOM 4699 C CA . LYS B 1 195 ? 9.920 54.903 62.438 1.00 39.84 192 LYS B CA 1
ATOM 4700 C C . LYS B 1 195 ? 10.604 54.954 63.815 1.00 40.26 192 LYS B C 1
ATOM 4701 O O . LYS B 1 195 ? 11.085 56.009 64.219 1.00 40.34 192 LYS B O 1
ATOM 4707 N N . GLU B 1 196 ? 10.645 53.825 64.523 1.00 40.69 193 GLU B N 1
ATOM 4708 C CA . GLU B 1 196 ? 11.237 53.774 65.871 1.00 41.71 193 GLU B CA 1
ATOM 4709 C C . GLU B 1 196 ? 12.762 53.923 65.907 1.00 41.13 193 GLU B C 1
ATOM 4710 O O . GLU B 1 196 ? 13.298 54.412 66.898 1.00 41.85 193 GLU B O 1
ATOM 4716 N N . LYS B 1 197 ? 13.450 53.506 64.842 1.00 39.96 194 LYS B N 1
ATOM 4717 C CA . LYS B 1 197 ? 14.907 53.656 64.744 1.00 39.35 194 LYS B CA 1
ATOM 4718 C C . LYS B 1 197 ? 15.344 55.049 64.259 1.00 38.64 194 LYS B C 1
ATOM 4719 O O . LYS B 1 197 ? 16.530 55.379 64.339 1.00 39.89 194 LYS B O 1
ATOM 4721 N N . MET B 1 198 ? 14.400 55.864 63.780 1.00 37.08 195 MET B N 1
ATOM 4722 C CA . MET B 1 198 ? 14.713 57.150 63.143 1.00 35.34 195 MET B CA 1
ATOM 4723 C C . MET B 1 198 ? 14.492 58.330 64.082 1.00 34.98 195 MET B C 1
ATOM 4724 O O . MET B 1 198 ? 13.724 58.225 65.034 1.00 35.33 195 MET B O 1
ATOM 4729 N N . PRO B 1 199 ? 15.149 59.475 63.796 1.00 33.93 196 PRO B N 1
ATOM 4730 C CA . PRO B 1 199 ? 14.710 60.729 64.411 1.00 33.80 196 PRO B CA 1
ATOM 4731 C C . PRO B 1 199 ? 13.272 61.055 64.016 1.00 33.37 196 PRO B C 1
ATOM 4732 O O . PRO B 1 199 ? 12.753 60.491 63.050 1.00 32.53 196 PRO B O 1
ATOM 4736 N N . GLU B 1 200 ? 12.645 61.965 64.751 1.00 33.79 197 GLU B N 1
ATOM 4737 C CA . GLU B 1 200 ? 11.270 62.363 64.466 1.00 33.99 197 GLU B CA 1
ATOM 4738 C C . GLU B 1 200 ? 11.162 62.980 63.073 1.00 32.32 197 GLU B C 1
ATOM 4739 O O . GLU B 1 200 ? 11.861 63.943 62.760 1.00 32.12 197 GLU B O 1
ATOM 4745 N N . MET B 1 201 ? 10.299 62.400 62.246 1.00 31.27 198 MET B N 1
ATOM 4746 C CA . MET B 1 201 ? 10.021 62.909 60.903 1.00 29.89 198 MET B CA 1
ATOM 4747 C C . MET B 1 201 ? 8.744 62.255 60.373 1.00 29.33 198 MET B C 1
ATOM 4748 O O . MET B 1 201 ? 8.189 61.352 61.008 1.00 29.22 198 MET B O 1
ATOM 4753 N N . THR B 1 202 ? 8.286 62.719 59.216 1.00 28.16 199 THR B N 1
ATOM 4754 C CA . THR B 1 202 ? 7.118 62.153 58.546 1.00 27.89 199 THR B CA 1
ATOM 4755 C C . THR B 1 202 ? 7.545 61.085 57.543 1.00 27.35 199 THR B C 1
ATOM 4756 O O . THR B 1 202 ? 8.737 60.951 57.237 1.00 26.37 199 THR B O 1
ATOM 4760 N N . TRP B 1 203 ? 6.566 60.329 57.039 1.00 27.73 200 TRP B N 1
ATOM 4761 C CA . TRP B 1 203 ? 6.819 59.317 56.002 1.00 27.46 200 TRP B CA 1
ATOM 4762 C C . TRP B 1 203 ? 7.457 59.906 54.735 1.00 26.45 200 TRP B C 1
ATOM 4763 O O . TRP B 1 203 ? 8.298 59.270 54.107 1.00 25.53 200 TRP B O 1
ATOM 4774 N N . PHE B 1 204 ? 7.044 61.120 54.374 1.00 26.17 201 PHE B N 1
ATOM 4775 C CA . PHE B 1 204 ? 7.525 61.773 53.147 1.00 25.61 201 PHE B CA 1
ATOM 4776 C C . PHE B 1 204 ? 8.956 62.306 53.302 1.00 24.99 201 PHE B C 1
ATOM 4777 O O . PHE B 1 204 ? 9.748 62.241 52.357 1.00 24.36 201 PHE B O 1
ATOM 4785 N N . GLU B 1 205 ? 9.287 62.806 54.493 1.00 24.65 202 GLU B N 1
ATOM 4786 C CA . GLU B 1 205 ? 10.675 63.160 54.828 1.00 24.37 202 GLU B CA 1
ATOM 4787 C C . GLU B 1 205 ? 11.582 61.927 54.846 1.00 24.16 202 GLU B C 1
ATOM 4788 O O . GLU B 1 205 ? 12.671 61.956 54.289 1.00 23.73 202 GLU B O 1
ATOM 4794 N N . PHE B 1 206 ? 11.124 60.854 55.493 1.00 23.98 203 PHE B N 1
ATOM 4795 C CA . PHE B 1 206 ? 11.861 59.583 55.521 1.00 23.97 203 PHE B CA 1
ATOM 4796 C C . PHE B 1 206 ? 12.168 59.076 54.117 1.00 23.50 203 PHE B C 1
ATOM 4797 O O . PHE B 1 206 ? 13.298 58.665 53.822 1.00 23.38 203 PHE B O 1
ATOM 4805 N N . SER B 1 207 ? 11.163 59.126 53.251 1.00 23.60 204 SER B N 1
ATOM 4806 C CA . SER B 1 207 ? 11.321 58.707 51.867 1.00 23.47 204 SER B CA 1
ATOM 4807 C C . SER B 1 207 ? 12.449 59.488 51.184 1.00 23.20 204 SER B C 1
ATOM 4808 O O . SER B 1 207 ? 13.303 58.905 50.507 1.00 23.18 204 SER B O 1
ATOM 4811 N N . ALA B 1 208 ? 12.482 60.796 51.407 1.00 23.57 205 ALA B N 1
ATOM 4812 C CA . ALA B 1 208 ? 13.571 61.635 50.887 1.00 23.40 205 ALA B CA 1
ATOM 4813 C C . ALA B 1 208 ? 14.931 61.181 51.389 1.00 23.37 205 ALA B C 1
ATOM 4814 O O . ALA B 1 208 ? 15.881 61.046 50.611 1.00 23.70 205 ALA B O 1
ATOM 4816 N N . CYS B 1 209 ? 15.018 60.949 52.691 1.00 23.36 206 CYS B N 1
ATOM 4817 C CA . CYS B 1 209 ? 16.255 60.521 53.331 1.00 23.37 206 CYS B CA 1
ATOM 4818 C C . CYS B 1 209 ? 16.844 59.266 52.706 1.00 22.81 206 CYS B C 1
ATOM 4819 O O . CYS B 1 209 ? 18.056 59.117 52.685 1.00 23.32 206 CYS B O 1
ATOM 4822 N N . THR B 1 210 ? 15.992 58.368 52.212 1.00 22.40 207 THR B N 1
ATOM 4823 C CA . THR B 1 210 ? 16.460 57.092 51.649 1.00 21.71 207 THR B CA 1
ATOM 4824 C C . THR B 1 210 ? 16.841 57.125 50.163 1.00 21.08 207 THR B C 1
ATOM 4825 O O . THR B 1 210 ? 17.419 56.160 49.659 1.00 20.84 207 THR B O 1
ATOM 4829 N N . GLY B 1 211 ? 16.536 58.216 49.465 1.00 20.53 208 GLY B N 1
ATOM 4830 C CA . GLY B 1 211 ? 16.647 58.267 48.011 1.00 20.04 208 GLY B CA 1
ATOM 4831 C C . GLY B 1 211 ? 17.983 58.679 47.413 1.00 19.79 208 GLY B C 1
ATOM 4832 O O . GLY B 1 211 ? 18.079 58.823 46.203 1.00 19.74 208 GLY B O 1
ATOM 4833 N N . SER B 1 212 ? 19.008 58.875 48.247 1.00 19.97 209 SER B N 1
ATOM 4834 C CA . SER B 1 212 ? 20.344 59.278 47.804 1.00 19.97 209 SER B CA 1
ATOM 4835 C C . SER B 1 212 ? 21.305 58.098 47.850 1.00 20.31 209 SER B C 1
ATOM 4836 O O . SER B 1 212 ? 21.111 57.181 48.635 1.00 20.42 209 SER B O 1
ATOM 4839 N N . THR B 1 213 ? 22.340 58.150 47.014 1.00 20.15 210 THR B N 1
ATOM 4840 C CA . THR B 1 213 ? 23.406 57.147 47.001 1.00 20.73 210 THR B CA 1
ATOM 4841 C C . THR B 1 213 ? 24.706 57.650 47.661 1.00 21.01 210 THR B C 1
ATOM 4842 O O . THR B 1 213 ? 25.700 56.927 47.689 1.00 20.98 210 THR B O 1
ATOM 4846 N N . LEU B 1 214 ? 24.712 58.879 48.190 1.00 21.44 211 LEU B N 1
ATOM 4847 C CA . LEU B 1 214 ? 25.934 59.458 48.754 1.00 22.21 211 LEU B CA 1
ATOM 4848 C C . LEU B 1 214 ? 26.494 58.659 49.935 1.00 22.36 211 LEU B C 1
ATOM 4849 O O . LEU B 1 214 ? 27.715 58.511 50.055 1.00 22.61 211 LEU B O 1
ATOM 4854 N N . GLY B 1 215 ? 25.608 58.159 50.801 1.00 22.53 212 GLY B N 1
ATOM 4855 C CA . GLY B 1 215 ? 26.009 57.346 51.958 1.00 22.76 212 GLY B CA 1
ATOM 4856 C C . GLY B 1 215 ? 26.800 56.115 51.553 1.00 22.83 212 GLY B C 1
ATOM 4857 O O . GLY B 1 215 ? 27.877 55.848 52.092 1.00 23.14 212 GLY B O 1
ATOM 4858 N N . VAL B 1 216 ? 26.264 55.389 50.578 1.00 22.36 213 VAL B N 1
ATOM 4859 C CA . VAL B 1 216 ? 26.934 54.226 49.990 1.00 22.46 213 VAL B CA 1
ATOM 4860 C C . VAL B 1 216 ? 28.351 54.569 49.507 1.00 22.53 213 VAL B C 1
ATOM 4861 O O . VAL B 1 216 ? 29.307 53.867 49.848 1.00 22.51 213 VAL B O 1
ATOM 4865 N N . TYR B 1 217 ? 28.493 55.657 48.747 1.00 22.42 214 TYR B N 1
ATOM 4866 C CA . TYR B 1 217 ? 29.802 56.022 48.184 1.00 22.80 214 TYR B CA 1
ATOM 4867 C C . TYR B 1 217 ? 30.784 56.475 49.240 1.00 23.48 214 TYR B C 1
ATOM 4868 O O . TYR B 1 217 ? 31.971 56.173 49.143 1.00 24.07 214 TYR B O 1
ATOM 4877 N N . THR B 1 218 ? 30.289 57.181 50.250 1.00 24.00 215 THR B N 1
ATOM 4878 C CA . THR B 1 218 ? 31.122 57.598 51.365 1.00 24.66 215 THR B CA 1
ATOM 4879 C C . THR B 1 218 ? 31.617 56.388 52.158 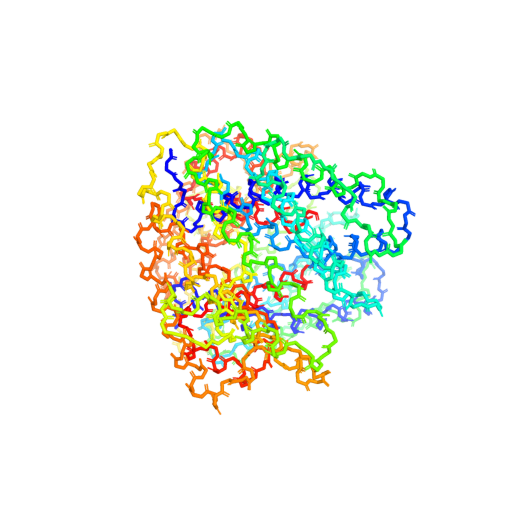1.00 24.93 215 THR B C 1
ATOM 4880 O O . THR B 1 218 ? 32.793 56.314 52.512 1.00 24.83 215 THR B O 1
ATOM 4884 N N . LEU B 1 219 ? 30.729 55.430 52.418 1.00 24.66 216 LEU B N 1
ATOM 4885 C CA . LEU B 1 219 ? 31.125 54.227 53.142 1.00 25.12 216 LEU B CA 1
ATOM 4886 C C . LEU B 1 219 ? 32.156 53.403 52.358 1.00 25.57 216 LEU B C 1
ATOM 4887 O O . LEU B 1 219 ? 33.122 52.903 52.952 1.00 25.91 216 LEU B O 1
ATOM 4892 N N . ALA B 1 220 ? 31.963 53.284 51.043 1.00 25.18 217 ALA B N 1
ATOM 4893 C CA . ALA B 1 220 ? 32.932 52.612 50.155 1.00 25.73 217 ALA B CA 1
ATOM 4894 C C . ALA B 1 220 ? 34.281 53.334 50.105 1.00 26.26 217 ALA B C 1
ATOM 4895 O O . ALA B 1 220 ? 35.333 52.691 50.060 1.00 26.78 217 ALA B O 1
ATOM 4897 N N . THR B 1 221 ? 34.240 54.664 50.089 1.00 26.45 218 THR B N 1
ATOM 4898 C CA . THR B 1 221 ? 35.458 55.480 50.156 1.00 26.66 218 THR B CA 1
ATOM 4899 C C . THR B 1 221 ? 36.296 55.132 51.388 1.00 27.85 218 THR B C 1
ATOM 4900 O O . THR B 1 221 ? 37.488 54.850 51.265 1.00 28.96 218 THR B O 1
ATOM 4904 N N . TYR B 1 222 ? 35.671 55.120 52.565 1.00 28.19 219 TYR B N 1
ATOM 4905 C CA . TYR B 1 222 ? 36.393 54.838 53.819 1.00 28.71 219 TYR B CA 1
ATOM 4906 C C . TYR B 1 222 ? 36.652 53.354 54.057 1.00 29.45 219 TYR B C 1
ATOM 4907 O O . TYR B 1 222 ? 37.497 53.003 54.887 1.00 30.18 219 TYR B O 1
ATOM 4916 N N . ALA B 1 223 ? 35.958 52.488 53.317 1.00 29.11 220 ALA B N 1
ATOM 4917 C CA . ALA B 1 223 ? 36.305 51.057 53.266 1.00 29.64 220 ALA B CA 1
ATOM 4918 C C . ALA B 1 223 ? 37.718 50.800 52.722 1.00 30.50 220 ALA B C 1
ATOM 4919 O O . ALA B 1 223 ? 38.299 49.751 53.013 1.00 30.34 220 ALA B O 1
ATOM 4921 N N . THR B 1 224 ? 38.259 51.742 51.939 1.00 30.94 221 THR B N 1
ATOM 4922 C CA . THR B 1 224 ? 39.634 51.643 51.423 1.00 32.30 221 THR B CA 1
ATOM 4923 C C . THR B 1 224 ? 40.736 51.812 52.486 1.00 34.08 221 THR B C 1
ATOM 4924 O O . THR B 1 224 ? 41.886 51.485 52.211 1.00 34.92 221 THR B O 1
ATOM 4928 N N . LYS B 1 225 ? 40.381 52.318 53.671 1.00 35.14 222 LYS B N 1
ATOM 4929 C CA . LYS B 1 225 ? 41.327 52.551 54.766 1.00 37.16 222 LYS B CA 1
ATOM 4930 C C . LYS B 1 225 ? 41.467 51.294 55.612 1.00 38.69 222 LYS B C 1
ATOM 4931 O O . LYS B 1 225 ? 40.485 50.591 55.840 1.00 38.68 222 LYS B O 1
ATOM 4937 N N . GLU B 1 226 ? 42.678 51.031 56.098 1.00 41.09 223 GLU B N 1
ATOM 4938 C CA . GLU B 1 226 ? 42.935 49.874 56.965 1.00 42.68 223 GLU B CA 1
ATOM 4939 C C . GLU B 1 226 ? 42.411 50.116 58.378 1.00 42.70 223 GLU B C 1
ATOM 4940 O O . GLU B 1 226 ? 42.525 51.222 58.901 1.00 43.29 223 GLU B O 1
ATOM 4946 N N . GLY B 1 227 ? 41.848 49.072 58.986 1.00 42.92 224 GLY B N 1
ATOM 4947 C CA . GLY B 1 227 ? 41.558 49.057 60.422 1.00 42.99 224 GLY B CA 1
ATOM 4948 C C . GLY B 1 227 ? 40.429 49.946 60.910 1.00 42.37 224 GLY B C 1
ATOM 4949 O O . GLY B 1 227 ? 40.477 50.450 62.033 1.00 42.92 224 GLY B O 1
ATOM 4950 N N . LEU B 1 228 ? 39.407 50.138 60.076 1.00 41.22 225 LEU B N 1
ATOM 4951 C CA . LEU B 1 228 ? 38.218 50.883 60.481 1.00 40.43 225 LEU B CA 1
ATOM 4952 C C . LEU B 1 228 ? 37.445 50.042 61.500 1.00 40.75 225 LEU B C 1
ATOM 4953 O O . LEU B 1 228 ? 37.341 48.825 61.334 1.00 40.89 225 LEU B O 1
ATOM 4958 N N . THR B 1 229 ? 36.931 50.679 62.553 1.00 40.91 226 THR B N 1
ATOM 4959 C CA . THR B 1 229 ? 36.106 49.991 63.563 1.00 41.61 226 THR B CA 1
ATOM 4960 C C . THR B 1 229 ? 34.619 50.096 63.232 1.00 40.69 226 THR B C 1
ATOM 4961 O O . THR B 1 229 ? 34.221 50.900 62.382 1.00 39.94 226 THR B O 1
ATOM 4965 N N . SER B 1 230 ? 33.806 49.282 63.910 1.00 40.76 227 SER B N 1
ATOM 4966 C CA . SER B 1 230 ? 32.346 49.325 63.746 1.00 40.00 227 SER B CA 1
ATOM 4967 C C . SER B 1 230 ? 31.758 50.659 64.213 1.00 39.81 227 SER B C 1
ATOM 4968 O O . SER B 1 230 ? 30.782 51.141 63.633 1.00 39.00 227 SER B O 1
ATOM 4971 N N . GLU B 1 231 ? 32.369 51.254 65.240 1.00 40.35 228 GLU B N 1
ATOM 4972 C CA . GLU B 1 231 ? 31.940 52.557 65.767 1.00 40.28 228 GLU B CA 1
ATOM 4973 C C . GLU B 1 231 ? 32.241 53.662 64.758 1.00 38.86 228 GLU B C 1
ATOM 4974 O O . GLU B 1 231 ? 31.419 54.555 64.549 1.00 37.84 228 GLU B O 1
ATOM 4980 N N . GLN B 1 232 ? 33.422 53.592 64.147 1.00 38.10 229 GLN B N 1
ATOM 4981 C CA . GLN B 1 232 ? 33.797 54.499 63.062 1.00 37.08 229 GLN B CA 1
ATOM 4982 C C . GLN B 1 232 ? 32.880 54.327 61.852 1.00 35.39 229 GLN B C 1
ATOM 4983 O O . GLN B 1 232 ? 32.468 55.316 61.237 1.00 34.44 229 GLN B O 1
ATOM 4989 N N . ALA B 1 233 ? 32.549 53.079 61.521 1.00 34.67 230 ALA B N 1
ATOM 4990 C CA . ALA B 1 233 ? 31.623 52.803 60.414 1.00 33.42 230 ALA B CA 1
ATOM 4991 C C . ALA B 1 233 ? 30.238 53.432 60.616 1.00 32.62 230 ALA B C 1
ATOM 4992 O O . ALA B 1 233 ? 29.640 53.929 59.655 1.00 31.40 230 ALA B O 1
ATOM 4994 N N . ASP B 1 234 ? 29.740 53.412 61.854 1.00 32.70 231 ASP B N 1
ATOM 4995 C CA . ASP B 1 234 ? 28.430 53.995 62.181 1.00 32.46 231 ASP B CA 1
ATOM 4996 C C . ASP B 1 234 ? 28.470 55.532 62.148 1.00 31.95 231 ASP B C 1
ATOM 4997 O O . ASP B 1 234 ? 27.489 56.176 61.758 1.00 31.39 231 ASP B O 1
ATOM 5002 N N . VAL B 1 235 ? 29.596 56.114 62.550 1.00 32.00 232 VAL B N 1
ATOM 5003 C CA . VAL B 1 235 ? 29.792 57.568 62.463 1.00 31.56 232 VAL B CA 1
ATOM 5004 C C . VAL B 1 235 ? 29.750 58.034 60.999 1.00 30.43 232 VAL B C 1
ATOM 5005 O O . VAL B 1 235 ? 29.133 59.055 60.676 1.00 29.90 232 VAL B O 1
ATOM 5009 N N . ILE B 1 236 ? 30.399 57.265 60.130 1.00 29.71 233 ILE B N 1
ATOM 5010 C CA . ILE B 1 236 ? 30.466 57.568 58.705 1.00 28.63 233 ILE B CA 1
ATOM 5011 C C . ILE B 1 236 ? 29.070 57.482 58.065 1.00 27.74 233 ILE B C 1
ATOM 5012 O O . ILE B 1 236 ? 28.691 58.368 57.295 1.00 27.64 233 ILE B O 1
ATOM 5017 N N A LYS B 1 237 ? 28.319 56.427 58.392 0.50 27.88 234 LYS B N 1
ATOM 5018 N N B LYS B 1 237 ? 28.313 56.431 58.390 0.50 27.89 234 LYS B N 1
ATOM 5019 C CA A LYS B 1 237 ? 26.933 56.277 57.940 0.50 27.39 234 LYS B CA 1
ATOM 5020 C CA B LYS B 1 237 ? 26.934 56.300 57.917 0.50 27.40 234 LYS B CA 1
ATOM 5021 C C A LYS B 1 237 ? 26.042 57.416 58.448 0.50 27.01 234 LYS B C 1
ATOM 5022 C C B LYS B 1 237 ? 26.040 57.428 58.445 0.50 27.01 234 LYS B C 1
ATOM 5023 O O A LYS B 1 237 ? 25.264 57.996 57.686 0.50 26.37 234 LYS B O 1
ATOM 5024 O O B LYS B 1 237 ? 25.256 58.011 57.691 0.50 26.38 234 LYS B O 1
ATOM 5035 N N . ALA B 1 238 ? 26.180 57.737 59.733 1.00 27.22 235 ALA B N 1
ATOM 5036 C CA . ALA B 1 238 ? 25.404 58.806 60.372 1.00 27.16 235 ALA B CA 1
ATOM 5037 C C . ALA B 1 238 ? 25.763 60.193 59.840 1.00 26.73 235 ALA B C 1
ATOM 5038 O O . ALA B 1 238 ? 24.942 61.101 59.896 1.00 26.75 235 ALA B O 1
ATOM 5040 N N . GLY B 1 239 ? 26.981 60.344 59.326 1.00 26.40 236 GLY B N 1
ATOM 5041 C CA . GLY B 1 239 ? 27.408 61.573 58.664 1.00 25.91 236 GLY B CA 1
ATOM 5042 C C . GLY B 1 239 ? 26.575 61.963 57.453 1.00 25.25 236 GLY B C 1
ATOM 5043 O O . GLY B 1 239 ? 26.388 63.150 57.199 1.00 25.09 236 GLY B O 1
ATOM 5044 N N . TYR B 1 240 ? 26.074 60.964 56.718 1.00 24.68 237 TYR B N 1
ATOM 5045 C CA . TYR B 1 240 ? 25.228 61.183 55.536 1.00 24.13 237 TYR B CA 1
ATOM 5046 C C . TYR B 1 240 ? 23.747 60.857 55.729 1.00 24.02 237 TYR B C 1
ATOM 5047 O O . TYR B 1 240 ? 22.894 61.485 55.098 1.00 23.68 237 TYR B O 1
ATOM 5056 N N . PHE B 1 241 ? 23.444 59.879 56.590 1.00 24.30 238 PHE B N 1
ATOM 5057 C CA . PHE B 1 241 ? 22.080 59.406 56.810 1.00 24.26 238 PHE B CA 1
ATOM 5058 C C . PHE B 1 241 ? 21.608 59.753 58.225 1.00 24.62 238 PHE B C 1
ATOM 5059 O O . PHE B 1 241 ? 22.327 59.482 59.195 1.00 24.88 238 PHE B O 1
ATOM 5067 N N . PRO B 1 242 ? 20.390 60.321 58.367 1.00 24.39 239 PRO B N 1
ATOM 5068 C CA . PRO B 1 242 ? 19.360 60.638 57.368 1.00 23.76 239 PRO B CA 1
ATOM 5069 C C . PRO B 1 242 ? 19.490 62.012 56.708 1.00 23.31 239 PRO B C 1
ATOM 5070 O O . PRO B 1 242 ? 18.926 62.220 55.634 1.00 22.73 239 PRO B O 1
ATOM 5074 N N . TRP B 1 243 ? 20.222 62.931 57.336 1.00 23.38 240 TRP B N 1
ATOM 5075 C CA . TRP B 1 243 ? 20.010 64.366 57.087 1.00 23.50 240 TRP B CA 1
ATOM 5076 C C . TRP B 1 243 ? 20.580 64.908 55.779 1.00 22.84 240 TRP B C 1
ATOM 5077 O O . TRP B 1 243 ? 19.913 65.676 55.083 1.00 22.66 240 TRP B O 1
ATOM 5088 N N . VAL B 1 244 ? 21.809 64.524 55.456 1.00 22.76 241 VAL B N 1
ATOM 5089 C CA . VAL B 1 244 ? 22.463 64.973 54.225 1.00 22.65 241 VAL B CA 1
ATOM 5090 C C . VAL B 1 244 ? 21.716 64.422 53.006 1.00 22.31 241 VAL B C 1
ATOM 5091 O O . VAL B 1 244 ? 21.391 65.172 52.078 1.00 22.14 241 VAL B O 1
ATOM 5095 N N . GLN B 1 245 ? 21.416 63.124 53.026 1.00 22.20 242 GLN B N 1
ATOM 5096 C CA . GLN B 1 245 ? 20.602 62.507 51.978 1.00 21.95 242 GLN B CA 1
ATOM 5097 C C . GLN B 1 245 ? 19.208 63.159 51.883 1.00 22.20 242 GLN B C 1
ATOM 5098 O O . GLN B 1 245 ? 18.704 63.377 50.782 1.00 22.44 242 GLN B O 1
ATOM 5104 N N . GLY B 1 246 ? 18.608 63.490 53.025 1.00 22.45 243 GLY B N 1
ATOM 5105 C CA . GLY B 1 246 ? 17.310 64.162 53.057 1.00 22.65 243 GLY B CA 1
ATOM 5106 C C . GLY B 1 246 ? 17.317 65.520 52.364 1.00 22.60 243 GLY B C 1
ATOM 5107 O O . GLY B 1 246 ? 16.424 65.828 51.574 1.00 22.37 243 GLY B O 1
ATOM 5108 N N . VAL B 1 247 ? 18.335 66.329 52.633 1.00 22.62 244 VAL B N 1
ATOM 5109 C CA . VAL B 1 247 ? 18.429 67.657 51.993 1.00 22.89 244 VAL B CA 1
ATOM 5110 C C . VAL B 1 247 ? 18.510 67.502 50.465 1.00 22.92 244 VAL B C 1
ATOM 5111 O O . VAL B 1 247 ? 17.769 68.160 49.723 1.00 23.23 244 VAL B O 1
ATOM 5115 N N . HIS B 1 248 ? 19.403 66.608 50.029 1.00 23.29 245 HIS B N 1
ATOM 5116 C CA . HIS B 1 248 ? 19.622 66.261 48.613 1.00 23.51 245 HIS B CA 1
ATOM 5117 C C . HIS B 1 248 ? 18.275 65.947 47.931 1.00 22.89 245 HIS B C 1
ATOM 5118 O O . HIS B 1 248 ? 17.920 66.585 46.931 1.00 22.97 245 HIS B O 1
ATOM 5125 N N . LEU B 1 249 ? 17.478 65.051 48.514 1.00 22.30 246 LEU B N 1
ATOM 5126 C CA . LEU B 1 249 ? 16.220 64.652 47.871 1.00 21.91 246 LEU B CA 1
ATOM 5127 C C . LEU B 1 249 ? 15.059 65.626 48.056 1.00 22.18 246 LEU B C 1
ATOM 5128 O O . LEU B 1 249 ? 14.238 65.761 47.151 1.00 22.25 246 LEU B O 1
ATOM 5133 N N . LEU B 1 250 ? 14.992 66.328 49.187 1.00 22.52 247 LEU B N 1
ATOM 5134 C CA . LEU B 1 250 ? 13.988 67.388 49.338 1.00 23.44 247 LEU B CA 1
ATOM 5135 C C . LEU B 1 250 ? 14.199 68.476 48.271 1.00 23.86 247 LEU B C 1
ATOM 5136 O O . LEU B 1 250 ? 13.224 68.992 47.723 1.00 24.05 247 LEU B O 1
ATOM 5141 N N . LEU B 1 251 ? 15.457 68.812 47.973 1.00 24.80 248 LEU B N 1
ATOM 5142 C CA . LEU B 1 251 ? 15.784 69.719 46.853 1.00 25.91 248 LEU B CA 1
ATOM 5143 C C . LEU B 1 251 ? 15.376 69.170 45.497 1.00 26.34 248 LEU B C 1
ATOM 5144 O O . LEU B 1 251 ? 14.929 69.921 44.633 1.00 26.69 248 LEU B O 1
ATOM 5149 N N . ASP B 1 252 ? 15.579 67.866 45.304 1.00 26.74 249 ASP B N 1
ATOM 5150 C CA . ASP B 1 252 ? 15.152 67.186 44.075 1.00 27.58 249 ASP B CA 1
ATOM 5151 C C . ASP B 1 252 ? 13.655 67.391 43.837 1.00 27.07 249 ASP B C 1
ATOM 5152 O O . ASP B 1 252 ? 13.242 67.801 42.745 1.00 27.33 249 ASP B O 1
ATOM 5157 N N A TYR B 1 253 ? 12.853 67.106 44.862 0.50 27.21 250 TYR B N 1
ATOM 5158 N N B TYR B 1 253 ? 12.856 67.120 44.862 0.50 26.76 250 TYR B N 1
ATOM 5159 C CA A TYR B 1 253 ? 11.402 67.306 44.814 0.50 27.39 250 TYR B CA 1
ATOM 5160 C CA B TYR B 1 253 ? 11.410 67.287 44.777 0.50 26.67 250 TYR B CA 1
ATOM 5161 C C A TYR B 1 253 ? 11.030 68.767 44.619 0.50 27.16 250 TYR B C 1
ATOM 5162 C C B TYR B 1 253 ? 10.973 68.754 44.694 0.50 26.80 250 TYR B C 1
ATOM 5163 O O A TYR B 1 253 ? 10.141 69.084 43.828 0.50 26.90 250 TYR B O 1
ATOM 5164 O O B TYR B 1 253 ? 9.971 69.058 44.048 0.50 26.76 250 TYR B O 1
ATOM 5181 N N . PHE B 1 254 ? 11.732 69.648 45.333 1.00 26.48 251 PHE B N 1
ATOM 5182 C CA . PHE B 1 254 ? 11.508 71.099 45.236 1.00 26.86 251 PHE B CA 1
ATOM 5183 C C . PHE B 1 254 ? 11.595 71.616 43.798 1.00 27.14 251 PHE B C 1
ATOM 5184 O O . PHE B 1 254 ? 10.716 72.355 43.341 1.00 27.38 251 PHE B O 1
ATOM 5192 N N . ILE B 1 255 ? 12.626 71.186 43.082 1.00 27.90 252 ILE B N 1
ATOM 5193 C CA . ILE B 1 255 ? 12.821 71.583 41.682 1.00 29.22 252 ILE B CA 1
ATOM 5194 C C . ILE B 1 255 ? 11.691 71.106 40.760 1.00 29.62 252 ILE B C 1
ATOM 5195 O O . ILE B 1 255 ? 11.330 71.816 39.822 1.00 29.80 252 ILE B O 1
ATOM 5200 N N . ASP B 1 256 ? 11.151 69.917 41.025 1.00 29.79 253 ASP B N 1
ATOM 5201 C CA . ASP B 1 256 ? 10.141 69.299 40.149 1.00 30.69 253 ASP B CA 1
ATOM 5202 C C . ASP B 1 256 ? 8.682 69.654 40.468 1.00 31.07 253 ASP B C 1
ATOM 5203 O O . ASP B 1 256 ? 7.777 69.109 39.831 1.00 31.11 253 ASP B O 1
ATOM 5208 N N . GLN B 1 257 ? 8.437 70.569 41.408 1.00 31.63 254 GLN B N 1
ATOM 5209 C CA . GLN B 1 257 ? 7.065 70.836 41.876 1.00 32.84 254 GLN B CA 1
ATOM 5210 C C . GLN B 1 257 ? 6.077 71.203 40.765 1.00 33.28 254 GLN B C 1
ATOM 5211 O O . GLN B 1 257 ? 4.980 70.643 40.708 1.00 33.30 254 GLN B O 1
ATOM 5217 N N . GLU B 1 258 ? 6.463 72.112 39.870 1.00 33.49 255 GLU B N 1
ATOM 5218 C CA . GLU B 1 258 ? 5.542 72.557 38.810 1.00 34.43 255 GLU B CA 1
ATOM 5219 C C . GLU B 1 258 ? 5.206 71.446 37.818 1.00 34.31 255 GLU B C 1
ATOM 5220 O O . GLU B 1 258 ? 4.040 71.277 37.457 1.00 34.36 255 GLU B O 1
ATOM 5226 N N . GLU B 1 259 ? 6.215 70.697 37.379 1.00 33.60 256 GLU B N 1
ATOM 5227 C CA . GLU B 1 259 ? 5.985 69.583 36.460 1.00 34.38 256 GLU B CA 1
ATOM 5228 C C . GLU B 1 259 ? 5.107 68.507 37.116 1.00 33.83 256 GLU B C 1
ATOM 5229 O O . GLU B 1 259 ? 4.214 67.950 36.465 1.00 33.62 256 GLU B O 1
ATOM 5235 N N . ASP B 1 260 ? 5.355 68.233 38.396 1.00 32.85 257 ASP B N 1
ATOM 5236 C CA . ASP B 1 260 ? 4.558 67.252 39.146 1.00 33.18 257 ASP B CA 1
ATOM 5237 C C . ASP B 1 260 ? 3.108 67.707 39.346 1.00 34.48 257 ASP B C 1
ATOM 5238 O O . ASP B 1 260 ? 2.208 66.873 39.335 1.00 35.04 257 ASP B O 1
ATOM 5243 N N . ILE B 1 261 ? 2.885 69.012 39.526 1.00 35.58 258 ILE B N 1
ATOM 5244 C CA . ILE B 1 261 ? 1.522 69.577 39.515 1.00 37.24 258 ILE B CA 1
ATOM 5245 C C . ILE B 1 261 ? 0.872 69.326 38.153 1.00 38.64 258 ILE B C 1
ATOM 5246 O O . ILE B 1 261 ? -0.234 68.771 38.079 1.00 39.30 258 ILE B O 1
ATOM 5251 N N . ALA B 1 262 ? 1.573 69.710 37.087 1.00 39.14 259 ALA B N 1
ATOM 5252 C CA . ALA B 1 262 ? 1.076 69.541 35.716 1.00 40.59 259 ALA B CA 1
ATOM 5253 C C . ALA B 1 262 ? 0.720 68.089 35.374 1.00 41.78 259 ALA B C 1
ATOM 5254 O O . ALA B 1 262 ? -0.316 67.840 34.762 1.00 42.42 259 ALA B O 1
ATOM 5256 N N . ASP B 1 263 ? 1.568 67.144 35.784 1.00 42.31 260 ASP B N 1
ATOM 5257 C CA . ASP B 1 263 ? 1.349 65.708 35.520 1.00 43.65 260 ASP B CA 1
ATOM 5258 C C . ASP B 1 263 ? 0.492 64.972 36.566 1.00 45.28 260 ASP B C 1
ATOM 5259 O O . ASP B 1 263 ? 0.164 63.795 36.360 1.00 45.43 260 ASP B O 1
ATOM 5264 N N . ASP B 1 264 ? 0.143 65.645 37.669 1.00 46.44 261 ASP B N 1
ATOM 5265 C CA . ASP B 1 264 ? -0.549 65.028 38.814 1.00 48.04 261 ASP B CA 1
ATOM 5266 C C . ASP B 1 264 ? 0.261 63.831 39.340 1.00 47.76 261 ASP B C 1
ATOM 5267 O O . ASP B 1 264 ? -0.231 62.700 39.406 1.00 47.92 261 ASP B O 1
ATOM 5272 N N . GLU B 1 265 ? 1.511 64.111 39.705 1.00 46.59 262 GLU B N 1
ATOM 5273 C CA . GLU B 1 265 ? 2.490 63.088 40.084 1.00 46.01 262 GLU B CA 1
ATOM 5274 C C . GLU B 1 265 ? 2.846 63.145 41.567 1.00 45.09 262 GLU B C 1
ATOM 5275 O O . GLU B 1 265 ? 2.552 64.125 42.258 1.00 45.66 262 GLU B O 1
ATOM 5281 N N . LEU B 1 266 ? 3.491 62.078 42.034 1.00 43.13 263 LEU B N 1
ATOM 5282 C CA . LEU B 1 266 ? 3.932 61.961 43.422 1.00 41.46 263 LEU B CA 1
ATOM 5283 C C . LEU B 1 266 ? 5.100 62.910 43.705 1.00 39.56 263 LEU B C 1
ATOM 5284 O O . LEU B 1 266 ? 6.211 62.700 43.208 1.00 39.52 263 LEU B O 1
ATOM 5289 N N . ASN B 1 267 ? 4.824 63.956 44.484 1.00 37.73 264 ASN B N 1
ATOM 5290 C CA . ASN B 1 267 ? 5.848 64.867 44.992 1.00 35.83 264 ASN B CA 1
ATOM 5291 C C . ASN B 1 267 ? 5.712 64.944 46.504 1.00 35.34 264 ASN B C 1
ATOM 5292 O O . ASN B 1 267 ? 4.681 65.382 47.017 1.00 35.32 264 ASN B O 1
ATOM 5297 N N . PHE B 1 268 ? 6.774 64.552 47.203 1.00 35.22 265 PHE B N 1
ATOM 5298 C CA . PHE B 1 268 ? 6.736 64.401 48.662 1.00 35.56 265 PHE B CA 1
ATOM 5299 C C . PHE B 1 268 ? 6.598 65.703 49.448 1.00 35.35 265 PHE B C 1
ATOM 5300 O O . PHE B 1 268 ? 6.157 65.673 50.597 1.00 35.18 265 PHE B O 1
ATOM 5308 N N . LEU B 1 269 ? 6.945 66.836 48.834 1.00 34.94 266 LEU B N 1
ATOM 5309 C CA . LEU B 1 269 ? 6.768 68.146 49.477 1.00 35.11 266 LEU B CA 1
ATOM 5310 C C . LEU B 1 269 ? 5.308 68.584 49.595 1.00 35.93 266 LEU B C 1
ATOM 5311 O O . LEU B 1 269 ? 4.992 69.448 50.421 1.00 35.70 266 LEU B O 1
ATOM 5316 N N . PHE B 1 270 ? 4.419 67.996 48.789 1.00 36.31 267 PHE B N 1
ATOM 5317 C CA . PHE B 1 270 ? 2.999 68.383 48.792 1.00 37.13 267 PHE B CA 1
ATOM 5318 C C . PHE B 1 270 ? 2.230 67.972 50.055 1.00 37.33 267 PHE B C 1
ATOM 5319 O O . PHE B 1 270 ? 1.096 68.413 50.242 1.00 37.75 267 PHE B O 1
ATOM 5327 N N . TYR B 1 271 ? 2.833 67.143 50.914 1.00 36.87 268 TYR B N 1
ATOM 5328 C CA . TYR B 1 271 ? 2.159 66.624 52.109 1.00 36.82 268 TYR B CA 1
ATOM 5329 C C . TYR B 1 271 ? 2.542 67.326 53.414 1.00 36.00 268 TYR B C 1
ATOM 5330 O O . TYR B 1 271 ? 2.056 66.949 54.481 1.00 36.57 268 TYR B O 1
ATOM 5339 N N . TYR B 1 272 ? 3.388 68.356 53.338 1.00 34.73 269 TYR B N 1
ATOM 5340 C CA . TYR B 1 272 ? 3.513 69.302 54.447 1.00 34.26 269 TYR B CA 1
ATOM 5341 C C . TYR B 1 272 ? 2.187 70.052 54.610 1.00 36.35 269 TYR B C 1
ATOM 5342 O O . TYR B 1 272 ? 1.462 70.269 53.634 1.00 36.39 269 TYR B O 1
ATOM 5351 N N . GLU B 1 273 ? 1.881 70.443 55.843 1.00 38.87 270 GLU B N 1
ATOM 5352 C CA . GLU B 1 273 ? 0.637 71.167 56.149 1.00 41.05 270 GLU B CA 1
ATOM 5353 C C . GLU B 1 273 ? 0.547 72.535 55.466 1.00 41.51 270 GLU B C 1
ATOM 5354 O O . GLU B 1 273 ? -0.541 72.959 55.059 1.00 42.15 270 GLU B O 1
ATOM 5360 N N . ASN B 1 274 ? 1.686 73.217 55.350 1.00 40.82 271 ASN B N 1
ATOM 5361 C CA . ASN B 1 274 ? 1.758 74.518 54.674 1.00 40.80 271 ASN B CA 1
ATOM 5362 C C . ASN B 1 274 ? 3.191 74.879 54.287 1.00 39.63 271 ASN B C 1
ATOM 5363 O O . ASN B 1 274 ? 4.140 74.202 54.695 1.00 38.47 271 ASN B O 1
ATOM 5368 N N . GLU B 1 275 ? 3.332 75.943 53.498 1.00 39.07 272 GLU B N 1
ATOM 5369 C CA . GLU B 1 275 ? 4.641 76.416 53.033 1.00 38.18 272 GLU B CA 1
ATOM 5370 C C . GLU B 1 275 ? 5.623 76.726 54.174 1.00 36.76 272 GLU B C 1
ATOM 5371 O O . GLU B 1 275 ? 6.811 76.424 54.059 1.00 35.77 272 GLU B O 1
ATOM 5377 N N . GLU B 1 276 ? 5.133 77.329 55.257 1.00 36.37 273 GLU B N 1
ATOM 5378 C CA . GLU B 1 276 ? 5.985 77.692 56.404 1.00 35.73 273 GLU B CA 1
ATOM 5379 C C . GLU B 1 276 ? 6.623 76.463 57.054 1.00 34.42 273 GLU B C 1
ATOM 5380 O O . GLU B 1 276 ? 7.810 76.474 57.381 1.00 33.39 273 GLU B O 1
ATOM 5383 N N . GLN B 1 277 ? 5.815 75.421 57.245 1.00 33.81 274 GLN B N 1
ATOM 5384 C CA . GLN B 1 277 ? 6.282 74.152 57.808 1.00 32.81 274 GLN B CA 1
ATOM 5385 C C . GLN B 1 277 ? 7.316 73.482 56.909 1.00 31.25 274 GLN B C 1
ATOM 5386 O O . GLN B 1 277 ? 8.323 72.967 57.400 1.00 30.43 274 GLN B O 1
ATOM 5392 N N . MET B 1 278 ? 7.061 73.478 55.602 1.00 30.18 275 MET B N 1
ATOM 5393 C CA . MET B 1 278 ? 8.020 72.921 54.647 1.00 29.04 275 MET B CA 1
ATOM 5394 C C . MET B 1 278 ? 9.376 73.614 54.790 1.00 28.30 275 MET B C 1
ATOM 5395 O O . MET B 1 278 ? 10.400 72.951 54.922 1.00 27.66 275 MET B O 1
ATOM 5400 N N . ILE B 1 279 ? 9.366 74.948 54.781 1.00 27.93 276 ILE B N 1
ATOM 5401 C CA . ILE B 1 279 ? 10.607 75.725 54.862 1.00 27.49 276 ILE B CA 1
ATOM 5402 C C . ILE B 1 279 ? 11.284 75.552 56.226 1.00 27.58 276 ILE B C 1
ATOM 5403 O O . ILE B 1 279 ? 12.503 75.379 56.294 1.00 26.96 276 ILE B O 1
ATOM 5408 N N . GLU B 1 280 ? 10.501 75.564 57.302 1.00 28.62 277 GLU B N 1
ATOM 5409 C CA . GLU B 1 280 ? 11.057 75.382 58.648 1.00 29.58 277 GLU B CA 1
ATOM 5410 C C . GLU B 1 280 ? 11.767 74.029 58.776 1.00 28.55 277 GLU B C 1
ATOM 5411 O O . GLU B 1 280 ? 12.907 73.958 59.233 1.00 28.15 277 GLU B O 1
ATOM 5417 N N . ARG B 1 281 ? 11.098 72.969 58.344 1.00 28.36 278 ARG B N 1
ATOM 5418 C CA . ARG B 1 281 ? 11.718 71.639 58.342 1.00 27.66 278 ARG B CA 1
ATOM 5419 C C . ARG B 1 281 ? 12.908 71.517 57.387 1.00 26.62 278 ARG B C 1
ATOM 5420 O O . ARG B 1 281 ? 13.894 70.861 57.723 1.00 26.41 278 ARG B O 1
ATOM 5428 N N . PHE B 1 282 ? 12.846 72.152 56.219 1.00 25.76 279 PHE B N 1
ATOM 5429 C CA . PHE B 1 282 ? 14.010 72.157 55.328 1.00 25.00 279 PHE B CA 1
ATOM 5430 C C . PHE B 1 282 ? 15.223 72.789 56.014 1.00 24.85 279 PHE B C 1
ATOM 5431 O O . PHE B 1 282 ? 16.325 72.249 55.959 1.00 23.91 279 PHE B O 1
ATOM 5439 N N . GLN B 1 283 ? 15.007 73.938 56.659 1.00 25.12 280 GLN B N 1
ATOM 5440 C CA . GLN B 1 283 ? 16.069 74.619 57.397 1.00 25.53 280 GLN B CA 1
ATOM 5441 C C . GLN B 1 283 ? 16.632 73.755 58.527 1.00 25.96 280 GLN B C 1
ATOM 5442 O O . GLN B 1 283 ? 17.840 73.740 58.756 1.00 25.96 280 GLN B O 1
ATOM 5448 N N . TYR B 1 284 ? 15.751 73.028 59.211 1.00 27.08 281 TYR B N 1
ATOM 5449 C CA . TYR B 1 284 ? 16.151 72.086 60.258 1.00 27.80 281 TYR B CA 1
ATOM 5450 C C . TYR B 1 284 ? 16.992 70.953 59.673 1.00 27.10 281 TYR B C 1
ATOM 5451 O O . TYR B 1 284 ? 18.033 70.599 60.229 1.00 26.90 281 TYR B O 1
ATOM 5460 N N . PHE B 1 285 ? 16.551 70.409 58.543 1.00 26.15 282 PHE B N 1
ATOM 5461 C CA . PHE B 1 285 ? 17.331 69.367 57.841 1.00 25.63 282 PHE B CA 1
ATOM 5462 C C . PHE B 1 285 ? 18.737 69.865 57.491 1.00 25.56 282 PHE B C 1
ATOM 5463 O O . PHE B 1 285 ? 19.717 69.155 57.698 1.00 25.87 282 PHE B O 1
ATOM 5471 N N . VAL B 1 286 ? 18.826 71.102 56.992 1.00 25.32 283 VAL B N 1
ATOM 5472 C CA . VAL B 1 286 ? 20.105 71.704 56.622 1.00 25.44 283 VAL B CA 1
ATOM 5473 C C . VAL B 1 286 ? 21.037 71.815 57.841 1.00 26.43 283 VAL B C 1
ATOM 5474 O O . VAL B 1 286 ? 22.203 71.431 57.761 1.00 26.30 283 VAL B O 1
ATOM 5478 N N A GLN B 1 287 ? 20.518 72.317 58.960 0.50 27.26 284 GLN B N 1
ATOM 5479 N N B GLN B 1 287 ? 20.499 72.325 58.948 0.50 27.38 284 GLN B N 1
ATOM 5480 C CA A GLN B 1 287 ? 21.319 72.455 60.182 0.50 28.22 284 GLN B CA 1
ATOM 5481 C CA B GLN B 1 287 ? 21.227 72.452 60.215 0.50 28.45 284 GLN B CA 1
ATOM 5482 C C A GLN B 1 287 ? 21.791 71.106 60.727 0.50 28.63 284 GLN B C 1
ATOM 5483 C C B GLN B 1 287 ? 21.772 71.117 60.715 0.50 28.75 284 GLN B C 1
ATOM 5484 O O A GLN B 1 287 ? 22.937 70.985 61.167 0.50 28.74 284 GLN B O 1
ATOM 5485 O O B GLN B 1 287 ? 22.935 71.017 61.112 0.50 28.83 284 GLN B O 1
ATOM 5496 N N . LYS B 1 288 ? 20.917 70.101 60.687 1.00 28.73 285 LYS B N 1
ATOM 5497 C CA . LYS B 1 288 ? 21.294 68.743 61.094 1.00 29.36 285 LYS B CA 1
ATOM 5498 C C . LYS B 1 288 ? 22.311 68.106 60.144 1.00 28.65 285 LYS B C 1
ATOM 5499 O O . LYS B 1 288 ? 23.189 67.359 60.588 1.00 28.77 285 LYS B O 1
ATOM 5505 N N . ALA B 1 289 ? 22.194 68.402 58.850 1.00 27.72 286 ALA B N 1
ATOM 5506 C CA . ALA B 1 289 ? 23.170 67.934 57.856 1.00 27.50 286 ALA B CA 1
ATOM 5507 C C . ALA B 1 289 ? 24.534 68.598 58.045 1.00 28.33 286 ALA B C 1
ATOM 5508 O O . ALA B 1 289 ? 25.564 67.940 57.939 1.00 27.39 286 ALA B O 1
ATOM 5510 N N . GLU B 1 290 ? 24.531 69.904 58.322 1.00 29.59 287 GLU B N 1
ATOM 5511 C CA . GLU B 1 290 ? 25.756 70.619 58.673 1.00 31.22 287 GLU B CA 1
ATOM 5512 C C . GLU B 1 290 ? 26.423 69.939 59.857 1.00 31.34 287 GLU B C 1
ATOM 5513 O O . GLU B 1 290 ? 27.604 69.597 59.802 1.00 31.12 287 GLU B O 1
ATOM 5519 N N . GLU B 1 291 ? 25.641 69.723 60.911 1.00 31.99 288 GLU B N 1
ATOM 5520 C CA . GLU B 1 291 ? 26.130 69.060 62.121 1.00 32.91 288 GLU B CA 1
ATOM 5521 C C . GLU B 1 291 ? 26.710 67.670 61.839 1.00 32.33 288 GLU B C 1
ATOM 5522 O O . GLU B 1 291 ? 27.809 67.354 62.301 1.00 32.73 288 GLU B O 1
ATOM 5528 N N . SER B 1 292 ? 25.980 66.842 61.090 1.00 31.47 289 SER B N 1
ATOM 5529 C CA . SER B 1 292 ? 26.442 65.474 60.818 1.00 30.76 289 SER B CA 1
ATOM 5530 C C . SER B 1 292 ? 27.694 65.443 59.939 1.00 30.38 289 SER B C 1
ATOM 5531 O O . SER B 1 292 ? 28.585 64.622 60.175 1.00 30.55 289 SER B O 1
ATOM 5534 N N . LEU B 1 293 ? 27.781 66.341 58.953 1.00 30.08 290 LEU B N 1
ATOM 5535 C CA . LEU B 1 293 ? 28.974 66.419 58.100 1.00 30.08 290 LEU B CA 1
ATOM 5536 C C . LEU B 1 293 ? 30.241 66.788 58.887 1.00 30.88 290 LEU B C 1
ATOM 5537 O O . LEU B 1 293 ? 31.322 66.275 58.591 1.00 30.22 290 LEU B O 1
ATOM 5542 N N . SER B 1 294 ? 30.095 67.641 59.902 1.00 31.54 291 SER B N 1
ATOM 5543 C CA . SER B 1 294 ? 31.224 68.043 60.752 1.00 32.56 291 SER B CA 1
ATOM 5544 C C . SER B 1 294 ? 31.799 66.916 61.627 1.00 33.49 291 SER B C 1
ATOM 5545 O O . SER B 1 294 ? 32.928 67.040 62.114 1.00 34.42 291 SER B O 1
ATOM 5548 N N . THR B 1 295 ? 31.037 65.835 61.826 1.00 33.51 292 THR B N 1
ATOM 5549 C CA . THR B 1 295 ? 31.515 64.654 62.572 1.00 34.20 292 THR B CA 1
ATOM 5550 C C . THR B 1 295 ? 32.392 63.712 61.738 1.00 34.27 292 THR B C 1
ATOM 5551 O O . THR B 1 295 ? 33.006 62.790 62.288 1.00 34.29 292 THR B O 1
ATOM 5555 N N . LEU B 1 296 ? 32.441 63.928 60.422 1.00 34.13 293 LEU B N 1
ATOM 5556 C CA . LEU B 1 296 ? 33.240 63.097 59.522 1.00 34.35 293 LEU B CA 1
ATOM 5557 C C . LEU B 1 296 ? 34.712 63.504 59.541 1.00 35.06 293 LEU B C 1
ATOM 5558 O O . LEU B 1 296 ? 35.042 64.635 59.916 1.00 34.62 293 LEU B O 1
ATOM 5563 N N . PRO B 1 297 ? 35.606 62.583 59.127 1.00 35.65 294 PRO B N 1
ATOM 5564 C CA . PRO B 1 297 ? 36.958 63.029 58.814 1.00 36.54 294 PRO B CA 1
ATOM 5565 C C . PRO B 1 297 ? 36.920 63.817 57.503 1.00 36.11 294 PRO B C 1
ATOM 5566 O O . PRO B 1 297 ? 35.989 63.640 56.711 1.00 35.25 294 PRO B O 1
ATOM 5570 N N . ASP B 1 298 ? 37.904 64.685 57.289 1.00 36.81 295 ASP B N 1
ATOM 5571 C CA . ASP B 1 298 ? 37.919 65.566 56.115 1.00 36.52 295 ASP B CA 1
ATOM 5572 C C . ASP B 1 298 ? 36.617 66.404 56.045 1.00 36.14 295 ASP B C 1
ATOM 5573 O O . ASP B 1 298 ? 36.016 66.525 54.973 1.00 35.20 295 ASP B O 1
ATOM 5578 N N . PRO B 1 299 ? 36.169 66.973 57.189 1.00 36.23 296 PRO B N 1
ATOM 5579 C CA . PRO B 1 299 ? 34.838 67.610 57.249 1.00 35.75 296 PRO B CA 1
ATOM 5580 C C . PRO B 1 299 ? 34.605 68.744 56.241 1.00 35.60 296 PRO B C 1
ATOM 5581 O O . PRO B 1 299 ? 33.478 68.918 55.761 1.00 35.10 296 PRO B O 1
ATOM 5585 N N . LYS B 1 300 ? 35.660 69.490 55.920 1.00 35.97 297 LYS B N 1
ATOM 5586 C CA . LYS B 1 300 ? 35.560 70.631 55.006 1.00 35.76 297 LYS B CA 1
ATOM 5587 C C . LYS B 1 300 ? 35.335 70.151 53.577 1.00 34.32 297 LYS B C 1
ATOM 5588 O O . LYS B 1 300 ? 34.561 70.756 52.840 1.00 33.41 297 LYS B O 1
ATOM 5594 N N . PHE B 1 301 ? 35.994 69.053 53.202 1.00 33.17 298 PHE B N 1
ATOM 5595 C CA . PHE B 1 301 ? 35.786 68.428 51.897 1.00 32.24 298 PHE B CA 1
ATOM 5596 C C . PHE B 1 301 ? 34.330 67.993 51.714 1.00 31.63 298 PHE B C 1
ATOM 5597 O O . PHE B 1 301 ? 33.709 68.329 50.702 1.00 31.23 298 PHE B O 1
ATOM 5605 N N . HIS B 1 302 ? 33.794 67.251 52.688 1.00 31.39 299 HIS B N 1
ATOM 5606 C CA . HIS B 1 302 ? 32.400 66.785 52.628 1.00 31.17 299 HIS B CA 1
ATOM 5607 C C . HIS B 1 302 ? 31.399 67.935 52.541 1.00 32.01 299 HIS B C 1
ATOM 5608 O O . HIS B 1 302 ? 30.400 67.831 51.830 1.00 31.83 299 HIS B O 1
ATOM 5615 N N . ARG B 1 303 ? 31.674 69.020 53.261 1.00 33.43 300 ARG B N 1
ATOM 5616 C CA . ARG B 1 303 ? 30.823 70.209 53.205 1.00 34.77 300 ARG B CA 1
ATOM 5617 C C . ARG B 1 303 ? 30.842 70.828 51.810 1.00 35.24 300 ARG B C 1
ATOM 5618 O O . ARG B 1 303 ? 29.789 71.186 51.286 1.00 34.54 300 ARG B O 1
ATOM 5626 N N . HIS B 1 304 ? 32.026 70.935 51.209 1.00 36.74 301 HIS B N 1
ATOM 5627 C CA . HIS B 1 304 ? 32.154 71.491 49.851 1.00 37.50 301 HIS B CA 1
ATOM 5628 C C . HIS B 1 304 ? 31.356 70.715 48.808 1.00 37.28 301 HIS B C 1
ATOM 5629 O O . HIS B 1 304 ? 30.682 71.314 47.969 1.00 37.19 301 HIS B O 1
ATOM 5636 N N . ILE B 1 305 ? 31.414 69.389 48.869 1.00 36.98 302 ILE B N 1
ATOM 5637 C CA . ILE B 1 305 ? 30.692 68.565 47.901 1.00 37.07 302 ILE B CA 1
ATOM 5638 C C . ILE B 1 305 ? 29.185 68.718 48.108 1.00 36.26 302 ILE B C 1
ATOM 5639 O O . ILE B 1 305 ? 28.439 68.908 47.145 1.00 36.07 302 ILE B O 1
ATOM 5644 N N . TRP B 1 306 ? 28.751 68.637 49.363 1.00 34.93 303 TRP B N 1
ATOM 5645 C CA . TRP B 1 306 ? 27.341 68.787 49.717 1.00 34.06 303 TRP B CA 1
ATOM 5646 C C . TRP B 1 306 ? 26.789 70.129 49.238 1.00 33.19 303 TRP B C 1
ATOM 5647 O O . TRP B 1 306 ? 25.746 70.177 48.590 1.00 32.35 303 TRP B O 1
ATOM 5658 N N . ARG B 1 307 ? 27.500 71.202 49.562 1.00 32.82 304 ARG B N 1
ATOM 5659 C CA . ARG B 1 307 ? 27.079 72.549 49.161 1.00 32.83 304 ARG B CA 1
ATOM 5660 C C . ARG B 1 307 ? 27.218 72.809 47.663 1.00 31.24 304 ARG B C 1
ATOM 5661 O O . ARG B 1 307 ? 26.476 73.624 47.116 1.00 30.30 304 ARG B O 1
ATOM 5669 N N . GLY B 1 308 ? 28.160 72.128 47.010 1.00 29.69 305 GLY B N 1
ATOM 5670 C CA . GLY B 1 308 ? 28.258 72.153 45.553 1.00 28.66 305 GLY B CA 1
ATOM 5671 C C . GLY B 1 308 ? 27.032 71.524 44.911 1.00 27.65 305 GLY B C 1
ATOM 5672 O O . GLY B 1 308 ? 26.467 72.076 43.961 1.00 26.35 305 GLY B O 1
ATOM 5673 N N . ILE B 1 309 ? 26.612 70.371 45.440 1.00 26.72 306 ILE B N 1
ATOM 5674 C CA . ILE B 1 309 ? 25.392 69.708 44.973 1.00 26.25 306 ILE B CA 1
ATOM 5675 C C . ILE B 1 309 ? 24.192 70.641 45.152 1.00 25.57 306 ILE B C 1
ATOM 5676 O O . ILE B 1 309 ? 23.398 70.783 44.226 1.00 25.82 306 ILE B O 1
ATOM 5681 N N . ILE B 1 310 ? 24.096 71.305 46.309 1.00 24.74 307 ILE B N 1
ATOM 5682 C CA . ILE B 1 310 ? 22.990 72.232 46.589 1.00 24.20 307 ILE B CA 1
ATOM 5683 C C . ILE B 1 310 ? 22.986 73.382 45.574 1.00 23.40 307 ILE B C 1
ATOM 5684 O O . ILE B 1 310 ? 21.943 73.689 45.004 1.00 23.22 307 ILE B O 1
ATOM 5689 N N . ALA B 1 311 ? 24.144 73.991 45.345 1.00 22.97 308 ALA B N 1
ATOM 5690 C CA . ALA B 1 311 ? 24.265 75.098 44.370 1.00 22.83 308 ALA B CA 1
ATOM 5691 C C . ALA B 1 311 ? 23.816 74.681 42.972 1.00 22.89 308 ALA B C 1
ATOM 5692 O O . ALA B 1 311 ? 23.090 75.424 42.294 1.00 22.01 308 ALA B O 1
ATOM 5694 N N . ILE B 1 312 ? 24.237 73.484 42.555 1.00 23.22 309 ILE B N 1
ATOM 5695 C CA . ILE B 1 312 ? 23.880 72.952 41.240 1.00 23.92 309 ILE B CA 1
ATOM 5696 C C . ILE B 1 312 ? 22.365 72.755 41.131 1.00 24.29 309 ILE B C 1
ATOM 5697 O O . ILE B 1 312 ? 21.754 73.181 40.142 1.00 24.31 309 ILE B O 1
ATOM 5702 N N . TYR B 1 313 ? 21.761 72.126 42.141 1.00 24.43 310 TYR B N 1
ATOM 5703 C CA . TYR B 1 313 ? 20.303 71.967 42.180 1.00 25.29 310 TYR B CA 1
ATOM 5704 C C . TYR B 1 313 ? 19.586 73.323 42.082 1.00 24.61 310 TYR B C 1
ATOM 5705 O O . TYR B 1 313 ? 18.713 73.515 41.237 1.00 24.80 310 TYR B O 1
ATOM 5714 N N . LEU B 1 314 ? 19.984 74.276 42.913 1.00 23.69 311 LEU B N 1
ATOM 5715 C CA . LEU B 1 314 ? 19.318 75.583 42.922 1.00 24.01 311 LEU B CA 1
ATOM 5716 C C . LEU B 1 314 ? 19.535 76.393 41.637 1.00 23.56 311 LEU B C 1
ATOM 5717 O O . LEU B 1 314 ? 18.735 77.289 41.337 1.00 23.79 311 LEU B O 1
ATOM 5722 N N . SER B 1 315 ? 20.598 76.084 40.890 1.00 22.86 312 SER B N 1
ATOM 5723 C CA . SER B 1 315 ? 20.876 76.757 39.617 1.00 23.01 312 SER B CA 1
ATOM 5724 C C . SER B 1 315 ? 19.952 76.328 38.485 1.00 23.35 312 SER B C 1
ATOM 5725 O O . SER B 1 315 ? 19.980 76.924 37.414 1.00 23.33 312 SER B O 1
ATOM 5728 N N . ASP B 1 316 ? 19.155 75.286 38.708 1.00 23.52 313 ASP B N 1
ATOM 5729 C CA . ASP B 1 316 ? 18.243 74.800 37.688 1.00 24.55 313 ASP B CA 1
ATOM 5730 C C . ASP B 1 316 ? 17.305 75.898 37.206 1.00 25.00 313 ASP B C 1
ATOM 5731 O O . ASP B 1 316 ? 16.793 76.700 38.001 1.00 24.23 313 ASP B O 1
ATOM 5736 N N . GLU B 1 317 ? 17.095 75.938 35.892 1.00 26.04 314 GLU B N 1
ATOM 5737 C CA . GLU B 1 317 ? 16.122 76.844 35.276 1.00 26.87 314 GLU B CA 1
ATOM 5738 C C . GLU B 1 317 ? 14.750 76.820 35.969 1.00 26.84 314 GLU B C 1
ATOM 5739 O O . GLU B 1 317 ? 14.110 77.863 36.118 1.00 26.77 314 GLU B O 1
ATOM 5745 N N . LYS B 1 318 ? 14.335 75.642 36.435 1.00 26.92 315 LYS B N 1
ATOM 5746 C CA . LYS B 1 318 ? 13.066 75.491 37.154 1.00 27.36 315 LYS B CA 1
ATOM 5747 C C . LYS B 1 318 ? 12.985 76.310 38.442 1.00 26.49 315 LYS B C 1
ATOM 5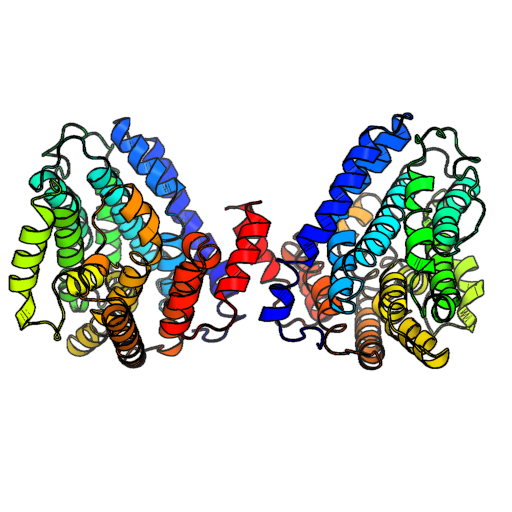748 O O . LYS B 1 318 ? 11.901 76.735 38.822 1.00 27.00 315 LYS B O 1
ATOM 5754 N N . VAL B 1 319 ? 14.122 76.547 39.099 1.00 25.41 316 VAL B N 1
ATOM 5755 C CA . VAL B 1 319 ? 14.176 77.470 40.246 1.00 24.77 316 VAL B CA 1
ATOM 5756 C C . VAL B 1 319 ? 14.384 78.918 39.800 1.00 25.05 316 VAL B C 1
ATOM 5757 O O . VAL B 1 319 ? 13.630 79.815 40.196 1.00 24.63 316 VAL B O 1
ATOM 5761 N N . GLN B 1 320 ? 15.419 79.147 38.999 1.00 24.95 317 GLN B N 1
ATOM 5762 C CA . GLN B 1 320 ? 15.857 80.518 38.712 1.00 25.60 317 GLN B CA 1
ATOM 5763 C C . GLN B 1 320 ? 14.876 81.323 37.859 1.00 27.13 317 GLN B C 1
ATOM 5764 O O . GLN B 1 320 ? 14.834 82.554 37.980 1.00 27.38 317 GLN B O 1
ATOM 5770 N N . LYS B 1 321 ? 14.086 80.640 37.034 1.00 28.62 318 LYS B N 1
ATOM 5771 C CA . LYS B 1 321 ? 13.068 81.301 36.196 1.00 30.38 318 LYS B CA 1
ATOM 5772 C C . LYS B 1 321 ? 11.648 81.227 36.768 1.00 30.70 318 LYS B C 1
ATOM 5773 O O . LYS B 1 321 ? 10.696 81.642 36.098 1.00 32.39 318 LYS B O 1
ATOM 5779 N N . ASN B 1 322 ? 11.500 80.706 37.986 1.00 29.34 319 ASN B N 1
ATOM 5780 C CA . ASN B 1 322 ? 10.222 80.661 38.690 1.00 29.13 319 ASN B CA 1
ATOM 5781 C C . ASN B 1 322 ? 10.342 81.577 39.902 1.00 28.87 319 ASN B C 1
ATOM 5782 O O . ASN B 1 322 ? 11.104 81.297 40.816 1.00 28.31 319 ASN B O 1
ATOM 5787 N N . LYS B 1 323 ? 9.600 82.683 39.904 1.00 29.44 320 LYS B N 1
ATOM 5788 C CA . LYS B 1 323 ? 9.753 83.702 40.945 1.00 29.64 320 LYS B CA 1
ATOM 5789 C C . LYS B 1 323 ? 9.416 83.211 42.355 1.00 29.47 320 LYS B C 1
ATOM 5790 O O . LYS B 1 323 ? 10.129 83.524 43.300 1.00 28.91 320 LYS B O 1
ATOM 5796 N N . GLU B 1 324 ? 8.363 82.411 42.493 1.00 29.92 321 GLU B N 1
ATOM 5797 C CA . GLU B 1 324 ? 8.017 81.841 43.806 1.00 29.94 321 GLU B CA 1
ATOM 5798 C C . GLU B 1 324 ? 9.050 80.838 44.311 1.00 29.24 321 GLU B C 1
ATOM 5799 O O . GLU B 1 324 ? 9.426 80.889 45.486 1.00 29.19 321 GLU B O 1
ATOM 5805 N N . LEU B 1 325 ? 9.500 79.933 43.439 1.00 28.12 322 LEU B N 1
ATOM 5806 C CA . LEU B 1 325 ? 10.540 78.977 43.816 1.00 27.47 322 LEU B CA 1
ATOM 5807 C C . LEU B 1 325 ? 11.875 79.681 44.120 1.00 27.10 322 LEU B C 1
ATOM 5808 O O . LEU B 1 325 ? 12.531 79.354 45.112 1.00 26.67 322 LEU B O 1
ATOM 5813 N N . LYS B 1 326 ? 12.264 80.647 43.287 1.00 26.95 323 LYS B N 1
ATOM 5814 C CA . LYS B 1 326 ? 13.450 81.459 43.577 1.00 27.24 323 LYS B CA 1
ATOM 5815 C C . LYS B 1 326 ? 13.338 82.120 44.957 1.00 27.14 323 LYS B C 1
ATOM 5816 O O . LYS B 1 326 ? 14.275 82.048 45.755 1.00 26.20 323 LYS B O 1
ATOM 5822 N N . LYS B 1 327 ? 12.181 82.723 45.237 1.00 27.74 324 LYS B N 1
ATOM 5823 C CA . LYS B 1 327 ? 11.926 83.385 46.523 1.00 28.25 324 LYS B CA 1
ATOM 5824 C C . LYS B 1 327 ? 12.078 82.437 47.711 1.00 27.85 324 LYS B C 1
ATOM 5825 O O . LYS B 1 327 ? 12.777 82.751 48.678 1.00 27.04 324 LYS B O 1
ATOM 5831 N N . LYS B 1 328 ? 11.418 81.282 47.638 1.00 27.25 325 LYS B N 1
ATOM 5832 C CA . LYS B 1 328 ? 11.510 80.291 48.703 1.00 27.41 325 LYS B CA 1
ATOM 5833 C C . LYS B 1 328 ? 12.924 79.745 48.856 1.00 26.15 325 LYS B C 1
ATOM 5834 O O . LYS B 1 328 ? 13.388 79.548 49.982 1.00 26.18 325 LYS B O 1
ATOM 5840 N N . SER B 1 329 ? 13.611 79.514 47.733 1.00 25.17 326 SER B N 1
ATOM 5841 C CA . SER B 1 329 ? 14.946 78.898 47.758 1.00 24.47 326 SER B CA 1
ATOM 5842 C C . SER B 1 329 ? 15.953 79.744 48.538 1.00 24.34 326 SER B C 1
ATOM 5843 O O . SER B 1 329 ? 16.803 79.195 49.240 1.00 23.53 326 SER B O 1
ATOM 5846 N N . LYS B 1 330 ? 15.850 81.069 48.419 1.00 25.16 327 LYS B N 1
ATOM 5847 C CA . LYS B 1 330 ? 16.738 81.971 49.158 1.00 25.65 327 LYS B CA 1
ATOM 5848 C C . LYS B 1 330 ? 16.451 81.947 50.660 1.00 25.70 327 LYS B C 1
ATOM 5849 O O . LYS B 1 330 ? 17.368 82.071 51.468 1.00 25.72 327 LYS B O 1
ATOM 5855 N N . GLN B 1 331 ? 15.186 81.765 51.020 1.00 25.79 328 GLN B N 1
ATOM 5856 C CA . GLN B 1 331 ? 14.793 81.557 52.412 1.00 26.52 328 GLN B CA 1
ATOM 5857 C C . GLN B 1 331 ? 15.254 80.190 52.944 1.00 26.75 328 GLN B C 1
ATOM 5858 O O . GLN B 1 331 ? 15.675 80.069 54.098 1.00 27.12 328 GLN B O 1
ATOM 5864 N N . MET B 1 332 ? 15.167 79.167 52.097 1.00 26.54 329 MET B N 1
ATOM 5865 C CA . MET B 1 332 ? 15.493 77.789 52.484 1.00 26.99 329 MET B CA 1
ATOM 5866 C C . MET B 1 332 ? 16.959 77.570 52.841 1.00 27.84 329 MET B C 1
ATOM 5867 O O . MET B 1 332 ? 17.269 76.817 53.774 1.00 28.42 329 MET B O 1
ATOM 5872 N N . ILE B 1 333 ? 17.854 78.201 52.091 1.00 29.15 330 ILE B N 1
ATOM 5873 C CA . ILE B 1 333 ? 19.288 78.076 52.349 1.00 30.62 330 ILE B CA 1
ATOM 5874 C C . ILE B 1 333 ? 20.079 79.291 51.855 1.00 31.68 330 ILE B C 1
ATOM 5875 O O . ILE B 1 333 ? 19.720 79.924 50.863 1.00 30.94 330 ILE B O 1
ATOM 5880 N N . LYS B 1 334 ? 21.157 79.598 52.575 1.00 33.89 331 LYS B N 1
ATOM 5881 C CA . LYS B 1 334 ? 21.996 80.757 52.294 1.00 35.39 331 LYS B CA 1
ATOM 5882 C C . LYS B 1 334 ? 23.149 80.359 51.389 1.00 35.95 331 LYS B C 1
ATOM 5883 O O . LYS B 1 334 ? 24.100 79.717 51.836 1.00 35.08 331 LYS B O 1
ATOM 5889 N N . MET B 1 335 ? 23.061 80.747 50.117 1.00 37.03 332 MET B N 1
ATOM 5890 C CA . MET B 1 335 ? 23.990 80.261 49.082 1.00 38.00 332 MET B CA 1
ATOM 5891 C C . MET B 1 335 ? 24.772 81.358 48.349 1.00 37.64 332 MET B C 1
ATOM 5892 O O . MET B 1 335 ? 25.639 81.050 47.519 1.00 38.45 332 MET B O 1
ATOM 5897 N N . GLY B 1 336 ? 24.495 82.624 48.660 1.00 35.84 333 GLY B N 1
ATOM 5898 C CA . GLY B 1 336 ? 25.073 83.736 47.925 1.00 35.01 333 GLY B CA 1
ATOM 5899 C C . GLY B 1 336 ? 24.627 83.733 46.475 1.00 33.49 333 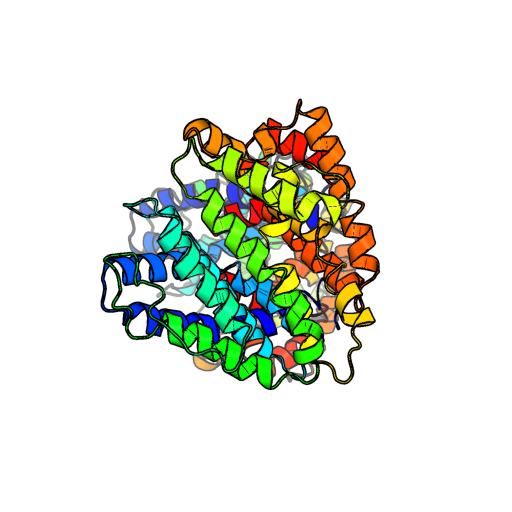GLY B C 1
ATOM 5900 O O . GLY B 1 336 ? 23.539 83.238 46.141 1.00 33.75 333 GLY B O 1
ATOM 5901 N N . GLY B 1 337 ? 25.477 84.273 45.610 1.00 31.68 334 GLY B N 1
ATOM 5902 C CA . GLY B 1 337 ? 25.166 84.390 44.194 1.00 29.93 334 GLY B CA 1
ATOM 5903 C C . GLY B 1 337 ? 25.602 83.221 43.329 1.00 28.44 334 GLY B C 1
ATOM 5904 O O . GLY B 1 337 ? 25.502 83.312 42.108 1.00 27.68 334 GLY B O 1
ATOM 5905 N N . LEU B 1 338 ? 26.083 82.127 43.925 1.00 27.35 335 LEU B N 1
ATOM 5906 C CA . LEU B 1 338 ? 26.565 80.996 43.114 1.00 26.60 335 LEU B CA 1
ATOM 5907 C C . LEU B 1 338 ? 25.457 80.341 42.266 1.00 25.45 335 LEU B C 1
ATOM 5908 O O . LEU B 1 338 ? 25.659 80.111 41.079 1.00 24.59 335 LEU B O 1
ATOM 5913 N N . PRO B 1 339 ? 24.283 80.044 42.858 1.00 24.39 336 PRO B N 1
ATOM 5914 C CA . PRO B 1 339 ? 23.252 79.434 42.000 1.00 24.07 336 PRO B CA 1
ATOM 5915 C C . PRO B 1 339 ? 22.878 80.275 40.776 1.00 23.71 336 PRO B C 1
ATOM 5916 O O . PRO B 1 339 ? 22.722 79.722 39.685 1.00 23.73 336 PRO B O 1
ATOM 5920 N N . SER B 1 340 ? 22.778 81.590 40.940 1.00 23.53 337 SER B N 1
ATOM 5921 C CA . SER B 1 340 ? 22.498 82.469 39.803 1.00 23.73 337 SER B CA 1
ATOM 5922 C C . SER B 1 340 ? 23.641 82.476 38.780 1.00 23.40 337 SER B C 1
ATOM 5923 O O . SER B 1 340 ? 23.400 82.393 37.577 1.00 23.03 337 SER B O 1
ATOM 5926 N N . LEU B 1 341 ? 24.880 82.576 39.255 1.00 23.32 338 LEU B N 1
ATOM 5927 C CA . LEU B 1 341 ? 26.049 82.488 38.378 1.00 23.20 338 LEU B CA 1
ATOM 5928 C C . LEU B 1 341 ? 26.046 81.190 37.573 1.00 22.95 338 LEU B C 1
ATOM 5929 O O . LEU B 1 341 ? 26.257 81.224 36.369 1.00 23.02 338 LEU B O 1
ATOM 5934 N N . LEU B 1 342 ? 25.806 80.055 38.233 1.00 22.98 339 LEU B N 1
ATOM 5935 C CA . LEU B 1 342 ? 25.792 78.758 37.538 1.00 22.80 339 LEU B CA 1
ATOM 5936 C C . LEU B 1 342 ? 24.683 78.682 36.480 1.00 22.64 339 LEU B C 1
ATOM 5937 O O . LEU B 1 342 ? 24.901 78.163 35.386 1.00 22.40 339 LEU B O 1
ATOM 5942 N N . PHE B 1 343 ? 23.513 79.223 36.810 1.00 21.98 340 PHE B N 1
ATOM 5943 C CA . PHE B 1 343 ? 22.394 79.321 35.879 1.00 22.18 340 PHE B CA 1
ATOM 5944 C C . PHE B 1 343 ? 22.756 80.091 34.618 1.00 22.78 340 PHE B C 1
ATOM 5945 O O . PHE B 1 343 ? 22.494 79.623 33.511 1.00 23.35 340 PHE B O 1
ATOM 5953 N N . TYR B 1 344 ? 23.348 81.272 34.786 1.00 23.10 341 TYR B N 1
ATOM 5954 C CA . TYR B 1 344 ? 23.709 82.084 33.629 1.00 23.88 341 TYR B CA 1
ATOM 5955 C C . TYR B 1 344 ? 24.866 81.500 32.828 1.00 24.51 341 TYR B C 1
ATOM 5956 O O . TYR B 1 344 ? 24.892 81.644 31.609 1.00 25.25 341 TYR B O 1
ATOM 5965 N N . LEU B 1 345 ? 25.801 80.836 33.500 1.00 24.99 342 LEU B N 1
ATOM 5966 C CA . LEU B 1 345 ? 26.877 80.135 32.808 1.00 26.22 342 LEU B CA 1
ATOM 5967 C C . LEU B 1 345 ? 26.328 78.997 31.941 1.00 26.85 342 LEU B C 1
ATOM 5968 O O . LEU B 1 345 ? 26.684 78.883 30.771 1.00 26.92 342 LEU B O 1
ATOM 5973 N N . ASN B 1 346 ? 25.448 78.186 32.524 1.00 27.21 343 ASN B N 1
ATOM 5974 C CA . ASN B 1 346 ? 24.746 77.129 31.798 1.00 28.30 343 ASN B CA 1
ATOM 5975 C C . ASN B 1 346 ? 23.913 77.668 30.633 1.00 29.26 343 ASN B C 1
ATOM 5976 O O . ASN B 1 346 ? 23.970 77.133 29.522 1.00 29.54 343 ASN B O 1
ATOM 5981 N N . SER B 1 347 ? 23.128 78.704 30.904 1.00 29.80 344 SER B N 1
ATOM 5982 C CA . SER B 1 347 ? 22.310 79.366 29.878 1.00 31.34 344 SER B CA 1
ATOM 5983 C C . SER B 1 347 ? 23.149 79.832 28.690 1.00 32.15 344 SER B C 1
ATOM 5984 O O . SER B 1 347 ? 22.707 79.732 27.549 1.00 33.27 344 SER B O 1
ATOM 5987 N N . TRP B 1 348 ? 24.354 80.332 28.959 1.00 32.39 345 TRP B N 1
ATOM 5988 C CA . TRP B 1 348 ? 25.247 80.773 27.887 1.00 33.43 345 TRP B CA 1
ATOM 5989 C C . TRP B 1 348 ? 25.809 79.596 27.070 1.00 35.44 345 TRP B C 1
ATOM 5990 O O . TRP B 1 348 ? 25.837 79.650 25.836 1.00 35.34 345 TRP B O 1
ATOM 6001 N N . ILE B 1 349 ? 26.247 78.541 27.750 1.00 37.03 346 ILE B N 1
ATOM 6002 C CA . ILE B 1 349 ? 26.797 77.364 27.063 1.00 39.87 346 ILE B CA 1
ATOM 6003 C C . ILE B 1 349 ? 25.728 76.681 26.205 1.00 42.54 346 ILE B C 1
ATOM 6004 O O . ILE B 1 349 ? 25.887 76.554 24.990 1.00 43.33 346 ILE B O 1
ATOM 6009 N N . TYR B 1 350 ? 24.641 76.267 26.850 1.00 44.99 347 TYR B N 1
ATOM 6010 C CA . TYR B 1 350 ? 23.594 75.456 26.207 1.00 47.45 347 TYR B CA 1
ATOM 6011 C C . TYR B 1 350 ? 22.672 76.239 25.264 1.00 49.56 347 TYR B C 1
ATOM 6012 O O . TYR B 1 350 ? 21.776 75.647 24.659 1.00 51.94 347 TYR B O 1
ATOM 6014 N N . ARG B 1 351 ? 22.864 77.559 25.180 1.00 51.57 348 ARG B N 1
ATOM 6015 C CA . ARG B 1 351 ? 22.343 78.410 24.099 1.00 53.09 348 ARG B CA 1
ATOM 6016 C C . ARG B 1 351 ? 22.301 77.698 22.741 1.00 54.19 348 ARG B C 1
ATOM 6017 O O . ARG B 1 351 ? 23.296 77.114 22.304 1.00 54.65 348 ARG B O 1
#